Protein 8QTJ (pdb70)

Foldseek 3Di:
DFAFCAPVLLVLLLVLLVLLLVLVVPVLLVDDPFPPDSNVLSVLLVVLSVQLCVVLPDPVSRNVQRPDVVNRLLSVLSNVLSVVSVVLCVVCPCVSSPCPHLSVLVVNLSSQLSLVSSVLSCQQQPSNRGCLLVRDQPDPVLVVLCCVQPNSAQKAFLLSVVVSVCVQPNQPALLSSLLVCLQQVSNPSRMGGSVSSSLLCQAQDDPNCRSVSCCDVALPFLQEDEQDGPVVQQVLCLVVLVPFQEKHKYAHSVDRSWIKIWTHHPNSDIDIDIDDSDHPLVVQVVCCVVSHHQHRSNHNDGDDSCVVVVDQDSVSSVVSSPSGQCPQAFSHNRNHGWFKAFPPVGDTGHPVVVVVCVVVVNQDDPPPSPHRPDMDTDGDGSSD

Solvent-accessible surface area: 18528 Å² total; per-residue (Å²): 151,46,81,38,3,64,93,182,30,0,72,119,0,41,53,28,5,58,105,0,23,154,61,2,107,48,117,132,1,160,52,63,121,43,65,22,40,3,36,79,15,2,57,63,3,72,114,14,1,100,59,0,12,61,77,10,101,53,128,134,78,51,58,130,3,14,107,26,77,3,1,42,4,2,2,36,5,1,28,124,28,0,112,23,0,45,87,6,19,136,75,0,126,117,115,1,74,101,93,178,17,97,13,20,104,7,4,72,24,1,9,37,5,1,14,5,3,19,32,3,0,94,32,0,0,55,109,0,82,45,61,4,88,91,44,201,22,64,49,83,75,0,13,50,9,6,153,159,56,13,40,115,92,12,1,7,55,4,83,60,0,34,84,22,1,75,130,70,25,141,11,104,31,16,17,9,0,5,0,0,5,24,19,0,2,22,1,28,22,56,43,0,0,5,14,1,0,3,2,4,1,65,10,2,8,52,21,64,16,0,10,109,0,0,13,76,0,4,18,43,9,25,0,33,25,10,39,47,28,81,106,89,4,84,61,90,0,90,140,59,29,134,72,61,1,0,2,0,0,28,15,11,18,109,124,22,9,61,11,1,0,3,33,2,23,71,115,26,78,16,90,78,53,48,20,167,91,53,20,1,10,77,12,4,23,45,5,38,176,114,38,99,18,54,62,0,11,8,141,95,161,40,32,110,14,73,48,16,90,120,141,25,71,92,123,62,9,75,124,40,10,84,105,18,7,9,90,17,5,0,67,75,22,0,48,35,64,20,62,10,67,0,67,92,44,32,68,35,0,2,69,73,19,9,55,62,53,95,144,78,110,20,111,18,0,26,83,53,141,69,120,41,147,23,65,67,117,32,178,17,30,35,31,117

Nearest PDB structures (foldseek):
  8qth-assembly1_A  TM=1.001E+00  e=1.777E-59  Homo sapiens
  9fqh-assembly1_A  TM=9.965E-01  e=7.342E-59  Homo sapiens
  8qni-assembly1_A  TM=9.879E-01  e=9.276E-56  Homo sapiens
  2y1n-assembly2_A  TM=8.549E-01  e=3.010E-49  Homo sapiens
  8vw5-assembly2_B  TM=9.930E-01  e=4.370E-43  Homo sapiens

Secondary structure (DSSP, 8-state):
-PPP--HHHHHHHHHHHHHHHHHHT-GGG---S-SS-HHHHHHHHHHHHHHHHHHS-SHHHHHHHHT-HHHHHHHHHHHHHHHHHHHHHHHHGGGGGSTTSHHHHHHHHHHHHHHHHHHHHHHHSGGGS--STT---SSHHHHHH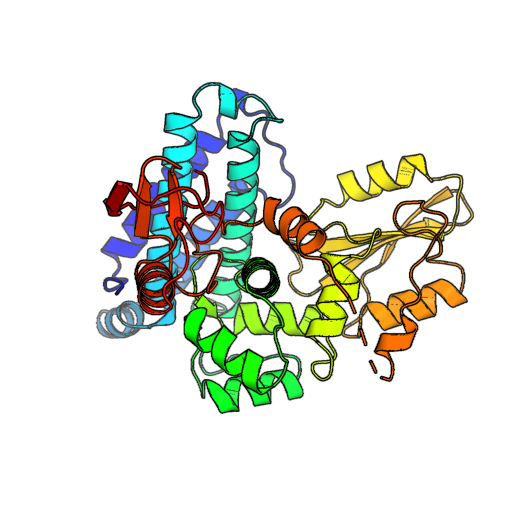HHHHHTT-SEEEHHHHHHHHHHHS----HHHHHHHHHHH-TT-SSEEEHHHHHHHHHHT--GGGHHHHHIIIIIS-TTB-TT--HHHHHHHHHTTTTSTTEEEEEE-SSSTT-EEEEEE-TTS-EEEE---SS-HHHHHHHHHHTTSS-EETT-S-----GGGG----HHHHHHHHTTSS-TTB-TTTSSSB--EEEETT--EE-HHHHHHHHHTT--S-TTT-----EEEE----TT-

Radius of gyration: 22.03 Å; Cα contacts (8 Å, |Δi|>4): 578; chains: 1; bounding box: 52×61×53 Å

B-factor: mean 34.11, std 12.19, range [15.73, 75.47]

Organism: Homo sapiens (NCBI:txid9606)

GO terms:
  GO:0005515 protein binding (F, IPI)
  GO:0005886 plasma membrane (C, IDA)
  GO:0061630 ubiquitin protein ligase activity (F, IDA)
  GO:0050821 protein stabilization (P, IDA)
  GO:0050860 negative regulation of T cell receptor signaling pathway (P, IDA)
  GO:0050868 negative regulation of T cell activation (P, IDA)
  GO:0070534 protein K63-linked ubiquitination (P, IDA)
  GO:0061630 ubiquitin protein ligase activity (F, EXP)
  GO:0008270 zinc ion binding (F, TAS)
  GO:0006607 NLS-bearing protein import into nucleus (P, TAS)
  GO:0007165 signal transduction (P, TAS)
  GO:0005829 cytosol (C, IDA)

Sequence (384 aa):
KQAAADRRTVEKTWKLMDKVVRLCQNPKLQLKNSPPYILDILPDTYQHLRLILSKYDDNQKLAQLSENEYFKIYIDSLMKKSKRAIRLFKEGKERMYEEQSQDRRNLTKLSLIFSHMLAEIKAIFPNGQFQGDNFRITKADAAEFWRKFFGDKTIVPWKVFRQCLHEVHQISSGLEAMALKSTIDLTCNDYISVFEFDIFTRLFQPWGSILRNWNFLAVTHPGYMAFLTYDEVKARLQKYSTKPGSYIFRLSCTRLGQWAIGYVTGDGNILQTIPHNKPLFQALIDGSREGFYLYPDGRSYNPDLTGLCEKVTQEQYELYCEMGSTFQLCKICAENDKDVKIEPCGHLMCTSCLTAWQESDGQGCPFCRCEIKGTEPIIVDPFD

InterPro domains:
  IPR001841 Zinc finger, RING-type [PS50089] (373-412)
  IPR001841 Zinc finger, RING-type [SM00184] (373-411)
  IPR003153 Adaptor protein Cbl, N-terminal helical [PF02262] (42-167)
  IPR011992 EF-hand domain pair [SSF47473] (171-255)
  IPR013083 Zinc finger, RING/FYVE/PHD-type [G3DSA:3.30.40.10] (343-427)
  IPR014741 Adaptor protein Cbl, EF hand-like [PF02761] (171-254)
  IPR014742 Adaptor protein Cbl, SH2-like domain [PF02762] (256-341)
  IPR014742 Adaptor protein Cbl, SH2-like domain [cd09920] (248-344)
  IPR015940 Ubiquitin-associated domain [PS50030] (931-970)
  IPR015940 Ubiquitin-associated domain [SM00165] (932-969)
  IPR017907 Zinc finger, RING-type, conserved site [PS00518] (388-397)
  IPR018957 Zinc finger, C3HC4 RING-type [PF00097] (373-411)
  IPR024159 Adaptor protein Cbl, PTB domain [PS51506] (35-343)
  IPR024162 Adaptor protein Cbl [PTHR23007] (20-565)
  IPR036537 Adaptor protein Cbl, N-terminal domain superfamily [G3DSA:1.20.930.20] (34-167)
  IPR036537 Adaptor protein Cbl, N-terminal domain superfamily [SSF47668] (41-169)
  IPR036860 SH2 domain superfamily [G3DSA:3.30.505.10] (257-342)
  IPR036860 SH2 domain superfamily [SSF55550] (256-342)
  IPR039520 E3 ubiquitin-protein ligase CBL-B, RING finger, HC subclass [cd16709] (351-426)

Structure (mmCIF, N/CA/C/O backbone):
data_8QTJ
#
_entry.id   8QTJ
#
_cell.length_a   57.127
_cell.length_b   75.159
_cell.length_c   98.033
_cell.angle_alpha   90.00
_cell.angle_beta   90.00
_cell.angle_gamma   90.00
#
_symmetry.space_group_name_H-M   'P 21 21 21'
#
loop_
_entity.id
_entity.type
_entity.pdbx_description
1 polymer 'E3 ubiquitin-protein ligase CBL-B'
2 non-polymer 'ZINC ION'
3 non-polymer 'SODIUM ION'
4 non-polymer 3-[3-[3-methyl-1-(4-methyl-1,2,4-triazol-3-yl)cyclobutyl]phenyl]-1-[(1~{R})-1-(1-methylpyrazol-4-yl)ethyl]-5-(trifluoromethyl)pyridin-2-one
5 water water
#
loop_
_atom_site.group_PDB
_atom_site.id
_atom_site.type_symbol
_atom_site.label_atom_id
_atom_site.label_alt_id
_atom_site.label_comp_id
_atom_site.label_asym_id
_atom_site.label_entity_id
_atom_site.label_seq_id
_atom_site.pdbx_PDB_ins_code
_atom_site.Cartn_x
_atom_site.Cartn_y
_atom_site.Cartn_z
_atom_site.occupancy
_atom_site.B_iso_or_equiv
_atom_site.auth_seq_id
_atom_site.auth_comp_id
_atom_site.auth_asym_id
_atom_site.auth_atom_id
_atom_site.pdbx_PDB_model_num
ATOM 1 N N . LYS A 1 4 ? 7.415 3.199 17.215 1.00 56.43 37 LYS A N 1
ATOM 2 C CA . LYS A 1 4 ? 6.816 3.549 15.922 1.00 56.68 37 LYS A CA 1
ATOM 3 C C . LYS A 1 4 ? 6.006 4.831 16.016 1.00 56.12 37 LYS A C 1
ATOM 4 O O . LYS A 1 4 ? 4.956 4.848 16.656 1.00 56.56 37 LYS A O 1
ATOM 6 N N . GLN A 1 5 ? 6.481 5.903 15.376 1.00 54.86 38 GLN A N 1
ATOM 7 C CA . GLN A 1 5 ? 5.766 7.173 15.395 1.00 53.78 38 GLN A CA 1
ATOM 8 C C . GLN A 1 5 ? 4.879 7.319 14.167 1.00 52.44 38 GLN A C 1
ATOM 9 O O . GLN A 1 5 ? 5.160 6.729 13.121 1.00 53.02 38 GLN A O 1
ATOM 15 N N . ALA A 1 6 ? 3.818 8.122 14.291 1.00 50.47 39 ALA A N 1
ATOM 16 C CA . ALA A 1 6 ? 2.919 8.427 13.176 1.00 49.21 39 ALA A CA 1
ATOM 17 C C . ALA A 1 6 ? 3.560 9.518 12.262 1.00 46.88 39 ALA A C 1
ATOM 18 O O . ALA A 1 6 ? 4.521 10.176 12.664 1.00 46.20 39 ALA A O 1
ATOM 20 N N . ALA A 1 7 ? 3.034 9.697 11.042 1.00 45.41 40 ALA A N 1
ATOM 21 C CA . ALA A 1 7 ? 3.553 10.674 10.096 1.00 44.47 40 ALA A CA 1
ATOM 22 C C . ALA A 1 7 ? 3.313 12.100 10.599 1.00 43.36 40 ALA A C 1
ATOM 23 O O . ALA A 1 7 ? 2.188 12.458 10.971 1.00 44.16 40 ALA A O 1
ATOM 25 N N . ALA A 1 8 ? 4.361 12.914 10.590 1.00 41.60 41 ALA A N 1
ATOM 26 C CA . ALA A 1 8 ? 4.263 14.293 11.055 1.00 40.05 41 ALA A CA 1
ATOM 27 C C . ALA A 1 8 ? 3.668 15.178 9.976 1.00 38.68 41 ALA A C 1
ATOM 28 O O . ALA A 1 8 ? 4.374 15.958 9.337 1.00 38.85 41 ALA A O 1
ATOM 30 N N . ASP A 1 9 ? 2.364 15.028 9.737 1.00 37.41 42 ASP A N 1
ATOM 31 C CA . ASP A 1 9 ? 1.680 15.826 8.755 1.00 37.34 42 ASP A CA 1
ATOM 32 C C . ASP A 1 9 ? 1.295 17.182 9.403 1.00 36.56 42 ASP A C 1
ATOM 33 O O . ASP A 1 9 ? 1.503 17.390 10.605 1.00 35.71 42 ASP A O 1
ATOM 38 N N . ARG A 1 10 ? 0.735 18.090 8.618 1.00 36.03 43 ARG A N 1
ATOM 39 C CA . ARG A 1 10 ? 0.324 19.401 9.111 1.00 36.98 43 ARG A CA 1
ATOM 40 C C . ARG A 1 10 ? -0.619 19.292 10.325 1.00 37.13 43 ARG A C 1
ATOM 41 O O . ARG A 1 10 ? -0.350 19.878 11.376 1.00 36.45 43 ARG A O 1
ATOM 49 N N . ARG A 1 11 ? -1.634 18.422 10.222 1.00 37.36 44 ARG A N 1
ATOM 50 C CA . ARG A 1 11 ? -2.585 18.173 11.299 1.00 38.65 44 ARG A CA 1
ATOM 51 C C . ARG A 1 11 ? -1.908 17.848 12.625 1.00 37.10 44 ARG A C 1
ATOM 52 O O . ARG A 1 11 ? -2.285 18.420 13.648 1.00 36.98 44 ARG A O 1
ATOM 60 N N . THR A 1 12 ? -0.877 16.978 12.596 1.00 35.66 45 THR A N 1
ATOM 61 C CA . THR A 1 12 ? -0.131 16.575 13.783 1.00 34.99 45 THR A CA 1
ATOM 62 C C . THR A 1 12 ? 0.729 17.734 14.302 1.00 34.02 45 THR A C 1
ATOM 63 O O . THR A 1 12 ? 0.707 18.012 15.504 1.00 33.60 45 THR A O 1
ATOM 67 N N . VAL A 1 13 ? 1.415 18.474 13.408 1.00 33.47 46 VAL A N 1
ATOM 68 C CA . VAL A 1 13 ? 2.191 19.652 13.853 1.00 33.29 46 VAL A CA 1
ATOM 69 C C . VAL A 1 13 ? 1.272 20.672 14.591 1.00 32.39 46 VAL A C 1
ATOM 70 O O . VAL A 1 13 ? 1.620 21.123 15.678 1.00 31.53 46 VAL A O 1
ATOM 74 N N . GLU A 1 14 ? 0.060 20.920 14.051 1.00 32.45 47 GLU A N 1
ATOM 75 C CA . GLU A 1 14 ? -0.934 21.826 14.632 1.00 33.25 47 GLU A CA 1
ATOM 76 C C . GLU A 1 14 ? -1.451 21.370 15.972 1.00 34.52 47 GLU A C 1
ATOM 77 O O . GLU A 1 14 ? -1.688 22.204 16.844 1.00 34.53 47 GLU A O 1
ATOM 83 N N . LYS A 1 15 ? -1.559 20.045 16.184 1.00 34.50 48 LYS A N 1
ATOM 84 C CA . LYS A 1 15 ? -1.922 19.514 17.507 1.00 36.08 48 LYS A CA 1
ATOM 85 C C . LYS A 1 15 ? -0.877 19.923 18.551 1.00 35.18 48 LYS A C 1
ATOM 86 O O . LYS A 1 15 ? -1.262 20.366 19.628 1.00 36.36 48 LYS A O 1
ATOM 92 N N . THR A 1 16 ? 0.428 19.879 18.203 1.00 33.62 49 THR A N 1
ATOM 93 C CA . THR A 1 16 ? 1.496 20.273 19.123 1.00 34.19 49 THR A CA 1
ATOM 94 C C . THR A 1 16 ? 1.443 21.740 19.472 1.00 34.46 49 THR A C 1
ATOM 95 O O . THR A 1 16 ? 1.734 22.093 20.610 1.00 34.54 49 THR A O 1
ATOM 99 N N . TRP A 1 17 ? 1.015 22.606 18.509 1.00 34.18 50 TRP A N 1
ATOM 100 C CA . TRP A 1 17 ? 0.851 24.031 18.784 1.00 33.67 50 TRP A CA 1
ATOM 101 C C . TRP A 1 17 ? -0.214 24.251 19.844 1.00 33.48 50 TRP A C 1
ATOM 102 O O . TRP A 1 17 ? -0.039 25.087 20.728 1.00 34.28 50 TRP A O 1
ATOM 113 N N . LYS A 1 18 ? -1.345 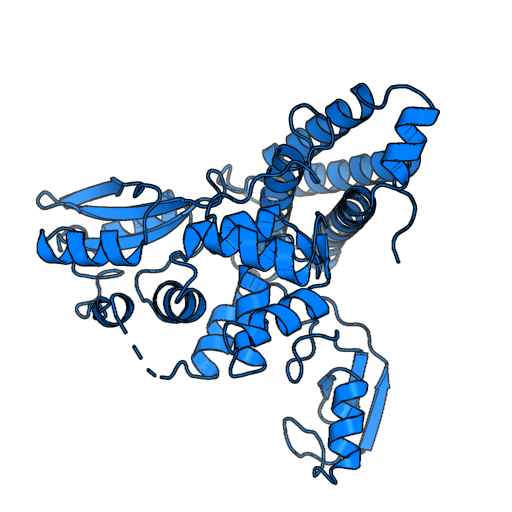23.555 19.728 1.00 33.03 51 LYS A N 1
ATOM 114 C CA . LYS A 1 18 ? -2.447 23.720 20.674 1.00 33.50 51 LYS A CA 1
ATOM 115 C C . LYS A 1 18 ? -2.019 23.245 22.055 1.00 33.04 51 LYS A C 1
ATOM 116 O O . LYS A 1 18 ? -2.292 23.925 23.041 1.00 32.58 51 LYS A O 1
ATOM 118 N N . LEU A 1 19 ? -1.276 22.119 22.121 1.00 32.99 52 LEU A N 1
ATOM 119 C CA . LEU A 1 19 ? -0.783 21.614 23.400 1.00 33.39 52 LEU A CA 1
ATOM 120 C C . LEU A 1 19 ? 0.218 22.595 24.028 1.00 33.94 52 LEU A C 1
ATOM 121 O O . LEU A 1 19 ? 0.092 22.904 25.213 1.00 33.99 52 LEU A O 1
ATOM 126 N N . MET A 1 20 ? 1.153 23.159 23.222 1.00 33.98 53 MET A N 1
ATOM 127 C CA . MET A 1 20 ? 2.130 24.151 23.698 1.00 34.02 53 MET A CA 1
ATOM 128 C C . MET A 1 20 ? 1.411 25.399 24.214 1.00 35.14 53 MET A C 1
ATOM 129 O O . MET A 1 20 ? 1.837 25.982 25.207 1.00 35.08 53 MET A O 1
ATOM 134 N N . ASP A 1 21 ? 0.304 25.795 23.548 1.00 35.87 54 ASP A N 1
ATOM 135 C CA . ASP A 1 21 ? -0.508 26.933 23.938 1.00 36.90 54 ASP A CA 1
ATOM 136 C C . ASP A 1 21 ? -1.140 26.700 25.338 1.00 36.01 54 ASP A C 1
ATOM 137 O O . ASP A 1 21 ? -1.149 27.613 26.162 1.00 36.10 54 ASP A O 1
ATOM 142 N N . LYS A 1 22 ? -1.624 25.479 25.613 1.00 35.10 55 LYS A N 1
ATOM 143 C CA . LYS A 1 22 ? -2.150 25.157 26.940 1.00 34.56 55 LYS A CA 1
ATOM 144 C C . LYS A 1 22 ? -1.020 25.223 27.991 1.00 33.48 55 LYS A C 1
ATOM 145 O O . LYS A 1 22 ? -1.270 25.643 29.112 1.00 33.49 55 LYS A O 1
ATOM 151 N N . VAL A 1 23 ? 0.205 24.755 27.648 1.00 32.17 56 VAL A N 1
ATOM 152 C CA . VAL A 1 23 ? 1.340 24.784 28.579 1.00 31.55 56 VAL A CA 1
ATOM 153 C C . VAL A 1 23 ? 1.719 26.233 28.895 1.00 32.12 56 VAL A C 1
ATOM 154 O O . VAL A 1 23 ? 1.924 26.597 30.062 1.00 32.65 56 VAL A O 1
ATOM 158 N N . VAL A 1 24 ? 1.804 27.076 27.852 1.00 31.10 57 VAL A N 1
ATOM 159 C CA . VAL A 1 24 ? 2.069 28.506 28.059 1.00 32.11 57 VAL A CA 1
ATOM 160 C C . VAL A 1 24 ? 1.033 29.155 29.017 1.00 33.60 57 VAL A C 1
ATOM 161 O O . VAL A 1 24 ? 1.435 29.803 29.975 1.00 33.77 57 VAL A O 1
ATOM 165 N N . ARG A 1 25 ? -0.263 28.927 28.798 1.00 35.20 58 ARG A N 1
ATOM 166 C CA . ARG A 1 25 ? -1.299 29.514 29.665 1.00 38.01 58 ARG A CA 1
ATOM 167 C C . ARG A 1 25 ? -1.150 29.042 31.112 1.00 38.33 58 ARG A C 1
ATOM 168 O O . ARG A 1 25 ? -1.162 29.880 32.025 1.00 38.40 58 ARG A O 1
ATOM 176 N N . LEU A 1 26 ? -0.918 27.718 31.326 1.00 37.72 59 LEU A N 1
ATOM 177 C CA . LEU A 1 26 ? -0.700 27.168 32.663 1.00 37.20 59 LEU A CA 1
ATOM 178 C C . LEU A 1 26 ? 0.490 27.855 33.340 1.00 36.16 59 LEU A C 1
ATOM 179 O O . LEU A 1 26 ? 0.411 28.229 34.511 1.00 36.20 59 LEU A O 1
ATOM 184 N N . CYS A 1 27 ? 1.562 28.095 32.569 1.00 34.53 60 CYS A N 1
ATOM 185 C CA . CYS A 1 27 ? 2.777 28.726 33.053 1.00 33.05 60 CYS A CA 1
ATOM 186 C C . CYS A 1 27 ? 2.672 30.236 33.234 1.00 33.49 60 CYS A C 1
ATOM 187 O O . CYS A 1 27 ? 3.582 30.813 33.818 1.00 32.35 60 CYS A O 1
ATOM 190 N N . GLN A 1 28 ? 1.629 30.874 32.670 1.00 34.76 61 GLN A N 1
ATOM 191 C CA . GLN A 1 28 ? 1.366 32.324 32.806 1.00 37.43 61 GLN A CA 1
ATOM 192 C C . GLN A 1 28 ? 0.687 32.662 34.140 1.00 40.16 61 GLN A C 1
ATOM 193 O O . GLN A 1 28 ? 0.595 33.844 34.482 1.00 40.40 61 GLN A O 1
ATOM 199 N N . ASN A 1 29 ? 0.195 31.635 34.882 1.00 41.28 62 ASN A N 1
ATOM 200 C CA . ASN A 1 29 ? -0.442 31.769 36.201 1.00 42.98 62 ASN A CA 1
ATOM 201 C C . ASN A 1 29 ? 0.514 32.530 37.141 1.00 44.76 62 ASN A C 1
ATOM 202 O O . ASN A 1 29 ? 1.656 32.100 37.356 1.00 44.45 62 ASN A O 1
ATOM 207 N N . PRO A 1 30 ? 0.079 33.683 37.682 1.00 45.99 63 PRO A N 1
ATOM 208 C CA . PRO A 1 30 ? 0.964 34.433 38.587 1.00 46.64 63 PRO A CA 1
ATOM 209 C C . PRO A 1 30 ? 1.237 33.713 39.911 1.00 47.68 63 PRO A C 1
ATOM 210 O O . PRO A 1 30 ? 2.292 33.946 40.507 1.00 47.76 63 PRO A O 1
ATOM 214 N N . LYS A 1 31 ? 0.338 32.792 40.334 1.00 48.31 64 LYS A N 1
ATOM 215 C CA . LYS A 1 31 ? 0.548 31.995 41.560 1.00 50.21 64 LYS A CA 1
ATOM 216 C C . LYS A 1 31 ? 1.831 31.167 41.507 1.00 50.83 64 LYS A C 1
ATOM 217 O O . LYS A 1 31 ? 2.333 30.767 42.556 1.00 50.91 64 LYS A O 1
ATOM 223 N N . LEU A 1 32 ? 2.341 30.880 40.293 1.00 50.93 65 LEU A N 1
ATOM 224 C CA . LEU A 1 32 ? 3.574 30.138 40.098 1.00 51.65 65 LEU A CA 1
ATOM 225 C C . LEU A 1 32 ? 4.797 30.935 40.514 1.00 53.06 65 LEU A C 1
ATOM 226 O O . LEU A 1 32 ? 5.826 30.333 40.810 1.00 53.55 65 LEU A O 1
ATOM 231 N N . GLN A 1 33 ? 4.741 32.289 40.454 1.00 53.72 66 GLN A N 1
ATOM 232 C CA . GLN A 1 33 ? 5.890 33.169 40.741 1.00 54.60 66 GLN A CA 1
ATOM 233 C C . GLN A 1 33 ? 7.099 32.764 39.891 1.00 54.25 66 GLN A C 1
ATOM 234 O O . GLN A 1 33 ? 8.230 32.721 40.373 1.00 54.53 66 GLN A O 1
ATOM 240 N N . LEU A 1 34 ? 6.829 32.424 38.626 1.00 53.74 67 LEU A N 1
ATOM 241 C CA . LEU A 1 34 ? 7.818 31.948 37.669 1.00 53.59 67 LEU A CA 1
ATOM 242 C C . LEU A 1 34 ? 8.845 32.994 37.292 1.00 53.54 67 LEU A C 1
ATOM 243 O O . LEU A 1 34 ? 8.496 34.048 36.774 1.00 54.25 67 LEU A O 1
ATOM 248 N N . LYS A 1 35 ? 10.111 32.685 37.523 1.00 53.27 68 LYS A N 1
ATOM 249 C CA . LYS A 1 35 ? 11.222 33.551 37.178 1.00 53.85 68 LYS A CA 1
ATOM 250 C C . LYS A 1 35 ? 11.456 33.592 35.656 1.00 53.52 68 LYS A C 1
ATOM 251 O O . LYS A 1 35 ? 11.306 32.588 34.964 1.00 52.70 68 LYS A O 1
ATOM 253 N N . ASN A 1 36 ? 11.808 34.772 35.149 1.00 53.69 69 ASN A N 1
ATOM 254 C CA . ASN A 1 36 ? 12.132 35.024 33.751 1.00 53.92 69 ASN A CA 1
ATOM 255 C C . ASN A 1 36 ? 13.632 34.756 33.730 1.00 52.77 69 ASN A C 1
ATOM 256 O O . ASN A 1 36 ? 14.423 35.705 33.776 1.00 54.14 69 ASN A O 1
ATOM 261 N N . SER A 1 37 ? 14.014 33.458 33.812 1.00 49.39 70 SER A N 1
ATOM 262 C CA . SER A 1 37 ? 15.395 32.974 33.902 1.00 47.28 70 SER A CA 1
ATOM 263 C C . SER A 1 37 ? 15.529 31.633 33.151 1.00 42.66 70 SER A C 1
ATOM 264 O O . SER A 1 37 ? 14.623 30.801 33.198 1.00 42.23 70 SER A O 1
ATOM 267 N N . PRO A 1 38 ? 16.653 31.428 32.464 1.00 39.32 71 PRO A N 1
ATOM 268 C CA . PRO A 1 38 ? 16.769 30.262 31.607 1.00 36.15 71 PRO A CA 1
ATOM 269 C C . PRO A 1 38 ? 16.790 28.926 32.298 1.00 31.29 71 PRO A C 1
ATOM 270 O O . PRO A 1 38 ? 17.423 28.772 33.329 1.00 29.78 71 PRO A O 1
ATOM 274 N N . PRO A 1 39 ? 16.178 27.913 31.679 1.00 29.59 72 PRO A N 1
ATOM 275 C CA . PRO A 1 39 ? 15.340 27.983 30.469 1.00 28.50 72 PRO A CA 1
ATOM 276 C C . PRO A 1 39 ? 13.949 28.565 30.799 1.00 27.72 72 PRO A C 1
ATOM 277 O O . PRO A 1 39 ? 13.277 28.099 31.731 1.00 27.05 72 PRO A O 1
ATOM 281 N N . TYR A 1 40 ? 13.564 29.647 30.108 1.00 28.04 73 TYR A N 1
ATOM 282 C CA . TYR A 1 40 ? 12.260 30.288 30.342 1.00 29.29 73 TYR A CA 1
ATOM 283 C C . TYR A 1 40 ? 11.244 29.731 29.353 1.00 27.48 73 TYR A C 1
ATOM 284 O O . TYR A 1 40 ? 11.238 30.113 28.182 1.00 27.20 73 TYR A O 1
ATOM 293 N N . ILE A 1 41 ? 10.364 28.877 29.829 1.00 27.25 74 ILE A N 1
ATOM 294 C CA . ILE A 1 41 ? 9.373 28.180 29.017 1.00 26.72 74 ILE A CA 1
ATOM 295 C C . ILE A 1 41 ? 8.436 29.153 28.265 1.00 26.83 74 ILE A C 1
ATOM 296 O O . ILE A 1 41 ? 8.017 28.862 27.148 1.00 26.69 74 ILE A O 1
ATOM 301 N N . LEU A 1 42 ? 8.179 30.346 28.828 1.00 26.37 75 LEU A N 1
ATOM 302 C CA . LEU A 1 42 ? 7.328 31.338 28.183 1.00 26.18 75 LEU A CA 1
ATOM 303 C C . LEU A 1 42 ? 7.982 31.981 26.936 1.00 26.64 75 LEU A C 1
ATOM 304 O O . LEU A 1 42 ? 7.277 32.538 26.110 1.00 27.46 75 LEU A O 1
ATOM 309 N N . ASP A 1 43 ? 9.312 31.890 26.793 1.00 25.35 76 ASP A N 1
ATOM 310 C CA . ASP A 1 43 ? 9.984 32.340 25.591 1.00 25.31 76 ASP A CA 1
ATOM 311 C C . ASP A 1 43 ? 10.189 31.102 24.678 1.00 23.61 76 ASP A C 1
ATOM 312 O O . ASP A 1 43 ? 10.031 31.197 23.464 1.00 23.22 76 ASP A O 1
ATOM 317 N N . ILE A 1 44 ? 10.592 29.949 25.267 1.00 22.85 77 ILE A N 1
ATOM 318 C CA . ILE A 1 44 ? 10.901 28.765 24.465 1.00 22.74 77 ILE A CA 1
ATOM 319 C C . ILE A 1 44 ? 9.738 28.269 23.631 1.00 23.41 77 ILE A C 1
ATOM 320 O O . ILE A 1 44 ? 9.938 28.010 22.435 1.00 23.73 77 ILE A O 1
ATOM 325 N N . LEU A 1 45 ? 8.534 28.152 24.222 1.00 22.84 78 LEU A N 1
ATOM 326 C CA . LEU A 1 45 ? 7.406 27.574 23.472 1.00 24.21 78 LEU A CA 1
ATOM 327 C C . LEU A 1 45 ? 6.964 28.456 22.322 1.00 24.29 78 LEU A C 1
ATOM 328 O O . LEU A 1 45 ? 6.903 27.928 21.225 1.00 24.28 78 LEU A O 1
ATOM 333 N N . PRO A 1 46 ? 6.768 29.783 22.471 1.00 25.14 79 PRO A N 1
ATOM 334 C CA . PRO A 1 46 ? 6.485 30.616 21.288 1.00 25.16 79 PRO A CA 1
ATOM 335 C C . PRO A 1 46 ? 7.586 30.522 20.218 1.00 25.06 79 PRO A C 1
ATOM 336 O O . PRO A 1 46 ? 7.262 30.451 19.024 1.00 26.25 79 PRO A O 1
ATOM 340 N N . ASP A 1 47 ? 8.878 30.512 20.619 1.00 23.85 80 ASP A N 1
ATOM 341 C CA . ASP A 1 47 ? 10.006 30.340 19.675 1.00 24.64 80 ASP A CA 1
ATOM 342 C C . ASP A 1 47 ? 9.959 28.975 18.943 1.00 24.02 80 ASP A C 1
ATOM 343 O O . ASP A 1 47 ? 10.296 28.892 17.752 1.00 24.70 80 ASP A O 1
ATOM 348 N N . THR A 1 48 ? 9.470 27.934 19.627 1.00 22.30 81 THR A N 1
ATOM 349 C CA . THR A 1 48 ? 9.317 26.596 19.036 1.00 23.02 81 THR A CA 1
ATOM 350 C C . THR A 1 48 ? 8.206 26.655 18.004 1.00 24.14 81 THR A C 1
ATOM 351 O O . THR A 1 48 ? 8.373 26.148 16.882 1.00 24.03 81 THR A O 1
ATOM 355 N N . TYR A 1 49 ? 7.078 27.322 18.344 1.00 24.08 82 TYR A N 1
ATOM 356 C CA . TYR A 1 49 ? 6.008 27.506 17.369 1.00 25.64 82 TYR A CA 1
ATOM 357 C C . TYR A 1 49 ? 6.543 28.281 16.144 1.00 25.45 82 TYR A C 1
ATOM 358 O O . TYR A 1 49 ? 6.277 27.862 15.022 1.00 26.74 82 TYR A O 1
ATOM 367 N N . GLN A 1 50 ? 7.316 29.357 16.354 1.00 25.24 83 GLN A N 1
ATOM 368 C CA . GLN A 1 50 ? 7.807 30.171 15.211 1.00 25.39 83 GLN A CA 1
ATOM 369 C C . GLN A 1 50 ? 8.748 29.337 14.297 1.00 25.55 83 GLN A C 1
ATOM 370 O O . GLN A 1 50 ? 8.607 29.399 13.072 1.00 25.89 83 GLN A O 1
ATOM 376 N N . HIS A 1 51 ? 9.607 28.482 14.889 1.00 25.46 84 HIS A N 1
ATOM 377 C CA . HIS A 1 51 ? 10.461 27.614 14.093 1.00 25.14 84 HIS A CA 1
ATOM 378 C C . HIS A 1 51 ? 9.648 26.616 13.310 1.00 25.56 84 HIS A C 1
ATOM 379 O O . HIS A 1 51 ? 9.952 26.364 12.139 1.00 25.88 84 HIS A O 1
ATOM 386 N N . LEU A 1 52 ? 8.612 26.040 13.927 1.00 25.89 85 LEU A N 1
ATOM 387 C CA . LEU A 1 52 ? 7.742 25.093 13.222 1.00 27.24 85 LEU A CA 1
ATOM 388 C C . LEU A 1 52 ? 7.028 25.771 12.053 1.00 28.38 85 LEU A C 1
ATOM 389 O O . LEU A 1 52 ? 6.910 25.178 10.972 1.00 27.83 85 LEU A O 1
ATOM 394 N N . ARG A 1 53 ? 6.618 27.043 12.236 1.00 29.48 86 ARG A N 1
ATOM 395 C CA . ARG A 1 53 ? 6.027 27.800 11.141 1.00 30.93 86 ARG A CA 1
ATOM 396 C C . ARG A 1 53 ? 7.016 28.019 10.027 1.00 31.62 86 ARG A C 1
ATOM 397 O O . ARG A 1 53 ? 6.643 27.911 8.856 1.00 32.96 86 ARG A O 1
ATOM 405 N N . LEU A 1 54 ? 8.265 28.324 10.372 1.00 31.28 87 LEU A N 1
ATOM 406 C CA . LEU A 1 54 ? 9.324 28.549 9.397 1.00 32.63 87 LEU A CA 1
ATOM 407 C C . LEU A 1 54 ? 9.596 27.292 8.594 1.00 32.48 87 LEU A C 1
ATOM 408 O O . LEU A 1 54 ? 9.742 27.360 7.358 1.00 32.82 87 LEU A O 1
ATOM 413 N N . ILE A 1 55 ? 9.566 26.113 9.262 1.00 31.27 88 ILE A N 1
ATOM 414 C CA . ILE A 1 55 ? 9.710 24.834 8.544 1.00 31.05 88 ILE A CA 1
ATOM 415 C C . ILE A 1 55 ? 8.543 24.671 7.570 1.00 33.39 88 ILE A C 1
ATOM 416 O O . ILE A 1 55 ? 8.786 24.467 6.375 1.00 33.94 88 ILE A O 1
ATOM 421 N N . LEU A 1 56 ? 7.281 24.827 8.044 1.00 34.29 89 LEU A N 1
ATOM 422 C CA . LEU A 1 56 ? 6.135 24.684 7.136 1.00 37.08 89 LEU A CA 1
ATOM 423 C C . LEU A 1 56 ? 6.176 25.670 5.968 1.00 38.91 89 LEU A C 1
ATOM 424 O O . LEU A 1 56 ? 5.725 25.310 4.882 1.00 40.72 89 LEU A O 1
ATOM 429 N N . SER A 1 57 ? 6.785 26.861 6.147 1.00 38.42 90 SER A N 1
ATOM 430 C CA . SER A 1 57 ? 6.912 27.809 5.038 1.00 39.54 90 SER A CA 1
ATOM 431 C C . SER A 1 57 ? 7.902 27.312 3.950 1.00 40.53 90 SER A C 1
ATOM 432 O O . SER A 1 57 ? 7.753 27.681 2.794 1.00 39.68 90 SER A O 1
ATOM 435 N N . LYS A 1 58 ? 8.883 26.460 4.315 1.00 41.79 91 LYS A N 1
ATOM 436 C CA . LYS A 1 58 ? 9.823 25.917 3.324 1.00 43.24 91 LYS A CA 1
ATOM 437 C C . LYS A 1 58 ? 9.296 24.674 2.617 1.00 44.62 91 LYS A C 1
ATOM 438 O O . LYS A 1 58 ? 9.665 24.420 1.471 1.00 46.99 91 LYS A O 1
ATOM 444 N N . TYR A 1 59 ? 8.411 23.915 3.257 1.00 43.25 92 TYR A N 1
ATOM 445 C CA . TYR A 1 59 ? 7.812 22.730 2.642 1.00 43.05 92 TYR A CA 1
ATOM 446 C C . TYR A 1 59 ? 6.415 23.143 2.250 1.00 45.03 92 TYR A C 1
ATOM 447 O O . TYR A 1 59 ? 5.434 22.658 2.808 1.00 44.99 92 TYR A O 1
ATOM 456 N N . ASP A 1 60 ? 6.356 24.054 1.273 1.00 46.50 93 ASP A N 1
ATOM 457 C CA . ASP A 1 60 ? 5.206 24.834 0.824 1.00 48.72 93 ASP A CA 1
ATOM 458 C C . ASP A 1 60 ? 4.258 24.190 -0.191 1.00 50.97 93 ASP A C 1
ATOM 459 O O . ASP A 1 60 ? 3.359 24.882 -0.680 1.00 51.56 93 ASP A O 1
ATOM 464 N N . ASP A 1 61 ? 4.430 22.907 -0.517 1.00 51.93 94 ASP A N 1
ATOM 465 C CA . ASP A 1 61 ? 3.489 22.233 -1.413 1.00 53.64 94 ASP A CA 1
ATOM 466 C C . ASP A 1 61 ? 3.257 20.782 -0.961 1.00 54.14 94 ASP A C 1
ATOM 467 O O . ASP A 1 61 ? 3.958 20.302 -0.070 1.00 53.90 94 ASP A O 1
ATOM 472 N N . ASN A 1 62 ? 2.243 20.106 -1.521 1.00 54.25 95 ASN A N 1
ATOM 473 C CA . ASN A 1 62 ? 1.918 18.742 -1.099 1.00 55.33 95 ASN A CA 1
ATOM 474 C C . ASN A 1 62 ? 3.095 17.746 -1.182 1.00 55.55 95 ASN A C 1
ATOM 475 O O . ASN A 1 62 ? 3.218 16.894 -0.301 1.00 55.52 95 ASN A O 1
ATOM 480 N N . GLN A 1 63 ? 3.963 17.859 -2.208 1.00 55.33 96 GLN A N 1
ATOM 481 C CA . GLN A 1 63 ? 5.085 16.922 -2.365 1.00 55.50 96 GLN A CA 1
ATOM 482 C C . GLN A 1 63 ? 6.213 17.223 -1.377 1.00 53.70 96 GLN A C 1
ATOM 483 O O . GLN A 1 63 ? 6.836 16.298 -0.866 1.00 53.75 96 GLN A O 1
ATOM 489 N N . LYS A 1 64 ? 6.438 18.501 -1.058 1.00 51.61 97 LYS A N 1
ATOM 490 C CA . LYS A 1 64 ? 7.421 18.875 -0.053 1.00 50.15 97 LYS A CA 1
ATOM 491 C C . LYS A 1 64 ? 6.885 18.427 1.322 1.00 49.29 97 LYS A C 1
ATOM 492 O O . LYS A 1 64 ? 7.624 17.849 2.105 1.00 49.50 97 LYS A O 1
ATOM 498 N N . LEU A 1 65 ? 5.582 18.623 1.584 1.00 48.30 98 LEU A N 1
ATOM 499 C CA . LEU A 1 65 ? 4.940 18.223 2.842 1.00 47.56 98 LEU A CA 1
ATOM 500 C C . LEU A 1 65 ? 4.998 16.723 3.077 1.00 47.29 98 LEU A C 1
ATOM 501 O O . LEU A 1 65 ? 5.108 16.279 4.227 1.00 46.90 98 LEU A O 1
ATOM 506 N N . ALA A 1 66 ? 4.899 15.943 1.996 1.00 46.97 99 ALA A N 1
ATOM 507 C CA . ALA A 1 66 ? 4.960 14.484 2.085 1.00 47.58 99 ALA A CA 1
ATOM 508 C C . ALA A 1 66 ? 6.362 14.054 2.499 1.00 47.21 99 ALA A C 1
ATOM 509 O O . ALA A 1 66 ? 6.495 13.230 3.414 1.00 47.76 99 ALA A O 1
ATOM 511 N N . GLN A 1 67 ? 7.409 14.653 1.870 1.00 46.37 100 GLN A N 1
ATOM 512 C CA . GLN A 1 67 ? 8.818 14.414 2.206 1.00 46.19 100 GLN A CA 1
ATOM 513 C C . GLN A 1 67 ? 9.044 14.762 3.698 1.00 43.88 100 GLN A C 1
ATOM 514 O O . GLN A 1 67 ? 9.625 13.974 4.436 1.00 43.69 100 GLN A O 1
ATOM 520 N N . LEU A 1 68 ? 8.507 15.909 4.154 1.00 41.46 101 LEU A N 1
ATOM 521 C CA . LEU A 1 68 ? 8.620 16.326 5.549 1.00 40.00 101 LEU A CA 1
ATOM 522 C C . LEU A 1 68 ? 7.930 15.364 6.541 1.00 39.34 101 LEU A C 1
ATOM 523 O O . LEU A 1 68 ? 8.491 15.061 7.600 1.00 38.13 101 LEU A O 1
ATOM 528 N N . SER A 1 69 ? 6.710 14.905 6.209 1.00 39.80 102 SER A N 1
ATOM 529 C CA . SER A 1 69 ? 5.927 14.024 7.077 1.00 40.59 102 SER A CA 1
ATOM 530 C C . SER A 1 69 ? 6.615 12.682 7.346 1.00 40.52 102 SER A C 1
ATOM 531 O O . SER A 1 69 ? 6.448 12.138 8.436 1.00 40.41 102 SER A O 1
ATOM 534 N N . GLU A 1 70 ? 7.378 12.162 6.377 1.00 40.00 103 GLU A N 1
ATOM 535 C CA . GLU A 1 70 ? 8.058 10.880 6.588 1.00 40.20 103 GLU A CA 1
ATOM 536 C C . GLU A 1 70 ? 9.543 11.021 6.925 1.00 38.86 103 GLU A C 1
ATOM 537 O O . GLU A 1 70 ? 10.235 10.017 6.981 1.00 39.97 103 GLU A O 1
ATOM 543 N N . ASN A 1 71 ? 10.037 12.234 7.205 1.00 37.00 104 ASN A N 1
ATOM 544 C CA . ASN A 1 71 ? 11.434 12.429 7.615 1.00 35.48 104 ASN A CA 1
ATOM 545 C C . ASN A 1 71 ? 11.572 11.786 9.005 1.00 33.85 104 ASN A C 1
ATOM 546 O O . ASN A 1 71 ? 10.775 12.089 9.898 1.00 34.52 104 ASN A O 1
ATOM 551 N N . GLU A 1 72 ? 12.494 10.815 9.150 1.00 31.72 105 GLU A N 1
ATOM 552 C CA . GLU A 1 72 ? 12.640 10.060 10.390 1.00 29.52 105 GLU A CA 1
ATOM 553 C C . GLU A 1 72 ? 12.829 10.950 11.620 1.00 28.17 105 GLU A C 1
ATOM 554 O O . GLU A 1 72 ? 12.149 10.757 12.634 1.00 28.26 105 GLU A O 1
ATOM 560 N N . TYR A 1 73 ? 13.758 11.894 11.546 1.00 27.22 106 TYR A N 1
ATOM 561 C CA . TYR A 1 73 ? 14.018 12.797 12.665 1.00 26.89 106 TYR A CA 1
ATOM 562 C C . TYR A 1 73 ? 12.753 13.642 12.991 1.00 26.88 106 TYR A C 1
ATOM 563 O O . TYR A 1 73 ? 12.415 13.820 14.167 1.00 27.13 106 TYR A O 1
ATOM 572 N N . PHE A 1 74 ? 12.090 14.186 11.954 1.00 26.51 107 PHE A N 1
ATOM 573 C CA . PHE A 1 74 ? 10.921 15.042 12.181 1.00 26.36 107 PHE A CA 1
ATOM 574 C C . PHE A 1 74 ? 9.762 14.317 12.865 1.00 27.08 107 PHE A C 1
ATOM 575 O O . PHE A 1 74 ? 9.159 14.859 13.795 1.00 27.11 107 PHE A O 1
ATOM 583 N N . LYS A 1 75 ? 9.523 13.056 12.493 1.00 27.46 108 LYS A N 1
ATOM 584 C CA . LYS A 1 75 ? 8.497 12.220 13.131 1.00 27.36 108 LYS A CA 1
ATOM 585 C C . LYS A 1 75 ? 8.815 12.057 14.617 1.00 26.73 108 LYS A C 1
ATOM 586 O O . LYS A 1 75 ? 7.925 12.203 15.461 1.00 28.05 108 LYS A O 1
ATOM 592 N N . ILE A 1 76 ? 10.093 11.776 14.941 1.00 25.27 109 ILE A N 1
ATOM 593 C CA . ILE A 1 76 ? 10.488 11.600 16.336 1.00 24.53 109 ILE A CA 1
ATOM 594 C C . ILE A 1 76 ? 10.357 12.918 17.078 1.00 24.49 109 ILE A C 1
ATOM 595 O O . ILE A 1 76 ? 9.873 12.962 18.199 1.00 25.13 109 ILE A O 1
ATOM 600 N N . TYR A 1 77 ? 10.783 14.005 16.448 1.00 25.04 110 TYR A N 1
ATOM 601 C CA . TYR A 1 77 ? 10.700 15.334 17.036 1.00 25.06 110 TYR A CA 1
ATOM 602 C C . TYR A 1 77 ? 9.235 15.711 17.381 1.00 25.02 110 TYR A C 1
ATOM 603 O O . TYR A 1 77 ? 8.962 16.090 18.512 1.00 24.84 110 TYR A O 1
ATOM 612 N N . ILE A 1 78 ? 8.303 15.601 16.413 1.00 25.49 111 ILE A N 1
ATOM 613 C CA . ILE A 1 78 ? 6.893 15.949 16.616 1.00 26.71 111 ILE A CA 1
ATOM 614 C C . ILE A 1 78 ? 6.247 15.067 17.680 1.00 26.48 111 ILE A C 1
ATOM 615 O O . ILE A 1 78 ? 5.612 15.586 18.615 1.00 26.44 111 ILE A O 1
ATOM 620 N N . ASP A 1 79 ? 6.504 13.749 17.614 1.00 26.09 112 ASP A N 1
ATOM 621 C CA . ASP A 1 79 ? 6.004 12.825 18.625 1.00 26.27 112 ASP A CA 1
ATOM 622 C C . ASP A 1 79 ? 6.543 13.202 20.033 1.00 25.83 112 ASP A C 1
ATOM 623 O O . ASP A 1 79 ? 5.779 13.228 20.995 1.00 25.98 112 ASP A O 1
ATOM 628 N N . SER A 1 80 ? 7.832 13.535 20.137 1.00 25.46 113 SER A N 1
ATOM 629 C CA . SER A 1 80 ? 8.459 13.929 21.412 1.00 26.03 113 SER A CA 1
ATOM 630 C C . SER A 1 80 ? 7.896 15.269 21.923 1.00 25.99 113 SER A C 1
ATOM 631 O O . SER A 1 80 ? 7.616 15.422 23.109 1.00 26.77 113 SER A O 1
ATOM 634 N N . LEU A 1 81 ? 7.729 16.246 21.029 1.00 25.25 114 LEU A N 1
ATOM 635 C CA . LEU A 1 81 ? 7.140 17.538 21.404 1.00 25.02 114 LEU A CA 1
ATOM 636 C C . LEU A 1 81 ? 5.734 17.369 21.935 1.00 26.40 114 LEU A C 1
ATOM 637 O O . LEU A 1 81 ? 5.389 17.941 22.973 1.00 25.79 114 LEU A O 1
ATOM 642 N N . MET A 1 82 ? 4.937 16.513 21.256 1.00 27.63 115 MET A N 1
ATOM 643 C CA . MET A 1 82 ? 3.576 16.197 21.686 1.00 28.65 115 MET A CA 1
ATOM 644 C C . MET A 1 82 ? 3.575 15.552 23.074 1.00 28.17 115 MET A C 1
ATOM 645 O O . MET A 1 82 ? 2.828 15.983 23.945 1.00 29.37 115 MET A O 1
ATOM 650 N N . LYS A 1 83 ? 4.407 14.542 23.285 1.00 27.02 116 LYS A N 1
ATOM 651 C CA . LYS A 1 83 ? 4.466 13.842 24.581 1.00 27.02 116 LYS A CA 1
ATOM 652 C C . LYS A 1 83 ? 4.901 14.738 25.717 1.00 25.58 116 LYS A C 1
ATOM 653 O O . LYS A 1 83 ? 4.337 14.654 26.798 1.00 25.82 116 LYS A O 1
ATOM 659 N N . LYS A 1 84 ? 5.909 15.570 25.487 1.00 24.33 117 LYS A N 1
ATOM 660 C CA . LYS A 1 84 ? 6.403 16.475 26.528 1.00 23.18 117 LYS A CA 1
ATOM 661 C C . LYS A 1 84 ? 5.379 17.547 26.857 1.00 24.18 117 LYS A C 1
ATOM 662 O O . LYS A 1 84 ? 5.231 17.896 28.030 1.00 24.02 117 LYS A O 1
ATOM 668 N N . SER A 1 85 ? 4.662 18.067 25.839 1.00 24.01 118 SER A N 1
ATOM 669 C CA . SER A 1 85 ? 3.622 19.075 26.083 1.00 25.81 118 SER A CA 1
ATOM 670 C C . SER A 1 85 ? 2.485 18.453 26.891 1.00 27.67 118 SER A C 1
ATOM 671 O O . SER A 1 85 ? 2.045 19.044 27.881 1.00 27.74 118 SER A O 1
ATOM 674 N N . LYS A 1 86 ? 2.082 17.226 26.524 1.00 29.27 119 LYS A N 1
ATOM 675 C CA . LYS A 1 86 ? 1.042 16.481 27.254 1.00 30.40 119 LYS A CA 1
ATOM 676 C C . LYS A 1 86 ? 1.510 16.199 28.680 1.00 30.30 119 LYS A C 1
ATOM 677 O O . LYS A 1 86 ? 0.724 16.337 29.608 1.00 31.21 119 LYS A O 1
ATOM 683 N N . ARG A 1 87 ? 2.808 15.900 28.862 1.00 29.82 120 ARG A N 1
ATOM 684 C CA . ARG A 1 87 ? 3.367 15.655 30.186 1.00 29.55 120 ARG A CA 1
ATOM 685 C C . ARG A 1 87 ? 3.308 16.892 31.061 1.00 28.90 120 ARG A C 1
ATOM 686 O O . ARG A 1 87 ? 2.989 16.784 32.248 1.00 29.18 120 ARG A O 1
ATOM 694 N N . ALA A 1 88 ? 3.594 18.069 30.483 1.00 27.51 121 ALA A N 1
ATOM 695 C CA . ALA A 1 88 ? 3.538 19.318 31.239 1.00 28.73 121 ALA A CA 1
ATOM 696 C C . ALA A 1 88 ? 2.109 19.631 31.678 1.00 30.64 121 ALA A C 1
ATOM 697 O O . ALA A 1 88 ? 1.887 20.110 32.798 1.00 30.82 121 ALA A O 1
ATOM 699 N N . ILE A 1 89 ? 1.123 19.364 30.801 1.00 31.82 122 ILE A N 1
ATOM 700 C CA . ILE A 1 89 ? -0.297 19.569 31.136 1.00 32.02 122 ILE A CA 1
ATOM 701 C C . ILE A 1 89 ? -0.708 18.638 32.319 1.00 33.57 122 ILE A C 1
ATOM 702 O O . ILE A 1 89 ? -1.366 19.091 33.268 1.00 33.94 122 ILE A O 1
ATOM 707 N N . ARG A 1 90 ? -0.289 17.370 32.257 1.00 34.68 123 ARG A N 1
ATOM 708 C CA . ARG A 1 90 ? -0.532 16.361 33.280 1.00 35.66 123 ARG A CA 1
ATOM 709 C C . ARG A 1 90 ? 0.109 16.741 34.614 1.00 36.27 123 ARG A C 1
ATOM 710 O O . ARG A 1 90 ? -0.501 16.581 35.677 1.00 36.04 123 ARG A O 1
ATOM 718 N N . LEU A 1 91 ? 1.313 17.308 34.550 1.00 36.18 124 LEU A N 1
ATOM 719 C CA . LEU A 1 91 ? 2.031 17.771 35.725 1.00 37.12 124 LEU A CA 1
ATOM 720 C C . LEU A 1 91 ? 1.227 18.839 36.479 1.00 37.93 124 LEU A C 1
ATOM 721 O O . LEU A 1 91 ? 1.155 18.788 37.710 1.00 37.55 124 LEU A O 1
ATOM 726 N N . PHE A 1 92 ? 0.626 19.807 35.756 1.00 38.82 125 PHE A N 1
ATOM 727 C CA . PHE A 1 92 ? -0.167 20.843 36.416 1.00 39.88 125 PHE A CA 1
ATOM 728 C C . PHE A 1 92 ? -1.437 20.234 36.996 1.00 42.38 125 PHE A C 1
ATOM 729 O O . PHE A 1 92 ? -1.808 20.572 38.113 1.00 43.98 125 PHE A O 1
ATOM 737 N N . LYS A 1 93 ? -2.084 19.337 36.249 1.00 43.42 126 LYS A N 1
ATOM 738 C CA . LYS A 1 93 ? -3.326 18.657 36.622 1.00 44.97 126 LYS A CA 1
ATOM 739 C C . LYS A 1 93 ? -3.210 17.872 37.928 1.00 45.85 126 LYS A C 1
ATOM 740 O O . LYS A 1 93 ? -4.112 17.926 38.767 1.00 46.36 126 LYS A O 1
ATOM 746 N N . GLU A 1 94 ? -2.147 17.077 38.065 1.00 45.40 127 GLU A N 1
ATOM 747 C CA . GLU A 1 94 ? -1.938 16.269 39.265 1.00 44.96 127 GLU A CA 1
ATOM 748 C C . GLU A 1 94 ? -1.265 17.066 40.380 1.00 45.24 127 GLU A C 1
ATOM 749 O O . GLU A 1 94 ? -1.507 16.807 41.555 1.00 46.27 127 GLU A O 1
ATOM 755 N N . GLY A 1 95 ? -0.404 17.995 40.004 1.00 44.23 128 GLY A N 1
ATOM 756 C CA . GLY A 1 95 ? 0.365 18.796 40.933 1.00 44.45 128 GLY A CA 1
ATOM 757 C C . GLY A 1 95 ? -0.491 19.681 41.785 1.00 45.15 128 GLY A C 1
ATOM 758 O O . GLY A 1 95 ? -0.157 19.915 42.942 1.00 45.04 128 GLY A O 1
ATOM 759 N N . LYS A 1 96 ? -1.595 20.203 41.204 1.00 45.54 129 LYS A N 1
ATOM 760 C CA . LYS A 1 96 ? -2.563 21.069 41.888 1.00 46.17 129 LYS A CA 1
ATOM 761 C C . LYS A 1 96 ? -1.845 22.225 42.609 1.00 46.10 129 LYS A C 1
ATOM 762 O O . LYS A 1 96 ? -1.093 22.915 41.945 1.00 46.40 129 LYS A O 1
ATOM 768 N N . GLU A 1 97 ? -1.960 22.371 43.939 1.00 45.92 130 GLU A N 1
ATOM 769 C CA . GLU A 1 97 ? -1.312 23.457 44.675 1.00 46.25 130 GLU A CA 1
ATOM 770 C C . GLU A 1 97 ? 0.190 23.282 44.832 1.00 45.07 130 GLU A C 1
ATOM 771 O O . GLU A 1 97 ? 0.873 24.257 45.119 1.00 44.62 130 GLU A O 1
ATOM 777 N N . ARG A 1 98 ? 0.718 22.059 44.649 1.00 45.01 131 ARG A N 1
ATOM 778 C CA . ARG A 1 98 ? 2.166 21.824 44.741 1.00 45.40 131 ARG A CA 1
ATOM 779 C C . ARG A 1 98 ? 2.942 22.566 43.623 1.00 45.09 131 ARG A C 1
ATOM 780 O O . ARG A 1 98 ? 4.104 22.938 43.816 1.00 44.46 131 ARG A O 1
ATOM 788 N N . MET A 1 99 ? 2.271 22.864 42.496 1.00 44.91 132 MET A N 1
ATOM 789 C CA . MET A 1 99 ? 2.892 23.666 41.437 1.00 45.44 132 MET A CA 1
ATOM 790 C C . MET A 1 99 ? 3.222 25.077 41.930 1.00 47.42 132 MET A C 1
ATOM 791 O O . MET A 1 99 ? 4.145 25.699 41.427 1.00 47.59 132 MET A O 1
ATOM 796 N N . TYR A 1 100 ? 2.483 25.578 42.926 1.00 48.57 133 TYR A N 1
ATOM 797 C CA . TYR A 1 100 ? 2.709 26.920 43.457 1.00 50.01 133 TYR A CA 1
ATOM 798 C C . TYR A 1 100 ? 3.830 26.960 44.518 1.00 49.65 133 TYR A C 1
ATOM 799 O O . TYR A 1 100 ? 4.247 28.052 44.909 1.00 50.48 133 TYR A O 1
ATOM 808 N N . GLU A 1 101 ? 4.338 25.786 44.967 1.00 47.85 134 GLU A N 1
ATOM 809 C CA . GLU A 1 101 ? 5.427 25.717 45.937 1.00 47.12 134 GLU A CA 1
ATOM 810 C C . GLU A 1 101 ? 6.713 25.492 45.159 1.00 46.74 134 GLU A C 1
ATOM 811 O O . GLU A 1 101 ? 6.894 24.428 44.564 1.00 46.34 134 GLU A O 1
ATOM 817 N N . GLU A 1 102 ? 7.606 26.483 45.183 1.00 46.51 135 GLU A N 1
ATOM 818 C CA . GLU A 1 102 ? 8.882 26.497 44.481 1.00 46.45 135 GLU A CA 1
ATOM 819 C C . GLU A 1 102 ? 9.800 25.300 44.770 1.00 45.64 135 GLU A C 1
ATOM 820 O O . GLU A 1 102 ? 10.607 24.943 43.917 1.00 45.96 135 GLU A O 1
ATOM 823 N N . GLN A 1 103 ? 9.680 24.674 45.946 1.00 44.02 136 GLN A N 1
ATOM 824 C CA . GLN A 1 103 ? 10.558 23.567 46.317 1.00 43.20 136 GLN A CA 1
ATOM 825 C C . GLN A 1 103 ? 9.961 22.161 46.089 1.00 40.80 136 GLN A C 1
ATOM 826 O O . GLN A 1 103 ? 10.641 21.162 46.348 1.00 41.18 136 GLN A O 1
ATOM 832 N N . SER A 1 104 ? 8.709 22.073 45.634 1.00 37.66 137 SER A N 1
ATOM 833 C CA . SER A 1 104 ? 8.064 20.792 45.401 1.00 35.57 137 SER A CA 1
ATOM 834 C C . SER A 1 104 ? 8.709 19.962 44.258 1.00 33.93 137 SER A C 1
ATOM 835 O O . SER A 1 104 ? 9.354 20.514 43.351 1.00 32.89 137 SER A O 1
ATOM 838 N N . GLN A 1 105 ? 8.472 18.640 44.277 1.00 32.38 138 GLN A N 1
ATOM 839 C CA . GLN A 1 105 ? 8.976 17.771 43.217 1.00 31.60 138 GLN A CA 1
ATOM 840 C C . GLN A 1 105 ? 8.292 18.101 41.863 1.00 30.88 138 GLN A C 1
ATOM 841 O O . GLN A 1 105 ? 8.910 17.990 40.806 1.00 30.69 138 GLN A O 1
ATOM 847 N N . ASP A 1 106 ? 7.035 18.525 41.918 1.00 30.47 139 ASP A N 1
ATOM 848 C CA . ASP A 1 106 ? 6.214 18.936 40.790 1.00 31.32 139 ASP A CA 1
ATOM 849 C C . ASP A 1 106 ? 6.886 20.117 40.069 1.00 30.09 139 ASP A C 1
ATOM 850 O O . ASP A 1 106 ? 7.024 20.090 38.851 1.00 30.75 139 ASP A O 1
ATOM 855 N N . ARG A 1 107 ? 7.323 21.127 40.819 1.00 28.61 140 ARG A N 1
ATOM 856 C CA . ARG A 1 107 ? 8.006 22.277 40.241 1.00 28.36 140 ARG A CA 1
ATOM 857 C C . ARG A 1 107 ? 9.387 21.888 39.714 1.00 27.03 140 ARG A C 1
ATOM 858 O O . ARG A 1 107 ? 9.823 22.434 38.704 1.00 26.63 140 ARG A O 1
ATOM 866 N N . ARG A 1 108 ? 10.049 20.921 40.373 1.00 25.76 141 ARG A N 1
ATOM 867 C CA . ARG A 1 108 ? 11.334 20.421 39.926 1.00 25.45 141 ARG A CA 1
ATOM 868 C C . ARG A 1 108 ? 11.177 19.745 38.554 1.00 23.90 141 ARG A C 1
ATOM 869 O O . ARG A 1 108 ? 11.978 19.987 37.644 1.00 22.90 141 ARG A O 1
ATOM 877 N N . ASN A 1 109 ? 10.084 18.988 38.382 1.00 24.53 142 ASN A N 1
ATOM 878 C CA . ASN A 1 109 ? 9.712 18.293 37.155 1.00 24.79 142 ASN A CA 1
ATOM 879 C C . ASN A 1 109 ? 9.406 19.329 36.066 1.00 24.59 142 ASN A C 1
ATOM 880 O O . ASN A 1 109 ? 9.789 19.117 34.925 1.00 25.47 142 ASN A O 1
ATOM 885 N N . LEU A 1 110 ? 8.794 20.477 36.415 1.00 23.62 143 LEU A N 1
ATOM 886 C CA . LEU A 1 110 ? 8.558 21.567 35.437 1.00 24.01 143 LEU A CA 1
ATOM 887 C C . LEU A 1 110 ? 9.898 22.114 34.940 1.00 23.53 143 LEU A C 1
ATOM 888 O O . LEU A 1 110 ? 10.063 22.380 33.740 1.00 24.25 143 LEU A O 1
ATOM 893 N N . THR A 1 111 ? 10.879 22.247 35.842 1.00 22.66 144 THR A N 1
ATOM 894 C CA . THR A 1 111 ? 12.234 22.648 35.441 1.00 22.35 144 THR A CA 1
ATOM 895 C C . THR A 1 111 ? 12.859 21.608 34.512 1.00 20.54 144 THR A C 1
ATOM 896 O O . THR A 1 111 ? 13.478 21.984 33.491 1.00 20.43 144 THR A O 1
ATOM 900 N N . LYS A 1 112 ? 12.672 20.306 34.812 1.00 19.08 145 LYS A N 1
ATOM 901 C CA . LYS A 1 112 ? 13.181 19.265 33.912 1.00 18.65 145 LYS A CA 1
ATOM 902 C C . LYS A 1 112 ? 12.563 19.409 32.502 1.00 19.34 145 LYS A C 1
ATOM 903 O O . LYS A 1 112 ? 13.288 19.370 31.508 1.00 20.17 145 LYS A O 1
ATOM 909 N N . LEU A 1 113 ? 11.241 19.662 32.432 1.00 19.14 146 LEU A N 1
ATOM 910 C CA . LEU A 1 113 ? 10.568 19.843 31.144 1.00 20.63 146 LEU A CA 1
ATOM 911 C C . LEU A 1 113 ? 11.001 21.098 30.432 1.00 20.83 146 LEU A C 1
ATOM 912 O O . LEU A 1 113 ? 11.131 21.095 29.214 1.00 21.14 146 LEU A O 1
ATOM 917 N N . SER A 1 114 ? 11.275 22.163 31.184 1.00 20.69 147 SER A N 1
ATOM 918 C CA . SER A 1 114 ? 11.687 23.440 30.604 1.00 20.23 147 SER A CA 1
ATOM 919 C C . SER A 1 114 ? 13.078 23.252 29.953 1.00 19.70 147 SER A C 1
ATOM 920 O O . SER A 1 114 ? 13.313 23.759 28.843 1.00 20.02 147 SER A O 1
ATOM 923 N N . LEU A 1 115 ? 13.987 22.497 30.641 1.00 19.47 148 LEU A N 1
ATOM 924 C CA . LEU A 1 115 ? 15.296 22.169 30.069 1.00 19.71 148 LEU A CA 1
ATOM 925 C C . LEU A 1 115 ? 15.102 21.369 28.756 1.00 19.30 148 LEU A C 1
ATOM 926 O O . LEU A 1 115 ? 15.679 21.734 27.736 1.00 19.36 148 LEU A O 1
ATOM 931 N N . ILE A 1 116 ? 14.245 20.345 28.772 1.00 18.54 149 ILE A N 1
ATOM 932 C CA . ILE A 1 116 ? 13.952 19.523 27.588 1.00 18.22 149 ILE A CA 1
ATOM 933 C C . ILE A 1 116 ? 13.458 20.389 26.415 1.00 17.74 149 ILE A C 1
ATOM 934 O O . ILE A 1 116 ? 13.975 20.281 25.318 1.00 17.10 149 ILE A O 1
ATOM 939 N N . PHE A 1 117 ? 12.471 21.254 26.650 1.00 18.51 150 PHE A N 1
ATOM 940 C CA . PHE A 1 117 ? 11.939 22.123 25.606 1.00 19.54 150 PHE A CA 1
ATOM 941 C C . PHE A 1 117 ? 13.034 23.036 25.044 1.00 19.74 150 PHE A C 1
ATOM 942 O O . PHE A 1 117 ? 13.145 23.196 23.814 1.00 20.73 150 PHE A O 1
ATOM 950 N N . SER A 1 118 ? 13.902 23.542 25.924 1.00 17.91 151 SER A N 1
ATOM 951 C CA . SER A 1 118 ? 15.022 24.398 25.488 1.00 18.95 151 SER A CA 1
ATOM 952 C C . SER A 1 118 ? 15.965 23.618 24.590 1.00 19.23 151 SER A C 1
ATOM 953 O O . SER A 1 118 ? 16.291 24.078 23.493 1.00 19.65 151 SER A O 1
ATOM 956 N N . HIS A 1 119 ? 16.339 22.376 25.007 1.00 19.33 152 HIS A N 1
ATOM 957 C CA . HIS A 1 119 ? 17.251 21.560 24.212 1.00 19.34 152 HIS A CA 1
ATOM 958 C C . HIS A 1 119 ? 16.615 21.178 22.876 1.00 19.71 152 HIS A C 1
ATOM 959 O O . HIS A 1 119 ? 17.317 21.190 21.851 1.00 19.70 152 HIS A O 1
ATOM 966 N N . MET A 1 120 ? 15.277 20.908 22.883 1.00 17.79 153 MET A N 1
ATOM 967 C CA . MET A 1 120 ? 14.545 20.593 21.655 1.00 19.29 153 MET A CA 1
ATOM 968 C C . MET A 1 120 ? 14.532 21.727 20.678 1.00 19.53 153 MET A C 1
ATOM 969 O O . MET A 1 120 ? 14.626 21.498 19.469 1.00 19.46 153 MET A O 1
ATOM 974 N N . LEU A 1 121 ? 14.416 22.975 21.194 1.00 19.11 154 LEU A N 1
ATOM 975 C CA . LEU A 1 121 ? 14.414 24.132 20.341 1.00 19.79 154 LEU A CA 1
ATOM 976 C C . LEU A 1 121 ? 15.783 24.299 19.695 1.00 20.47 154 LEU A C 1
ATOM 977 O O . LEU A 1 121 ? 15.873 24.544 18.491 1.00 21.33 154 LEU A O 1
ATOM 982 N N . ALA A 1 122 ? 16.850 24.162 20.480 1.00 20.25 155 ALA A N 1
ATOM 983 C CA . ALA A 1 122 ? 18.217 24.280 19.937 1.00 21.56 155 ALA A CA 1
ATOM 984 C C . ALA A 1 122 ? 18.460 23.180 18.916 1.00 21.56 155 ALA A C 1
ATOM 985 O O . ALA A 1 122 ? 19.088 23.439 17.905 1.00 22.90 155 ALA A O 1
ATOM 987 N N . GLU A 1 123 ? 17.922 21.964 19.155 1.00 20.42 156 GLU A N 1
ATOM 988 C CA . GLU A 1 123 ? 18.121 20.842 18.253 1.00 19.61 156 GLU A CA 1
ATOM 989 C C . GLU A 1 123 ? 17.431 21.121 16.908 1.00 21.52 156 GLU A C 1
ATOM 990 O O . GLU A 1 123 ? 18.044 20.908 15.860 1.00 21.87 156 GLU A O 1
ATOM 996 N N . ILE A 1 124 ? 16.156 21.535 16.934 1.00 22.15 157 ILE A N 1
ATOM 997 C CA . ILE A 1 124 ? 15.401 21.723 15.689 1.00 23.99 157 ILE A CA 1
ATOM 998 C C . ILE A 1 124 ? 16.000 22.864 14.866 1.00 24.96 157 ILE A C 1
ATOM 999 O O . ILE A 1 124 ? 15.964 22.797 13.649 1.00 25.19 157 ILE A O 1
ATOM 1004 N N . LYS A 1 125 ? 16.585 23.879 15.521 1.00 25.46 158 LYS A N 1
ATOM 1005 C CA . LYS A 1 125 ? 17.221 25.005 14.822 1.00 25.72 158 LYS A CA 1
ATOM 1006 C C . LYS A 1 125 ? 18.526 24.568 14.170 1.00 27.56 158 LYS A C 1
ATOM 1007 O O . LYS A 1 125 ? 18.861 25.055 13.103 1.00 28.90 158 LYS A O 1
ATOM 1013 N N . ALA A 1 126 ? 19.233 23.611 14.774 1.00 27.42 159 ALA A N 1
ATOM 1014 C CA . ALA A 1 126 ? 20.449 23.072 14.194 1.00 27.51 159 ALA A CA 1
ATOM 1015 C C . ALA A 1 126 ? 20.139 22.099 13.060 1.00 28.27 159 ALA A C 1
ATOM 1016 O O . ALA A 1 126 ? 20.909 22.030 12.088 1.00 30.26 159 ALA A O 1
ATOM 1018 N N . ILE A 1 127 ? 19.086 21.267 13.203 1.00 27.05 160 ILE A N 1
ATOM 1019 C CA . ILE A 1 127 ? 18.755 20.261 12.183 1.00 27.15 160 ILE A CA 1
ATOM 1020 C C . ILE A 1 127 ? 17.951 20.817 11.024 1.00 28.30 160 ILE A C 1
ATOM 1021 O O . ILE A 1 127 ? 18.029 20.295 9.902 1.00 29.01 160 ILE A O 1
ATOM 1026 N N . PHE A 1 128 ? 17.144 21.828 11.294 1.00 28.45 161 PHE A N 1
ATOM 1027 C CA . PHE A 1 128 ? 16.360 22.516 10.264 1.00 29.42 161 PHE A CA 1
ATOM 1028 C C . PHE A 1 128 ? 16.756 24.000 10.268 1.00 30.30 161 PHE A C 1
ATOM 1029 O O . PHE A 1 128 ? 15.915 24.850 10.580 1.00 29.83 161 PHE A O 1
ATOM 1037 N N . PRO A 1 129 ? 18.042 24.359 10.009 1.00 31.75 162 PRO A N 1
ATOM 1038 C CA . PRO A 1 129 ? 18.403 25.790 10.023 1.00 32.71 162 PRO A CA 1
ATOM 1039 C C . PRO A 1 129 ? 17.648 26.523 8.933 1.00 34.17 162 PRO A C 1
ATOM 1040 O O . PRO A 1 129 ? 17.471 25.965 7.844 1.00 34.44 162 PRO A O 1
ATOM 1044 N N . ASN A 1 130 ? 17.056 27.656 9.303 1.00 35.74 163 ASN A N 1
ATOM 1045 C CA . ASN A 1 130 ? 16.223 28.466 8.418 1.00 36.80 163 ASN A CA 1
ATOM 1046 C C . ASN A 1 130 ? 15.045 27.638 7.840 1.00 35.75 163 ASN A C 1
ATOM 1047 O O . ASN A 1 130 ? 14.642 27.861 6.700 1.00 35.55 163 ASN A O 1
ATOM 1052 N N . GLY A 1 131 ? 14.532 26.681 8.635 1.00 33.86 164 GLY A N 1
ATOM 1053 C CA . GLY A 1 131 ? 13.419 25.817 8.259 1.00 33.65 164 GLY A CA 1
ATOM 1054 C C . GLY A 1 131 ? 13.705 24.698 7.277 1.00 34.61 164 GLY A C 1
ATOM 1055 O O . GLY A 1 131 ? 12.778 23.999 6.860 1.00 34.79 164 GLY A O 1
ATOM 1056 N N . GLN A 1 132 ? 14.975 24.500 6.883 1.00 35.23 165 GLN A N 1
ATOM 1057 C CA . GLN A 1 132 ? 15.311 23.476 5.875 1.00 35.99 165 GLN A CA 1
ATOM 1058 C C . GLN A 1 132 ? 16.108 22.302 6.444 1.00 35.48 165 GLN A C 1
ATOM 1059 O O . GLN A 1 132 ? 17.096 22.524 7.134 1.00 34.32 165 GLN A O 1
ATOM 1065 N N . PHE A 1 133 ? 15.699 21.058 6.134 1.00 35.80 166 PHE A N 1
ATOM 1066 C CA . PHE A 1 133 ? 16.380 19.885 6.680 1.00 37.39 166 PHE A CA 1
ATOM 1067 C C . PHE A 1 133 ? 17.805 19.780 6.211 1.00 39.54 166 PHE A C 1
ATOM 1068 O O . PHE A 1 133 ? 18.044 19.686 5.001 1.00 40.13 166 PHE A O 1
ATOM 1076 N N . GLN A 1 134 ? 18.746 19.807 7.174 1.00 39.88 167 GLN A N 1
ATOM 1077 C CA . GLN A 1 134 ? 20.174 19.648 6.925 1.00 42.07 167 GLN A CA 1
ATOM 1078 C C . GLN A 1 134 ? 20.795 18.559 7.820 1.00 44.46 167 GLN A C 1
ATOM 1079 O O . GLN A 1 134 ? 21.983 18.626 8.111 1.00 45.28 167 GLN A O 1
ATOM 1085 N N . GLY A 1 135 ? 20.002 17.591 8.261 1.00 45.50 168 GLY A N 1
ATOM 1086 C CA . GLY A 1 135 ? 20.481 16.531 9.140 1.00 47.45 168 GLY A CA 1
ATOM 1087 C C . GLY A 1 135 ? 21.531 15.664 8.477 1.00 49.34 168 GLY A C 1
ATOM 1088 O O . GLY A 1 135 ? 22.502 15.268 9.125 1.00 50.00 168 GLY A O 1
ATOM 1089 N N . ASP A 1 136 ? 21.360 15.372 7.182 1.00 50.02 169 ASP A N 1
ATOM 1090 C CA . ASP A 1 136 ? 22.352 14.557 6.461 1.00 51.46 169 ASP A CA 1
ATOM 1091 C C . ASP A 1 136 ? 23.642 15.356 6.168 1.00 51.63 169 ASP A C 1
ATOM 1092 O O . ASP A 1 136 ? 24.715 14.767 6.072 1.00 52.97 169 ASP A O 1
ATOM 1097 N N . ASN A 1 137 ? 23.553 16.679 6.084 1.00 50.00 170 ASN A N 1
ATOM 1098 C CA . ASN A 1 137 ? 24.726 17.529 5.904 1.00 49.13 170 ASN A CA 1
ATOM 1099 C C . ASN A 1 137 ? 25.205 18.134 7.242 1.00 46.98 170 ASN A C 1
ATOM 1100 O O . ASN A 1 137 ? 25.894 19.154 7.233 1.00 47.57 170 ASN A O 1
ATOM 1105 N N . PHE A 1 138 ? 24.795 17.559 8.391 1.00 44.47 171 PHE A N 1
ATOM 1106 C CA . PHE A 1 138 ? 25.158 18.127 9.693 1.00 41.92 171 PHE A CA 1
ATOM 1107 C C . PHE A 1 138 ? 26.611 17.800 9.973 1.00 40.08 171 PHE A C 1
ATOM 1108 O O . PHE A 1 138 ? 26.995 16.627 9.911 1.00 40.91 171 PHE A O 1
ATOM 1116 N N . ARG A 1 139 ? 27.391 18.805 10.339 1.00 38.64 172 ARG A N 1
ATOM 1117 C CA . ARG A 1 139 ? 28.807 18.596 10.601 1.00 38.48 172 ARG A CA 1
ATOM 1118 C C . ARG A 1 139 ? 29.052 18.468 12.077 1.00 35.03 172 ARG A C 1
ATOM 1119 O O . ARG A 1 139 ? 28.832 19.424 12.798 1.00 34.39 172 ARG A O 1
ATOM 1127 N N . ILE A 1 140 ? 29.481 17.286 12.543 1.00 31.70 173 ILE A N 1
ATOM 1128 C CA . ILE A 1 140 ? 29.843 17.105 13.952 1.00 28.87 173 ILE A CA 1
ATOM 1129 C C . ILE A 1 140 ? 31.158 17.840 14.138 1.00 29.22 173 ILE A C 1
ATOM 1130 O O . ILE A 1 140 ? 32.043 17.711 13.294 1.00 29.39 173 ILE A O 1
ATOM 1135 N N . THR A 1 141 ? 31.272 18.668 15.177 1.00 29.28 174 THR A N 1
ATOM 1136 C CA . THR A 1 141 ? 32.430 19.535 15.360 1.00 29.79 174 THR A CA 1
ATOM 1137 C C . THR A 1 141 ? 33.756 18.778 15.484 1.00 29.50 174 THR A C 1
ATOM 1138 O O . THR A 1 141 ? 34.710 19.153 14.807 1.00 30.33 174 THR A O 1
ATOM 1142 N N . LYS A 1 142 ? 33.857 17.795 16.394 1.00 26.11 175 LYS A N 1
ATOM 1143 C CA . LYS A 1 142 ? 35.127 17.087 16.569 1.00 25.32 175 LYS A CA 1
ATOM 1144 C C . LYS A 1 142 ? 35.208 15.946 15.533 1.00 25.14 175 LYS A C 1
ATOM 1145 O O . LYS A 1 142 ? 34.292 15.141 15.477 1.00 24.52 175 LYS A O 1
ATOM 1151 N N . ALA A 1 143 ? 36.269 15.931 14.691 1.00 24.68 176 ALA A N 1
ATOM 1152 C CA . ALA A 1 143 ? 36.474 14.956 13.610 1.00 25.21 176 ALA A CA 1
ATOM 1153 C C . ALA A 1 143 ? 36.581 13.546 14.102 1.00 25.18 176 ALA A C 1
ATOM 1154 O O . ALA A 1 143 ? 36.072 12.645 13.435 1.00 26.30 176 ALA A O 1
ATOM 1156 N N . ASP A 1 144 ? 37.238 13.326 15.239 1.00 24.83 177 ASP A N 1
ATOM 1157 C CA . ASP A 1 144 ? 37.385 11.967 15.728 1.00 25.77 177 ASP A CA 1
ATOM 1158 C C . ASP A 1 144 ? 36.023 11.413 16.182 1.00 26.35 177 ASP A C 1
ATOM 1159 O O . ASP A 1 144 ? 35.705 10.230 15.908 1.00 28.12 177 ASP A O 1
ATOM 1164 N N . ALA A 1 145 ? 35.210 12.265 16.821 1.00 24.47 178 ALA A N 1
ATOM 1165 C CA . ALA A 1 145 ? 33.857 11.891 17.232 1.00 23.22 178 ALA A CA 1
ATOM 1166 C C . ALA A 1 145 ? 32.997 11.659 15.975 1.00 22.17 178 ALA A C 1
ATOM 1167 O O . ALA A 1 145 ? 32.235 10.684 15.919 1.00 22.61 178 ALA A O 1
ATOM 1169 N N . ALA A 1 146 ? 33.141 12.502 14.963 1.00 20.75 179 ALA A N 1
ATOM 1170 C CA . ALA A 1 146 ? 32.377 12.381 13.728 1.00 21.68 179 ALA A CA 1
ATOM 1171 C C . ALA A 1 146 ? 32.632 11.041 13.037 1.00 23.06 179 ALA A C 1
ATOM 1172 O O . ALA A 1 146 ? 31.720 10.485 12.405 1.00 24.54 179 ALA A O 1
ATOM 1174 N N . GLU A 1 147 ? 33.879 10.567 13.095 1.00 21.88 180 GLU A N 1
ATOM 1175 C CA . GLU A 1 147 ? 34.266 9.288 12.469 1.00 23.05 180 GLU A CA 1
ATOM 1176 C C . GLU A 1 147 ? 33.524 8.146 13.150 1.00 23.18 180 GLU A C 1
ATOM 1177 O O . GLU A 1 147 ? 33.115 7.205 12.470 1.00 24.10 180 GLU A O 1
ATOM 1179 N N . PHE A 1 148 ? 33.365 8.208 14.495 1.00 22.33 181 PHE A N 1
ATOM 1180 C CA . PHE A 1 148 ? 32.636 7.183 15.254 1.00 22.41 181 PHE A CA 1
ATOM 1181 C C . PHE A 1 148 ? 31.186 7.162 14.802 1.00 21.83 181 PHE A C 1
ATOM 1182 O O . PHE A 1 148 ? 30.639 6.075 14.513 1.00 21.39 181 PHE A O 1
ATOM 1190 N N . TRP A 1 149 ? 30.562 8.370 14.686 1.00 20.42 182 TRP A N 1
ATOM 1191 C CA . TRP A 1 149 ? 29.150 8.451 14.301 1.00 19.70 182 TRP A CA 1
ATOM 1192 C C . TRP A 1 149 ? 28.974 7.845 12.904 1.00 21.23 182 TRP A C 1
ATOM 1193 O O . TRP A 1 149 ? 28.104 7.014 12.706 1.00 21.82 182 TRP A O 1
ATOM 1204 N N . ARG A 1 150 ? 29.838 8.213 11.974 1.00 22.08 183 ARG A N 1
ATOM 1205 C CA . ARG A 1 150 ? 29.763 7.685 10.603 1.00 23.91 183 ARG A CA 1
ATOM 1206 C C . ARG A 1 150 ? 30.027 6.182 10.556 1.00 24.35 183 ARG A C 1
ATOM 1207 O O . ARG A 1 150 ? 29.344 5.466 9.831 1.00 26.18 183 ARG A O 1
ATOM 1215 N N . LYS A 1 151 ? 30.981 5.694 11.330 1.00 23.58 184 LYS A N 1
ATOM 1216 C CA . LYS A 1 151 ? 31.318 4.277 11.347 1.00 24.87 184 LYS A CA 1
ATOM 1217 C C . LYS A 1 151 ? 30.117 3.414 11.741 1.00 25.21 184 LYS A C 1
ATOM 1218 O O . LYS A 1 151 ? 29.834 2.412 11.077 1.00 26.18 184 LYS A O 1
ATOM 1224 N N . PHE A 1 152 ? 29.428 3.799 12.837 1.00 22.96 185 PHE A N 1
ATOM 1225 C CA . PHE A 1 152 ? 28.362 2.975 13.403 1.00 22.87 185 PHE A CA 1
ATOM 1226 C C . PHE A 1 152 ? 26.968 3.321 12.919 1.00 23.75 185 PHE A C 1
ATOM 1227 O O . PHE A 1 152 ? 26.084 2.452 12.902 1.00 24.59 185 PHE A O 1
ATOM 1235 N N . PHE A 1 153 ? 26.771 4.580 12.499 1.00 23.00 186 PHE A N 1
ATOM 1236 C CA . PHE A 1 153 ? 25.449 5.056 12.150 1.00 22.54 186 PHE A CA 1
ATOM 1237 C C . PHE A 1 153 ? 25.347 5.682 10.734 1.00 23.94 186 PHE A C 1
ATOM 1238 O O . PHE A 1 153 ? 24.278 6.144 10.370 1.00 23.74 186 PHE A O 1
ATOM 1246 N N . GLY A 1 154 ? 26.430 5.677 9.957 1.00 25.10 187 GLY A N 1
ATOM 1247 C CA . GLY A 1 154 ? 26.416 6.219 8.595 1.00 26.27 187 GLY A CA 1
ATOM 1248 C C . GLY A 1 154 ? 25.948 7.666 8.525 1.00 27.87 187 GLY A C 1
ATOM 1249 O O . GLY A 1 154 ? 26.479 8.530 9.230 1.00 28.05 187 GLY A O 1
ATOM 1250 N N . ASP A 1 155 ? 24.915 7.933 7.714 1.00 28.94 188 ASP A N 1
ATOM 1251 C CA . ASP A 1 155 ? 24.363 9.292 7.608 1.00 30.20 188 ASP A CA 1
ATOM 1252 C C . ASP A 1 155 ? 23.102 9.492 8.446 1.00 29.51 188 ASP A C 1
ATOM 1253 O O . ASP A 1 155 ? 22.384 10.464 8.238 1.00 30.66 188 ASP A O 1
ATOM 1258 N N . LYS A 1 156 ? 22.824 8.605 9.425 1.00 27.82 189 LYS A N 1
ATOM 1259 C CA . LYS A 1 156 ? 21.660 8.789 10.297 1.00 26.22 189 LYS A CA 1
ATOM 1260 C C . LYS A 1 156 ? 21.732 10.133 11.010 1.00 26.56 189 LYS A C 1
ATOM 1261 O O . LYS A 1 156 ? 22.807 10.557 11.487 1.00 26.72 189 LYS A O 1
ATOM 1267 N N . THR A 1 157 ? 20.584 10.803 11.082 1.00 25.54 190 THR A N 1
ATOM 1268 C CA . THR A 1 157 ? 20.475 12.031 11.854 1.00 25.21 190 THR A CA 1
ATOM 1269 C C . THR A 1 157 ? 20.131 11.673 13.339 1.00 24.46 190 THR A C 1
ATOM 1270 O O . THR A 1 157 ? 20.311 12.493 14.227 1.00 24.84 190 THR A O 1
ATOM 1274 N N . ILE A 1 158 ? 19.543 10.499 13.583 1.00 23.17 191 ILE A N 1
ATOM 1275 C CA . ILE A 1 158 ? 19.083 10.118 14.909 1.00 21.54 191 ILE A CA 1
ATOM 1276 C C . ILE A 1 158 ? 19.074 8.612 14.993 1.00 19.83 191 ILE A C 1
ATOM 1277 O O . ILE A 1 158 ? 18.694 7.947 14.026 1.00 19.96 191 ILE A O 1
ATOM 1282 N N . VAL A 1 159 ? 19.474 8.071 16.153 1.00 17.70 192 VAL A N 1
ATOM 1283 C CA . VAL A 1 159 ? 19.462 6.622 16.369 1.00 19.29 192 VAL A CA 1
ATOM 1284 C C . VAL A 1 159 ? 18.899 6.316 17.745 1.00 19.85 192 VAL A C 1
ATOM 1285 O O . VAL A 1 159 ? 19.046 7.138 18.648 1.00 19.81 192 VAL A O 1
ATOM 1289 N N . PRO A 1 160 ? 18.268 5.150 17.968 1.00 20.19 193 PRO A N 1
ATOM 1290 C CA . PRO A 1 160 ? 17.785 4.844 19.336 1.00 19.89 193 PRO A CA 1
ATOM 1291 C C . PRO A 1 160 ? 18.942 4.831 20.357 1.00 19.45 193 PRO A C 1
ATOM 1292 O O . PRO A 1 160 ? 20.076 4.461 20.018 1.00 19.01 193 PRO A O 1
ATOM 1296 N N . TRP A 1 161 ? 18.661 5.179 21.624 1.00 18.74 194 TRP A N 1
ATOM 1297 C CA . TRP A 1 161 ? 19.654 5.071 22.702 1.00 18.30 194 TRP A CA 1
ATOM 1298 C C . TRP A 1 161 ? 20.231 3.656 22.812 1.00 19.20 194 TRP A C 1
ATOM 1299 O O . TRP A 1 161 ? 21.418 3.506 23.045 1.00 19.61 194 TRP A O 1
ATOM 1310 N N . LYS A 1 162 ? 19.374 2.640 22.743 1.00 19.15 195 LYS A N 1
ATOM 1311 C CA . LYS A 1 162 ? 19.782 1.223 22.860 1.00 19.52 195 LYS A CA 1
ATOM 1312 C C . LYS A 1 162 ? 20.978 0.915 21.903 1.00 21.56 195 LYS A C 1
ATOM 1313 O O . LYS A 1 162 ? 22.002 0.372 22.347 1.00 22.86 195 LYS A O 1
ATOM 1319 N N . VAL A 1 163 ? 20.851 1.311 20.621 1.00 20.66 196 VAL A N 1
ATOM 1320 C CA . VAL A 1 163 ? 21.840 1.097 19.561 1.00 21.24 196 VAL A CA 1
ATOM 1321 C C . VAL A 1 163 ? 23.059 1.971 19.811 1.00 19.44 196 VAL A C 1
ATOM 1322 O O . VAL A 1 163 ? 24.188 1.518 19.736 1.00 19.63 196 VAL A O 1
ATOM 1326 N N . PHE A 1 164 ? 22.839 3.259 20.141 1.00 18.45 197 PHE A N 1
ATOM 1327 C CA . PHE A 1 164 ? 23.925 4.174 20.431 1.00 17.39 197 PHE A CA 1
ATOM 1328 C C . PHE A 1 164 ? 24.822 3.625 21.556 1.00 17.06 197 PHE A C 1
ATOM 1329 O O . PHE A 1 164 ? 26.041 3.550 21.393 1.00 17.82 197 PHE A O 1
ATOM 1337 N N . ARG A 1 165 ? 24.218 3.268 22.681 1.00 16.07 198 ARG A N 1
ATOM 1338 C CA . ARG A 1 165 ? 24.965 2.822 23.859 1.00 17.46 198 ARG A CA 1
ATOM 1339 C C . ARG A 1 165 ? 25.738 1.550 23.547 1.00 17.53 198 ARG A C 1
ATOM 1340 O O . ARG A 1 165 ? 26.917 1.464 23.911 1.00 17.38 198 ARG A O 1
ATOM 1348 N N . GLN A 1 166 ? 25.119 0.599 22.837 1.00 17.52 199 GLN A N 1
ATOM 1349 C CA . GLN A 1 166 ? 25.835 -0.646 22.489 1.00 18.64 199 GLN A CA 1
ATOM 1350 C C . GLN A 1 166 ? 27.064 -0.334 21.584 1.00 19.42 199 GLN A C 1
ATOM 1351 O O . GLN A 1 166 ? 28.155 -0.887 21.792 1.00 19.60 199 GLN A O 1
ATOM 1357 N N . CYS A 1 167 ? 26.894 0.592 20.636 1.00 18.35 200 CYS A N 1
ATOM 1358 C CA . CYS A 1 167 ? 27.987 0.938 19.725 1.00 18.73 200 CYS A CA 1
ATOM 1359 C C . CYS A 1 167 ? 29.068 1.754 20.430 1.00 20.12 200 CYS A C 1
ATOM 1360 O O . CYS A 1 167 ? 30.266 1.517 20.211 1.00 21.98 200 CYS A O 1
ATOM 1363 N N . LEU A 1 168 ? 28.676 2.635 21.372 1.00 19.65 201 LEU A N 1
ATOM 1364 C CA . LEU A 1 168 ? 29.655 3.406 22.137 1.00 19.50 201 LEU A CA 1
ATOM 1365 C C . LEU A 1 168 ? 30.532 2.472 22.946 1.00 21.05 201 LEU A C 1
ATOM 1366 O O . LEU A 1 168 ? 31.741 2.662 23.022 1.00 20.41 201 LEU A O 1
ATOM 1371 N N . HIS A 1 169 ? 29.889 1.457 23.584 1.00 21.18 202 HIS A N 1
ATOM 1372 C CA . HIS A 1 169 ? 30.583 0.466 24.413 1.00 22.24 202 HIS A CA 1
ATOM 1373 C C . HIS A 1 169 ? 31.651 -0.286 23.602 1.00 23.82 202 HIS A C 1
ATOM 1374 O O . HIS A 1 169 ? 32.611 -0.758 24.188 1.00 25.89 202 HIS A O 1
ATOM 1381 N N . GLU A 1 170 ? 31.519 -0.363 22.280 1.00 23.15 203 GLU A N 1
ATOM 1382 C CA . GLU A 1 170 ? 32.535 -0.996 21.436 1.00 24.88 203 GLU A CA 1
ATOM 1383 C C . GLU A 1 170 ? 33.840 -0.235 21.469 1.00 26.38 203 GLU A C 1
ATOM 1384 O O . GLU A 1 170 ? 34.902 -0.839 21.307 1.00 27.38 203 GLU A O 1
ATOM 1390 N N . VAL A 1 171 ? 33.781 1.106 21.640 1.00 25.45 204 VAL A N 1
ATOM 1391 C CA . VAL A 1 171 ? 34.953 1.971 21.654 1.00 25.83 204 VAL A CA 1
ATOM 1392 C C . VAL A 1 171 ? 35.341 2.402 23.082 1.00 25.53 204 VAL A C 1
ATOM 1393 O O . VAL A 1 171 ? 36.503 2.354 23.446 1.00 26.68 204 VAL A O 1
ATOM 1397 N N . HIS A 1 172 ? 34.372 2.842 23.882 1.00 24.00 205 HIS A N 1
ATOM 1398 C CA . HIS A 1 172 ? 34.615 3.282 25.250 1.00 22.94 205 HIS A CA 1
ATOM 1399 C C . HIS A 1 172 ? 33.730 2.440 26.177 1.00 22.95 205 HIS A C 1
ATOM 1400 O O . HIS A 1 172 ? 32.503 2.606 26.193 1.00 20.90 205 HIS A O 1
ATOM 1407 N N . GLN A 1 173 ? 34.342 1.529 26.931 1.00 23.85 206 GLN A N 1
ATOM 1408 C CA . GLN A 1 173 ? 33.587 0.659 27.811 1.00 25.55 206 GLN A CA 1
ATOM 1409 C C . GLN A 1 173 ? 32.819 1.379 28.917 1.00 25.33 206 GLN A C 1
ATOM 1410 O O . GL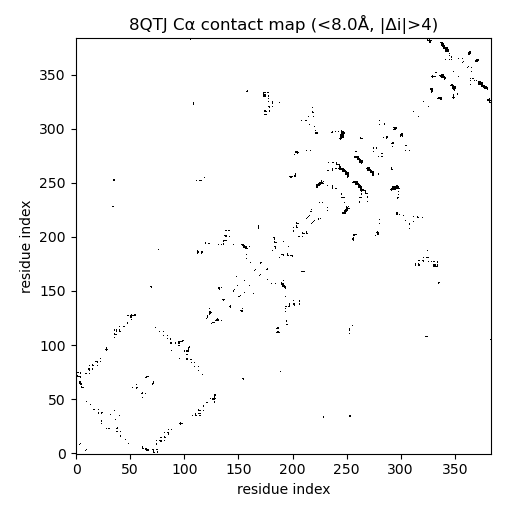N A 1 173 ? 33.301 2.336 29.558 1.00 26.26 206 GLN A O 1
ATOM 1416 N N . ILE A 1 174 ? 31.568 0.989 29.042 1.00 24.73 207 ILE A N 1
ATOM 1417 C CA . ILE A 1 174 ? 30.684 1.485 30.085 1.00 25.31 207 ILE A CA 1
ATOM 1418 C C . ILE A 1 174 ? 30.667 0.346 31.078 1.00 28.20 207 ILE A C 1
ATOM 1419 O O . ILE A 1 174 ? 30.309 -0.780 30.708 1.00 28.69 207 ILE A O 1
ATOM 1424 N N . SER A 1 175 ? 31.118 0.597 32.292 1.00 29.42 208 SER A N 1
ATOM 1425 C CA . SER A 1 175 ? 31.269 -0.505 33.244 1.00 31.66 208 SER A CA 1
ATOM 1426 C C . SER A 1 175 ? 29.988 -0.980 33.967 1.00 30.75 208 SER A C 1
ATOM 1427 O O . SER A 1 175 ? 30.019 -2.090 34.510 1.00 30.71 208 SER A O 1
ATOM 1430 N N . SER A 1 176 ? 28.875 -0.203 33.970 1.00 28.77 209 SER A N 1
ATOM 1431 C CA . SER A 1 176 ? 27.699 -0.634 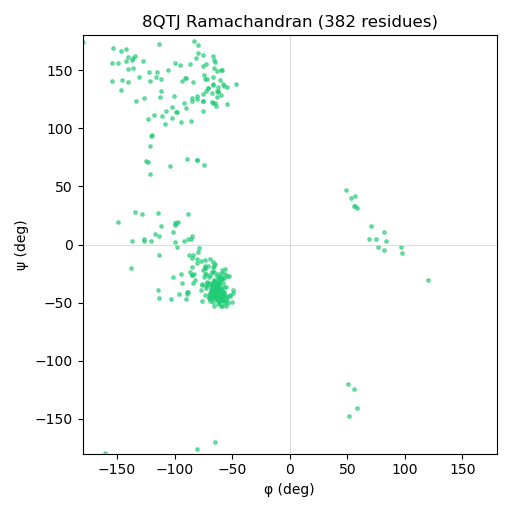34.749 1.00 29.61 209 SER A CA 1
ATOM 1432 C C . SER A 1 176 ? 26.370 -0.091 34.206 1.00 29.51 209 SER A C 1
ATOM 1433 O O . SER A 1 176 ? 26.365 0.761 33.320 1.00 27.04 209 SER A O 1
ATOM 1436 N N . GLY A 1 177 ? 25.270 -0.629 34.738 1.00 29.57 210 GLY A N 1
ATOM 1437 C CA . GLY A 1 177 ? 23.922 -0.232 34.383 1.00 29.57 210 GLY A CA 1
ATOM 1438 C C . GLY A 1 177 ? 23.696 1.164 34.902 1.00 29.29 210 GLY A C 1
ATOM 1439 O O . GLY A 1 177 ? 23.200 2.018 34.146 1.00 29.33 210 GLY A O 1
ATOM 1440 N N . LEU A 1 178 ? 24.158 1.450 36.162 1.00 27.13 211 LEU A N 1
ATOM 1441 C CA . LEU A 1 178 ? 24.007 2.822 36.659 1.00 25.51 211 LEU A CA 1
ATOM 1442 C C . LEU A 1 178 ? 24.882 3.774 35.871 1.00 23.12 211 LEU A C 1
ATOM 1443 O O . LEU A 1 178 ? 24.437 4.897 35.620 1.00 23.11 211 LEU A O 1
ATOM 1448 N N . GLU A 1 179 ? 26.106 3.361 35.451 1.00 21.17 212 GLU A N 1
ATOM 1449 C CA . GLU A 1 179 ? 26.913 4.288 34.603 1.00 20.38 212 GLU A CA 1
ATOM 1450 C C . GLU A 1 179 ? 26.189 4.588 33.289 1.00 19.62 212 GLU A C 1
ATOM 1451 O O . GLU A 1 179 ? 26.146 5.752 32.882 1.00 20.04 212 GLU A O 1
ATOM 1457 N N . ALA A 1 180 ? 25.601 3.566 32.633 1.00 18.41 213 ALA A N 1
ATOM 1458 C CA . ALA A 1 180 ? 24.850 3.776 31.369 1.00 17.51 213 ALA A CA 1
ATOM 1459 C C . ALA A 1 180 ? 23.621 4.658 31.589 1.00 17.68 213 ALA A C 1
ATOM 1460 O O . ALA A 1 180 ? 23.261 5.445 30.713 1.00 16.61 213 ALA A O 1
ATOM 1462 N N . MET A 1 181 ? 22.956 4.507 32.729 1.00 18.37 214 MET A N 1
ATOM 1463 C CA . MET A 1 181 ? 21.782 5.348 33.024 1.00 18.54 214 MET A CA 1
ATOM 1464 C C . MET A 1 181 ? 22.235 6.818 33.186 1.00 18.56 214 MET A C 1
ATOM 1465 O O . MET A 1 181 ? 21.586 7.714 32.655 1.00 18.89 214 MET A O 1
ATOM 1470 N N . ALA A 1 182 ? 23.330 7.054 33.933 1.00 17.85 215 ALA A N 1
ATOM 1471 C CA . ALA A 1 182 ? 23.900 8.394 34.106 1.00 17.92 215 ALA A CA 1
ATOM 1472 C C . ALA A 1 182 ? 24.319 8.960 32.747 1.00 16.93 215 ALA A C 1
ATOM 1473 O O . ALA A 1 182 ? 24.020 10.120 32.456 1.00 17.01 215 ALA A O 1
ATOM 1475 N N . LEU A 1 183 ? 24.932 8.136 31.914 1.00 16.68 216 LEU A N 1
ATOM 1476 C CA . LEU A 1 183 ? 25.373 8.591 30.579 1.00 17.43 216 LEU A CA 1
ATOM 1477 C C . LEU A 1 183 ? 24.162 8.930 29.697 1.00 18.80 216 LEU A C 1
ATOM 1478 O O . LEU A 1 183 ? 24.172 9.958 29.014 1.00 18.92 216 LEU A O 1
ATOM 1483 N N . LYS A 1 184 ? 23.074 8.138 29.770 1.00 18.52 217 LYS A N 1
ATOM 1484 C CA . LYS A 1 184 ? 21.859 8.441 28.992 1.00 19.01 217 LYS A CA 1
ATOM 1485 C C . LYS A 1 184 ? 21.309 9.805 29.350 1.00 19.28 217 LYS A C 1
ATOM 1486 O O . LYS A 1 184 ? 21.032 10.600 28.450 1.00 18.62 217 LYS A O 1
ATOM 1492 N N . SER A 1 185 ? 21.210 10.107 30.661 1.00 19.59 218 SER A N 1
ATOM 1493 C CA . SER A 1 185 ? 20.713 11.414 31.059 1.00 19.98 218 SER A CA 1
ATOM 1494 C C . SER A 1 185 ? 21.634 12.585 30.625 1.00 20.02 218 SER A C 1
ATOM 1495 O O . SER A 1 185 ? 21.182 13.730 30.540 1.00 20.21 218 SER A O 1
ATOM 1498 N N . THR A 1 186 ? 22.885 12.286 30.269 1.00 18.69 219 THR A N 1
ATOM 1499 C CA . THR A 1 186 ? 23.826 13.302 29.864 1.00 18.83 219 THR A CA 1
ATOM 1500 C C . THR A 1 186 ? 23.747 13.535 28.363 1.00 19.09 219 THR A C 1
ATOM 1501 O O . THR A 1 186 ? 23.861 14.693 27.933 1.00 18.88 219 THR A O 1
ATOM 1505 N N . ILE A 1 187 ? 23.603 12.444 27.554 1.00 18.58 220 ILE A N 1
ATOM 1506 C CA . ILE A 1 187 ? 23.614 12.569 26.077 1.00 19.93 220 ILE A CA 1
ATOM 1507 C C . ILE A 1 187 ? 22.245 12.814 25.527 1.00 19.34 220 ILE A C 1
ATOM 1508 O O . ILE A 1 187 ? 22.091 13.661 24.659 1.00 19.68 220 ILE A O 1
ATOM 1513 N N . ASP A 1 188 ? 21.238 12.101 26.052 1.00 18.65 221 ASP A N 1
ATOM 1514 C CA . ASP A 1 188 ? 19.822 12.231 25.653 1.00 17.56 221 ASP A CA 1
ATOM 1515 C C . ASP A 1 188 ? 19.235 13.449 26.377 1.00 17.47 221 ASP A C 1
ATOM 1516 O O . ASP A 1 188 ? 18.465 13.327 27.351 1.00 17.75 221 ASP A O 1
ATOM 1521 N N . LEU A 1 189 ? 19.639 14.640 25.918 1.00 16.23 222 LEU A N 1
ATOM 1522 C CA . LEU A 1 189 ? 19.181 15.899 26.525 1.00 17.27 222 LEU A CA 1
ATOM 1523 C C . LEU A 1 189 ? 17.679 16.136 26.292 1.00 16.88 222 LEU A C 1
ATOM 1524 O O . LEU A 1 189 ? 16.999 16.784 27.101 1.00 16.67 222 LEU A O 1
ATOM 1529 N N . THR A 1 190 ? 17.187 15.689 25.126 1.00 17.56 223 THR A N 1
ATOM 1530 C CA . THR A 1 190 ? 15.747 15.843 24.825 1.00 18.20 223 THR A CA 1
ATOM 1531 C C . THR A 1 190 ? 14.890 14.806 25.523 1.00 19.11 223 THR A C 1
ATOM 1532 O O . THR A 1 190 ? 13.673 14.876 25.379 1.00 19.38 223 THR A O 1
ATOM 1536 N N . CYS A 1 191 ? 15.497 13.844 26.277 1.00 18.93 224 CYS A N 1
ATOM 1537 C CA . CYS A 1 191 ? 14.773 12.788 27.007 1.00 19.88 224 CYS A CA 1
ATOM 1538 C C . CYS A 1 191 ? 13.745 12.074 26.145 1.00 20.55 224 CYS A C 1
ATOM 1539 O O . CYS A 1 191 ? 12.585 11.947 26.547 1.00 20.91 224 CYS A O 1
ATOM 1542 N N . ASN A 1 192 ? 14.146 11.681 24.919 1.00 19.25 225 ASN A N 1
ATOM 1543 C CA . ASN A 1 192 ? 13.223 10.979 24.043 1.00 19.70 225 ASN A CA 1
ATOM 1544 C C . ASN A 1 192 ? 13.680 9.556 23.721 1.00 19.79 225 ASN A C 1
ATOM 1545 O O . ASN A 1 192 ? 13.143 8.980 22.791 1.00 20.87 225 ASN A O 1
ATOM 1550 N N . ASP A 1 193 ? 14.728 9.039 24.387 1.00 19.09 226 ASP A N 1
ATOM 1551 C CA . ASP A 1 193 ? 15.245 7.666 24.159 1.00 19.93 226 ASP A CA 1
ATOM 1552 C C . ASP A 1 193 ? 15.960 7.526 22.788 1.00 20.26 226 ASP A C 1
ATOM 1553 O O . ASP A 1 193 ? 16.146 6.425 22.293 1.00 20.37 226 ASP A O 1
ATOM 1558 N N . TYR A 1 194 ? 16.312 8.652 22.156 1.00 20.65 227 TYR A N 1
ATOM 1559 C CA . TYR A 1 194 ? 17.066 8.658 20.937 1.00 19.83 227 TYR A CA 1
ATOM 1560 C C . TYR A 1 194 ? 18.261 9.559 21.136 1.00 19.50 227 TYR A C 1
ATOM 1561 O O . TYR A 1 194 ? 18.239 10.482 21.964 1.00 19.60 227 TYR A O 1
ATOM 1570 N N . ILE A 1 195 ? 19.292 9.356 20.321 1.00 17.66 228 ILE A N 1
ATOM 1571 C CA . ILE A 1 195 ? 20.425 10.238 20.303 1.00 17.81 228 ILE A CA 1
ATOM 1572 C C . ILE A 1 195 ? 20.502 10.856 18.923 1.00 18.74 228 ILE A C 1
ATOM 1573 O O . ILE A 1 195 ? 20.749 10.131 17.952 1.00 19.75 228 ILE A O 1
ATOM 1578 N N . SER A 1 196 ? 20.249 12.166 18.813 1.00 18.15 229 SER A N 1
ATOM 1579 C CA . SER A 1 196 ? 20.396 12.843 17.518 1.00 19.13 229 SER A CA 1
ATOM 1580 C C . SER A 1 196 ? 21.867 13.185 17.297 1.00 19.95 229 SER A C 1
ATOM 1581 O O . SER A 1 196 ? 22.671 13.294 18.244 1.00 19.14 229 SER A O 1
ATOM 1584 N N . VAL A 1 197 ? 22.235 13.421 16.025 1.00 21.14 230 VAL A N 1
ATOM 1585 C CA . VAL A 1 197 ? 23.583 13.842 15.692 1.00 21.62 230 VAL A CA 1
ATOM 1586 C C . VAL A 1 197 ? 23.930 15.178 16.409 1.00 22.67 230 VAL A C 1
ATOM 1587 O O . VAL A 1 197 ? 25.077 15.404 16.818 1.00 23.97 230 VAL A O 1
ATOM 1591 N N . PHE A 1 198 ? 22.905 16.019 16.672 1.00 20.88 231 PHE A N 1
ATOM 1592 C CA . PHE A 1 198 ? 23.078 17.269 17.417 1.00 20.82 231 PHE A CA 1
ATOM 1593 C C . PHE A 1 198 ? 23.407 16.978 18.897 1.00 20.05 231 PHE A C 1
ATOM 1594 O O . PHE A 1 198 ? 24.343 17.559 19.430 1.00 20.55 231 PHE A O 1
ATOM 1602 N N . GLU A 1 199 ? 22.640 16.090 19.567 1.00 18.95 232 GLU A N 1
ATOM 1603 C CA . GLU A 1 199 ? 22.962 15.728 20.960 1.00 19.09 232 GLU A CA 1
ATOM 1604 C C . GLU A 1 199 ? 24.380 15.113 21.045 1.00 19.58 232 GLU A C 1
ATOM 1605 O O . GLU A 1 199 ? 25.128 15.433 21.952 1.00 19.93 232 GLU A O 1
ATOM 1611 N N . PHE A 1 200 ? 24.751 14.282 20.061 1.00 19.17 233 PHE A N 1
ATOM 1612 C CA . PHE A 1 200 ? 26.092 13.669 20.017 1.00 19.27 233 PHE A CA 1
ATOM 1613 C C . PHE A 1 200 ? 27.151 14.781 19.883 1.00 18.84 233 PHE A C 1
ATOM 1614 O O . PHE A 1 200 ? 28.174 14.765 20.570 1.00 17.99 233 PHE A O 1
ATOM 1622 N N . ASP A 1 201 ? 26.877 15.778 19.021 1.00 18.61 234 ASP A N 1
ATOM 1623 C CA . ASP A 1 201 ? 27.810 16.900 18.841 1.00 19.01 234 ASP A CA 1
ATOM 1624 C C . ASP A 1 201 ? 27.966 17.675 20.164 1.00 18.70 234 ASP A C 1
ATOM 1625 O O . ASP A 1 201 ? 29.080 18.014 20.543 1.00 20.04 234 ASP A O 1
ATOM 1630 N N . ILE A 1 202 ? 26.868 17.939 20.864 1.00 17.88 235 ILE A N 1
ATOM 1631 C CA . ILE A 1 202 ? 26.940 18.674 22.148 1.00 18.85 235 ILE A CA 1
ATOM 1632 C C . ILE A 1 202 ? 27.761 17.913 23.169 1.00 18.71 235 ILE A C 1
ATOM 1633 O O . ILE A 1 202 ? 28.665 18.489 23.786 1.00 20.33 235 ILE A O 1
ATOM 1638 N N . PHE A 1 203 ? 27.462 16.598 23.356 1.00 16.52 236 PHE A N 1
ATOM 1639 C CA . PHE A 1 203 ? 28.191 15.806 24.327 1.00 16.61 236 PHE A CA 1
ATOM 1640 C C . PHE A 1 203 ? 29.705 15.757 23.991 1.00 17.12 236 PHE A C 1
ATOM 1641 O O . PHE A 1 203 ? 30.531 15.856 24.894 1.00 17.56 236 PHE A O 1
ATOM 1649 N N . THR A 1 204 ? 30.064 15.528 22.697 1.00 16.40 237 THR A N 1
ATOM 1650 C CA . THR A 1 204 ? 31.466 15.376 22.350 1.00 17.04 237 THR A CA 1
ATOM 1651 C C . THR A 1 204 ? 32.200 16.705 22.412 1.00 18.95 237 THR A C 1
ATOM 1652 O O . THR A 1 204 ? 33.413 16.691 22.617 1.00 19.87 237 THR A O 1
ATOM 1656 N N . ARG A 1 205 ? 31.510 17.822 22.241 1.00 19.09 238 ARG A N 1
ATOM 1657 C CA . ARG A 1 205 ? 32.146 19.136 22.424 1.00 20.93 238 ARG A CA 1
ATOM 1658 C C . ARG A 1 205 ? 32.447 19.349 23.906 1.00 21.37 238 ARG A C 1
ATOM 1659 O O . ARG A 1 205 ? 33.554 19.755 24.267 1.00 23.80 238 ARG A O 1
ATOM 1667 N N . LEU A 1 206 ? 31.495 19.048 24.756 1.00 19.33 239 LEU A N 1
ATOM 1668 C CA . LEU A 1 206 ? 31.646 19.290 26.196 1.00 19.79 239 LEU A CA 1
ATOM 1669 C C . LEU A 1 206 ? 32.719 18.466 26.850 1.00 21.28 239 LEU A C 1
ATOM 1670 O O . LEU A 1 206 ? 33.476 18.972 27.678 1.00 23.02 239 LEU A O 1
ATOM 1675 N N . PHE A 1 207 ? 32.816 17.179 26.455 1.00 19.60 240 PHE A N 1
ATOM 1676 C CA . PHE A 1 207 ? 33.718 16.261 27.126 1.00 19.49 240 PHE A CA 1
ATOM 1677 C C . PHE A 1 207 ? 34.865 15.771 26.255 1.00 21.23 240 PHE A C 1
ATOM 1678 O O . PHE A 1 207 ? 35.487 14.764 26.564 1.00 21.23 240 PHE A O 1
ATOM 1686 N N . GLN A 1 208 ? 35.255 16.581 25.277 1.00 21.97 241 GLN A N 1
ATOM 1687 C CA . GLN A 1 208 ? 36.407 16.297 24.439 1.00 22.77 241 GLN A CA 1
ATOM 1688 C C . GLN A 1 208 ? 37.681 16.316 25.308 1.00 24.66 241 GLN A C 1
ATOM 1689 O O . GLN A 1 208 ? 37.696 16.948 26.382 1.00 25.37 241 GLN A O 1
ATOM 1695 N N . PRO A 1 209 ? 38.764 15.652 24.873 1.00 25.18 242 PRO A N 1
ATOM 1696 C CA . PRO A 1 209 ? 38.910 14.867 23.627 1.00 25.12 242 PRO A CA 1
ATOM 1697 C C . PRO A 1 209 ? 38.208 13.502 23.631 1.00 23.96 242 PRO A C 1
ATOM 1698 O O . PRO A 1 209 ? 38.060 12.830 24.668 1.00 22.36 242 PRO A O 1
ATOM 1702 N N . TRP A 1 210 ? 37.715 13.134 22.445 1.00 23.29 243 TRP A N 1
ATOM 1703 C CA . TRP A 1 210 ? 37.029 11.875 22.197 1.00 23.81 243 TRP A CA 1
ATOM 1704 C C . TRP A 1 210 ? 37.765 10.624 22.714 1.00 25.40 243 TRP A C 1
ATOM 1705 O O . TRP A 1 210 ? 37.105 9.713 23.217 1.00 25.61 243 TRP A O 1
ATOM 1716 N N . GLY A 1 211 ? 39.090 10.589 22.574 1.00 25.65 244 GLY A N 1
ATOM 1717 C CA . GLY A 1 211 ? 39.940 9.481 22.978 1.00 25.96 244 GLY A CA 1
ATOM 1718 C C . GLY A 1 211 ? 39.748 9.045 24.414 1.00 26.27 244 GLY A C 1
ATOM 1719 O O . GLY A 1 211 ? 39.970 7.875 24.748 1.00 26.88 244 GLY A O 1
ATOM 1720 N N . SER A 1 212 ? 39.315 9.967 25.271 1.00 25.48 245 SER A N 1
ATOM 1721 C CA . SER A 1 212 ? 39.112 9.624 26.687 1.00 25.51 245 SER A CA 1
ATOM 1722 C C . SER A 1 212 ? 37.782 10.165 27.200 1.00 23.49 245 SER A C 1
ATOM 1723 O O . SER A 1 212 ? 37.633 10.372 28.400 1.00 23.39 245 SER A O 1
ATOM 1726 N N . ILE A 1 213 ? 36.790 10.321 26.314 1.00 22.13 246 ILE A N 1
ATOM 1727 C CA . ILE A 1 213 ? 35.556 11.002 26.625 1.00 20.58 246 ILE A CA 1
ATOM 1728 C C . ILE A 1 213 ? 34.830 10.524 27.888 1.00 20.47 246 ILE A C 1
ATOM 1729 O O . ILE A 1 213 ? 34.351 11.384 28.635 1.00 20.52 246 ILE A O 1
ATOM 1734 N N . LEU A 1 214 ? 34.716 9.194 28.135 1.00 19.64 247 LEU A N 1
ATOM 1735 C CA . LEU A 1 214 ? 33.981 8.750 29.301 1.00 19.74 247 LEU A CA 1
ATOM 1736 C C . LEU A 1 214 ? 34.729 9.029 30.573 1.00 21.19 247 LEU A C 1
ATOM 1737 O O . LEU A 1 214 ? 34.092 9.297 31.578 1.00 22.30 247 LEU A O 1
ATOM 1742 N N . ARG A 1 215 ? 36.066 8.969 30.542 1.00 21.58 248 ARG A N 1
ATOM 1743 C CA . ARG A 1 215 ? 36.906 9.321 31.688 1.00 23.06 248 ARG A CA 1
ATOM 1744 C C . ARG A 1 215 ? 36.746 10.829 31.944 1.00 22.61 248 ARG A C 1
ATOM 1745 O O . ARG A 1 215 ? 36.607 11.242 33.092 1.00 23.32 248 ARG A O 1
ATOM 1753 N N . ASN A 1 216 ? 36.750 11.652 30.882 1.00 21.73 249 ASN A N 1
ATOM 1754 C CA . ASN A 1 216 ? 36.530 13.098 31.031 1.00 21.87 249 ASN A CA 1
ATOM 1755 C C . ASN A 1 216 ? 35.162 13.395 31.690 1.00 21.11 249 ASN A C 1
ATOM 1756 O O . ASN A 1 216 ? 35.089 14.213 32.603 1.00 20.78 249 ASN A O 1
ATOM 1761 N N . TRP A 1 217 ? 34.091 12.745 31.203 1.00 20.52 250 TRP A N 1
ATOM 1762 C CA . TRP A 1 217 ? 32.749 12.918 31.728 1.00 20.08 250 TRP A CA 1
ATOM 1763 C C . TRP A 1 217 ? 32.677 12.452 33.194 1.00 20.82 250 TRP A C 1
ATOM 1764 O O . TRP A 1 217 ? 32.143 13.170 34.035 1.00 21.58 250 TRP A O 1
ATOM 1775 N N . ASN A 1 218 ? 33.212 11.253 33.499 1.00 20.84 251 ASN A N 1
ATOM 1776 C CA . ASN A 1 218 ? 33.172 10.741 34.867 1.00 22.02 251 ASN A CA 1
ATOM 1777 C C . ASN A 1 218 ? 33.867 11.684 35.868 1.00 24.69 251 ASN A C 1
ATOM 1778 O O . ASN A 1 218 ? 33.333 11.989 36.943 1.00 25.94 251 ASN A O 1
ATOM 1783 N N . PHE A 1 219 ? 35.023 12.190 35.479 1.00 24.90 252 PHE A N 1
ATOM 1784 C CA . PHE A 1 219 ? 35.827 13.041 36.351 1.00 27.32 252 PHE A CA 1
ATOM 1785 C C . PHE A 1 219 ? 35.444 14.522 36.338 1.00 25.79 252 PHE A C 1
ATOM 1786 O O . PHE A 1 219 ? 35.698 15.191 37.332 1.00 26.38 252 PHE A O 1
ATOM 1794 N N . LEU A 1 220 ? 34.849 15.032 35.253 1.00 23.61 253 LEU A N 1
ATOM 1795 C CA . LEU A 1 220 ? 34.480 16.462 35.200 1.00 24.11 253 LEU A CA 1
ATOM 1796 C C . LEU A 1 220 ? 33.048 16.695 35.656 1.00 24.08 253 LEU A C 1
ATOM 1797 O O . LEU A 1 220 ? 32.757 17.794 36.108 1.00 26.13 253 LEU A O 1
ATOM 1802 N N . ALA A 1 221 ? 32.149 15.754 35.402 1.00 21.51 254 ALA A N 1
ATOM 1803 C CA . ALA A 1 221 ? 30.742 15.962 35.716 1.00 21.85 254 ALA A CA 1
ATOM 1804 C C . ALA A 1 221 ? 30.181 15.062 36.818 1.00 22.19 254 ALA A C 1
ATOM 1805 O O . ALA A 1 221 ? 29.423 15.533 37.667 1.00 22.55 254 ALA A O 1
ATOM 1807 N N . VAL A 1 222 ? 30.466 13.760 36.759 1.00 21.55 255 VAL A N 1
ATOM 1808 C CA . VAL A 1 222 ? 29.855 12.853 37.742 1.00 21.48 255 VAL A CA 1
ATOM 1809 C C . VAL A 1 222 ? 30.377 13.067 39.152 1.00 22.36 255 VAL A C 1
ATOM 1810 O O . VAL A 1 222 ? 29.591 13.033 40.115 1.00 22.92 255 VAL A O 1
ATOM 1814 N N . THR A 1 223 ? 31.676 13.258 39.289 1.00 22.70 256 THR A N 1
ATOM 1815 C CA . THR A 1 223 ? 32.271 13.331 40.629 1.00 25.53 256 THR A CA 1
ATOM 1816 C C . THR A 1 223 ? 32.987 14.636 40.958 1.00 26.27 256 THR A C 1
ATOM 1817 O O . THR A 1 223 ? 33.554 14.710 42.047 1.00 27.31 256 THR A O 1
ATOM 1821 N N . HIS A 1 224 ? 32.984 15.659 40.064 1.00 25.51 257 HIS A N 1
ATOM 1822 C CA . HIS A 1 224 ? 33.733 16.892 40.352 1.00 25.60 257 HIS A CA 1
ATOM 1823 C C . HIS A 1 224 ? 32.930 17.862 41.207 1.00 26.34 257 HIS A C 1
ATOM 1824 O O . HIS A 1 224 ? 31.827 18.257 40.825 1.00 26.27 257 HIS A O 1
ATOM 1831 N N . PRO A 1 225 ? 33.496 18.314 42.344 1.00 26.48 258 PRO A N 1
ATOM 1832 C CA . PRO A 1 225 ? 32.740 19.214 43.219 1.00 26.88 258 PRO A CA 1
ATOM 1833 C C . PRO A 1 225 ? 32.444 20.589 42.622 1.00 26.93 258 PRO A C 1
ATOM 1834 O O . PRO A 1 225 ? 31.548 21.273 43.115 1.00 27.05 258 PRO A O 1
ATOM 1838 N N . GLY A 1 226 ? 33.191 20.983 41.593 1.00 25.74 259 GLY A N 1
ATOM 1839 C CA . GLY A 1 226 ? 32.967 22.275 40.968 1.00 25.32 259 GLY A CA 1
ATOM 1840 C C . GLY A 1 226 ? 31.875 22.247 39.919 1.00 23.72 259 GLY A C 1
ATOM 1841 O O . GLY A 1 226 ? 31.434 23.309 39.456 1.00 23.12 259 GLY A O 1
ATOM 1842 N N . TYR A 1 227 ? 31.428 21.043 39.521 1.00 22.56 260 TYR A N 1
ATOM 1843 C CA . TYR A 1 227 ? 30.416 20.914 38.476 1.00 21.45 260 TYR A CA 1
ATOM 1844 C C . TYR A 1 227 ? 28.998 21.260 38.966 1.00 22.17 260 TYR A C 1
ATOM 1845 O O . TYR A 1 227 ? 28.470 20.603 39.853 1.00 23.15 260 TYR A O 1
ATOM 1854 N N . MET A 1 228 ? 28.347 22.220 38.299 1.00 21.62 261 MET A N 1
ATOM 1855 C CA . MET A 1 228 ? 27.005 22.691 38.654 1.00 21.35 261 MET A CA 1
ATOM 1856 C C . MET A 1 228 ? 25.893 22.397 37.639 1.00 20.25 261 MET A C 1
ATOM 1857 O O . MET A 1 228 ? 24.772 22.890 37.825 1.00 20.97 261 MET A O 1
ATOM 1862 N N . ALA A 1 229 ? 26.166 21.619 36.597 1.00 18.71 262 ALA A N 1
ATOM 1863 C CA . ALA A 1 229 ? 25.131 21.254 35.599 1.00 19.14 262 ALA A CA 1
ATOM 1864 C C . ALA A 1 229 ? 24.535 22.595 34.958 1.00 18.83 262 ALA A C 1
ATOM 1865 O O . ALA A 1 229 ? 25.315 23.518 34.774 1.00 18.54 262 ALA A O 1
ATOM 1867 N N . PHE A 1 230 ? 23.205 22.734 34.677 1.00 18.98 263 PHE A N 1
ATOM 1868 C CA . PHE A 1 230 ? 22.620 23.914 34.113 1.00 18.72 263 PHE A CA 1
ATOM 1869 C C . PHE A 1 230 ? 22.215 24.894 35.198 1.00 21.19 263 PHE A C 1
ATOM 1870 O O . PHE A 1 230 ? 21.359 25.715 34.959 1.00 21.60 263 PHE A O 1
ATOM 1878 N N . LEU A 1 231 ? 22.862 24.885 36.405 1.00 22.46 264 LEU A N 1
ATOM 1879 C CA . LEU A 1 231 ? 22.580 25.905 37.433 1.00 23.10 264 LEU A CA 1
ATOM 1880 C C . LEU A 1 231 ? 22.775 27.303 36.790 1.00 23.78 264 LEU A C 1
ATOM 1881 O O . LEU A 1 231 ? 23.669 27.457 35.946 1.00 22.95 264 LEU A O 1
ATOM 1886 N N . THR A 1 232 ? 21.849 28.217 37.039 1.00 24.71 265 THR A N 1
ATOM 1887 C CA . THR A 1 232 ? 21.891 29.523 36.358 1.00 25.49 265 THR A CA 1
ATOM 1888 C C . THR A 1 232 ? 23.106 30.382 36.777 1.00 24.86 265 THR A C 1
ATOM 1889 O O . THR A 1 232 ? 23.704 30.177 37.845 1.00 24.03 265 THR A O 1
ATOM 1893 N N . TYR A 1 233 ? 23.413 31.394 35.964 1.00 23.37 266 TYR A N 1
ATOM 1894 C CA . TYR A 1 233 ? 24.444 32.358 36.270 1.00 25.56 266 TYR A CA 1
ATOM 1895 C C . TYR A 1 233 ? 24.181 33.031 37.644 1.00 27.00 266 TYR A C 1
ATOM 1896 O O . TYR A 1 233 ? 25.111 33.121 38.442 1.00 27.40 266 TYR A O 1
ATOM 1905 N N . ASP A 1 234 ? 22.915 33.462 37.932 1.00 27.45 267 ASP A N 1
ATOM 1906 C CA . ASP A 1 234 ? 22.622 34.136 39.200 1.00 28.32 267 ASP A CA 1
ATOM 1907 C C . ASP A 1 234 ? 22.889 33.242 40.360 1.00 28.73 267 ASP A C 1
ATOM 1908 O O . ASP A 1 234 ? 23.426 33.699 41.364 1.00 29.70 267 ASP A O 1
ATOM 1913 N N . GLU A 1 235 ? 22.515 31.958 40.240 1.00 28.39 268 GLU A N 1
ATOM 1914 C CA . GLU A 1 235 ? 22.713 31.026 41.336 1.00 29.37 268 GLU A CA 1
ATOM 1915 C C . GLU A 1 235 ? 24.195 30.711 41.519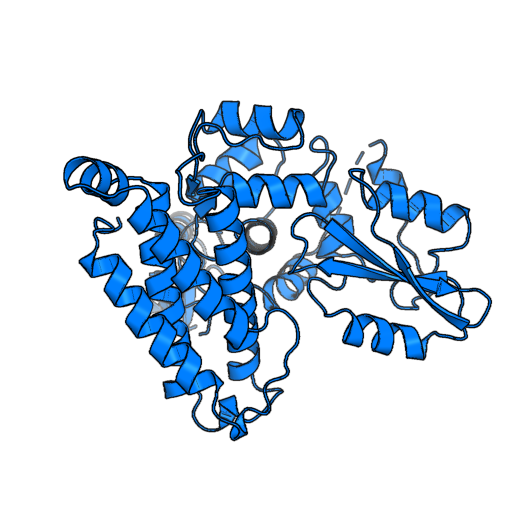 1.00 29.16 268 GLU A C 1
ATOM 1916 O O . GLU A 1 235 ? 24.622 30.494 42.648 1.00 29.45 268 GLU A O 1
ATOM 1922 N N . VAL A 1 236 ? 24.974 30.661 40.411 1.00 28.28 269 VAL A N 1
ATOM 1923 C CA . VAL A 1 236 ? 26.413 30.399 40.484 1.00 28.23 269 VAL A CA 1
ATOM 1924 C C . VAL A 1 236 ? 27.101 31.591 41.164 1.00 26.95 269 VAL A C 1
ATOM 1925 O O . VAL A 1 236 ? 27.951 31.410 42.042 1.00 25.53 269 VAL A O 1
ATOM 1929 N N . LYS A 1 237 ? 26.708 32.813 40.790 1.00 27.13 270 LYS A N 1
ATOM 1930 C CA . LYS A 1 237 ? 27.281 34.009 41.415 1.00 27.86 270 LYS A CA 1
ATOM 1931 C C . LYS A 1 237 ? 26.947 34.029 42.902 1.00 29.80 270 LYS A C 1
ATOM 1932 O O . LYS A 1 237 ? 27.847 34.253 43.719 1.00 30.45 270 LYS A O 1
ATOM 1938 N N . ALA A 1 238 ? 25.662 33.764 43.254 1.00 30.96 271 ALA A N 1
ATOM 1939 C CA . ALA A 1 238 ? 25.213 33.738 44.656 1.00 32.18 271 ALA A CA 1
ATOM 1940 C C . ALA A 1 238 ? 25.993 32.675 45.419 1.00 32.31 271 ALA A C 1
ATOM 1941 O O . ALA A 1 238 ? 26.426 32.948 46.523 1.00 33.55 271 ALA A O 1
ATOM 1943 N N . ARG A 1 239 ? 26.247 31.506 44.794 1.00 31.20 272 ARG A N 1
ATOM 1944 C CA . ARG A 1 239 ? 26.993 30.410 45.404 1.00 31.83 272 ARG A CA 1
ATOM 1945 C C . ARG A 1 239 ? 28.441 30.786 45.664 1.00 31.92 272 ARG A C 1
ATOM 1946 O O . ARG A 1 239 ? 28.965 30.483 46.731 1.00 32.92 272 ARG A O 1
ATOM 1954 N N . LEU A 1 240 ? 29.087 31.478 44.716 1.00 31.20 273 LEU A N 1
ATOM 1955 C CA . LEU A 1 240 ? 30.464 31.925 44.901 1.00 31.80 273 LEU A CA 1
ATOM 1956 C C . LEU A 1 240 ? 30.549 33.136 45.860 1.00 34.01 273 LEU A C 1
ATOM 1957 O O . LEU A 1 240 ? 31.616 33.394 46.410 1.00 33.84 273 LEU A O 1
ATOM 1962 N N . GLN A 1 241 ? 29.449 33.898 46.034 1.00 35.82 274 GLN A N 1
ATOM 1963 C CA . GLN A 1 241 ? 29.415 35.084 46.920 1.00 38.93 274 GLN A CA 1
ATOM 1964 C C . GLN A 1 241 ? 29.808 34.683 48.346 1.00 39.94 274 GLN A C 1
ATOM 1965 O O . GLN A 1 241 ? 30.550 35.420 49.001 1.00 39.84 274 GLN A O 1
ATOM 1971 N N . LYS A 1 242 ? 29.400 33.465 48.790 1.00 40.74 275 LYS A N 1
ATOM 1972 C CA . LYS A 1 242 ? 29.772 32.987 50.131 1.00 42.52 275 LYS A CA 1
ATOM 1973 C C . LYS A 1 242 ? 31.288 32.725 50.277 1.00 42.88 275 LYS A C 1
ATOM 1974 O O . LYS A 1 242 ? 31.767 32.616 51.401 1.00 43.40 275 LYS A O 1
ATOM 1980 N N . TYR A 1 243 ? 32.036 32.640 49.150 1.00 41.72 276 TYR A N 1
ATOM 1981 C CA . TYR A 1 243 ? 33.487 32.425 49.100 1.00 41.90 276 TYR A CA 1
ATOM 1982 C C . TYR A 1 243 ? 34.259 33.655 48.590 1.00 40.48 276 TYR A C 1
ATOM 1983 O O . TYR A 1 243 ? 35.423 33.529 48.212 1.00 40.21 276 TYR A O 1
ATOM 1992 N N . SER A 1 244 ? 33.636 34.836 48.564 1.00 39.55 277 SER A N 1
ATOM 1993 C CA . SER A 1 244 ? 34.282 36.041 48.043 1.00 39.83 277 SER A CA 1
ATOM 1994 C C . SER A 1 244 ? 35.613 36.381 48.722 1.00 40.10 277 SER A C 1
ATOM 1995 O O . SER A 1 244 ? 36.468 37.017 48.104 1.00 40.10 277 SER A O 1
ATOM 1998 N N . THR A 1 245 ? 35.806 35.947 49.978 1.00 40.46 278 THR A N 1
ATOM 1999 C CA . THR A 1 245 ? 37.080 36.202 50.670 1.00 41.64 278 THR A CA 1
ATOM 2000 C C . THR A 1 245 ? 38.135 35.096 50.421 1.00 42.11 278 THR A C 1
ATOM 2001 O O . THR A 1 245 ? 39.235 35.160 50.972 1.00 43.55 278 THR A O 1
ATOM 2005 N N . LYS A 1 246 ? 37.828 34.128 49.565 1.00 40.52 279 LYS A N 1
ATOM 2006 C CA . LYS A 1 246 ? 38.740 33.060 49.205 1.00 39.42 279 LYS A CA 1
ATOM 2007 C C . LYS A 1 246 ? 38.951 33.112 47.686 1.00 37.52 279 LYS A C 1
ATOM 2008 O O . LYS A 1 246 ? 38.259 32.419 46.941 1.00 36.76 279 LYS A O 1
ATOM 2014 N N . PRO A 1 247 ? 39.896 33.954 47.228 1.00 36.71 280 PRO A N 1
ATOM 2015 C CA . PRO A 1 247 ? 40.169 34.056 45.780 1.00 36.01 280 PRO A CA 1
ATOM 2016 C C . PRO A 1 247 ? 40.615 32.719 45.242 1.00 35.17 280 PRO A C 1
ATOM 2017 O O . PRO A 1 247 ? 41.330 31.990 45.938 1.00 35.06 280 PRO A O 1
ATOM 2021 N N . GLY A 1 248 ? 40.164 32.393 44.034 1.00 33.38 281 GLY A N 1
ATOM 2022 C CA . GLY A 1 248 ? 40.466 31.088 43.469 1.00 31.75 281 GLY A CA 1
ATOM 2023 C C . GLY A 1 248 ? 39.339 30.086 43.654 1.00 30.68 281 GLY A C 1
ATOM 2024 O O . GLY A 1 248 ? 39.418 28.961 43.135 1.00 31.74 281 GLY A O 1
ATOM 2025 N N . SER A 1 249 ? 38.283 30.439 44.430 1.00 28.94 282 SER A N 1
ATOM 2026 C CA . SER A 1 249 ? 37.122 29.564 44.550 1.00 28.14 282 SER A CA 1
ATOM 2027 C C . SER A 1 249 ? 36.412 29.648 43.171 1.00 27.25 282 SER A C 1
ATOM 2028 O O . SER A 1 249 ? 36.328 30.744 42.592 1.00 25.84 282 SER A O 1
ATOM 2031 N N . 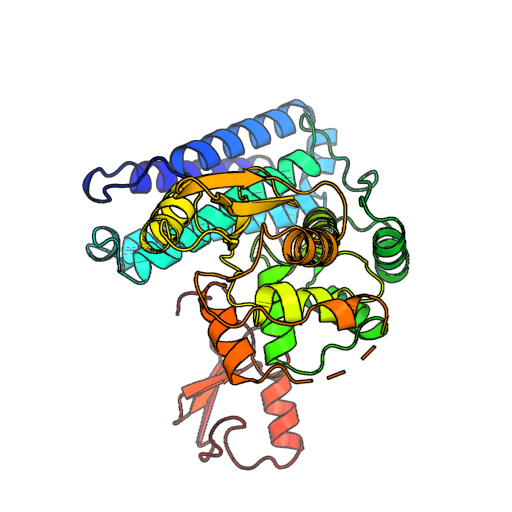TYR A 1 250 ? 36.000 28.499 42.621 1.00 27.26 283 TYR A N 1
ATOM 2032 C CA . TYR A 1 250 ? 35.432 28.493 41.286 1.00 26.70 283 TYR A CA 1
ATOM 2033 C C . TYR A 1 250 ? 34.418 27.409 41.128 1.00 26.68 283 TYR A C 1
ATOM 2034 O O . TYR A 1 250 ? 34.478 26.386 41.818 1.00 27.56 283 TYR A O 1
ATOM 2043 N N . ILE A 1 251 ? 33.503 27.588 40.182 1.00 24.93 284 ILE A N 1
ATOM 2044 C CA . ILE A 1 251 ? 32.536 26.554 39.830 1.00 24.79 284 ILE A CA 1
ATOM 2045 C C . ILE A 1 251 ? 32.349 26.613 38.313 1.00 23.07 284 ILE A C 1
ATOM 2046 O O . ILE A 1 251 ? 32.637 27.648 37.715 1.00 22.20 284 ILE A O 1
ATOM 2051 N N . PHE A 1 252 ? 31.891 25.532 37.686 1.00 22.56 285 PHE A N 1
ATOM 2052 C CA . PHE A 1 252 ? 31.657 25.560 36.217 1.00 21.70 285 PHE A CA 1
ATOM 2053 C C . PHE A 1 252 ? 30.292 25.015 35.934 1.00 20.77 285 PHE A C 1
ATOM 2054 O O . PHE A 1 252 ? 29.810 24.109 36.629 1.00 19.79 285 PHE A O 1
ATOM 2062 N N . ARG A 1 253 ? 29.640 25.602 34.933 1.00 19.92 286 ARG A N 1
ATOM 2063 C CA . ARG A 1 253 ? 28.285 25.236 34.596 1.00 18.69 286 ARG A CA 1
ATOM 2064 C C . ARG A 1 253 ? 28.124 25.111 33.086 1.00 18.06 286 ARG A C 1
ATOM 2065 O O . ARG A 1 253 ? 28.941 25.621 32.307 1.00 17.31 286 ARG A O 1
ATOM 2073 N N . LEU A 1 254 ? 27.074 24.396 32.687 1.00 16.77 287 LEU A N 1
ATOM 2074 C CA . LEU A 1 254 ? 26.646 24.282 31.300 1.00 17.44 287 LEU A CA 1
ATOM 2075 C C . LEU A 1 254 ? 25.654 25.429 31.077 1.00 20.01 287 LEU A C 1
ATOM 2076 O O . LEU A 1 254 ? 24.925 25.817 31.992 1.00 20.69 287 LEU A O 1
ATOM 2081 N N . SER A 1 255 ? 25.690 26.005 29.904 1.00 21.89 288 SER A N 1
ATOM 2082 C CA . SER A 1 255 ? 24.774 27.093 29.574 1.00 24.21 288 SER A CA 1
ATOM 2083 C C . SER A 1 255 ? 23.620 26.556 28.731 1.00 23.51 288 SER A C 1
ATOM 2084 O O . SER A 1 255 ? 23.876 25.786 27.804 1.00 26.11 288 SER A O 1
ATOM 2087 N N . CYS A 1 256 ? 22.377 26.827 29.125 1.00 22.68 289 CYS A N 1
ATOM 2088 C CA . CYS A 1 256 ? 21.240 26.350 28.348 1.00 25.04 289 CYS A CA 1
ATOM 2089 C C . CYS A 1 256 ? 21.090 27.175 27.084 1.00 25.42 289 CYS A C 1
ATOM 2090 O O . CYS A 1 256 ? 20.674 26.631 26.088 1.00 25.74 289 CYS A O 1
ATOM 2093 N N . THR A 1 257 ? 21.524 28.470 27.077 1.00 25.50 290 THR A N 1
ATOM 2094 C CA . THR A 1 257 ? 21.427 29.264 25.858 1.00 27.09 290 THR A CA 1
ATOM 2095 C C . THR A 1 257 ? 22.613 29.045 24.937 1.00 29.50 290 THR A C 1
ATOM 2096 O O . THR A 1 257 ? 22.527 29.452 23.796 1.00 33.14 290 THR A O 1
ATOM 2100 N N . ARG A 1 258 ? 23.752 28.526 25.421 1.00 28.95 291 ARG A N 1
ATOM 2101 C CA . ARG A 1 258 ? 24.941 28.265 24.598 1.00 28.76 291 ARG A CA 1
ATOM 2102 C C . ARG A 1 258 ? 25.306 26.760 24.741 1.00 26.29 291 ARG A C 1
ATOM 2103 O O . ARG A 1 258 ? 26.310 26.410 25.362 1.00 25.51 291 ARG A O 1
ATOM 2111 N N . LEU A 1 259 ? 24.495 25.895 24.163 1.00 26.08 292 LEU A N 1
ATOM 2112 C CA . LEU A 1 259 ? 24.737 24.426 24.301 1.00 25.31 292 LEU A CA 1
ATOM 2113 C C . LEU A 1 259 ? 26.050 24.028 23.705 1.00 25.40 292 LEU A C 1
ATOM 2114 O O . LEU A 1 259 ? 26.461 24.551 22.650 1.00 27.47 292 LEU A O 1
ATOM 2119 N N . GLY A 1 260 ? 26.780 23.207 24.431 1.00 23.22 293 GLY A N 1
ATOM 2120 C CA . GLY A 1 260 ? 28.089 22.763 24.014 1.00 22.97 293 GLY A CA 1
ATOM 2121 C C . GLY A 1 260 ? 29.241 23.547 24.592 1.00 24.40 293 GLY A C 1
ATOM 2122 O O . GLY A 1 260 ? 30.399 23.216 24.327 1.00 25.94 293 GLY A O 1
ATOM 2123 N N . GLN A 1 261 ? 28.940 24.590 25.389 1.00 24.37 294 GLN A N 1
ATOM 2124 C CA . GLN A 1 261 ? 29.949 25.441 26.002 1.00 24.03 294 GLN A CA 1
ATOM 2125 C C . GLN A 1 261 ? 29.811 25.435 27.509 1.00 22.15 294 GLN A C 1
ATOM 2126 O O . GLN A 1 261 ? 28.732 25.193 28.048 1.00 22.66 294 GLN A O 1
ATOM 2132 N N . TRP A 1 262 ? 30.934 25.577 28.169 1.00 20.94 295 TRP A N 1
ATOM 2133 C CA . TRP A 1 262 ? 31.054 25.689 29.600 1.00 20.02 295 TRP A CA 1
ATOM 2134 C C . TRP A 1 262 ? 31.215 27.175 29.980 1.00 21.21 295 TRP A C 1
ATOM 2135 O O . TRP A 1 262 ? 31.702 27.983 29.184 1.00 21.54 295 TRP A O 1
ATOM 2146 N N . ALA A 1 263 ? 30.852 27.513 31.232 1.00 20.66 296 ALA A N 1
ATOM 2147 C CA . ALA A 1 263 ? 31.086 28.864 31.727 1.00 20.95 296 ALA A CA 1
ATOM 2148 C C . ALA A 1 263 ? 31.712 28.660 33.120 1.00 22.65 296 ALA A C 1
ATOM 2149 O O . ALA A 1 263 ? 31.176 27.898 33.901 1.00 23.07 296 ALA A O 1
ATOM 2151 N N . ILE A 1 264 ? 32.900 29.214 33.374 1.00 22.89 297 ILE A N 1
ATOM 2152 C CA . ILE A 1 264 ? 33.584 28.987 34.642 1.00 23.90 297 ILE A CA 1
ATOM 2153 C C . ILE A 1 264 ? 33.485 30.284 35.436 1.00 23.24 297 ILE A C 1
ATOM 2154 O O . ILE A 1 264 ? 34.005 31.300 34.982 1.00 22.67 297 ILE A O 1
ATOM 2159 N N . GLY A 1 265 ? 32.770 30.253 36.561 1.00 22.41 298 GLY A N 1
ATOM 2160 C CA . GLY A 1 265 ? 32.673 31.416 37.452 1.00 22.51 298 GLY A CA 1
ATOM 2161 C C . GLY A 1 265 ? 33.790 31.295 38.477 1.00 24.13 298 GLY A C 1
ATOM 2162 O O . GLY A 1 265 ? 34.098 30.178 38.916 1.00 24.30 298 GLY A O 1
ATOM 2163 N N . TYR A 1 266 ? 34.406 32.405 38.883 1.00 25.55 299 TYR A N 1
ATOM 2164 C CA . TYR A 1 266 ? 35.499 32.359 39.851 1.00 27.76 299 TYR A CA 1
ATOM 2165 C C . TYR A 1 266 ? 35.651 33.647 40.643 1.00 28.41 299 TYR A C 1
ATOM 2166 O O . TYR A 1 266 ? 35.292 34.733 40.152 1.00 28.15 299 TYR A O 1
ATOM 2175 N N . VAL A 1 267 ? 36.262 33.532 41.845 1.00 27.98 300 VAL A N 1
ATOM 2176 C CA . VAL A 1 267 ? 36.510 34.664 42.725 1.00 28.44 300 VAL A CA 1
ATOM 2177 C C . VAL A 1 267 ? 37.904 35.245 42.431 1.00 30.05 300 VAL A C 1
ATOM 2178 O O . VAL A 1 267 ? 38.893 34.518 42.496 1.00 30.58 300 VAL A O 1
ATOM 2182 N N . THR A 1 268 ? 37.974 36.530 42.071 1.00 30.77 301 THR A N 1
ATOM 2183 C CA . THR A 1 268 ? 39.219 37.224 41.784 1.00 33.58 301 THR A CA 1
ATOM 2184 C C . THR A 1 268 ? 39.923 37.656 43.100 1.00 36.87 301 THR A C 1
ATOM 2185 O O . THR A 1 268 ? 39.346 37.536 44.181 1.00 38.14 301 THR A O 1
ATOM 2189 N N . GLY A 1 269 ? 41.154 38.145 42.989 1.00 37.96 302 GLY A N 1
ATOM 2190 C CA . GLY A 1 269 ? 41.933 38.620 44.118 1.00 40.14 302 GLY A CA 1
ATOM 2191 C C . GLY A 1 269 ? 41.286 39.771 44.854 1.00 42.16 302 GLY A C 1
ATOM 2192 O O . GLY A 1 269 ? 41.544 39.963 46.045 1.00 44.32 302 GLY A O 1
ATOM 2193 N N . ASP A 1 270 ? 40.470 40.574 44.155 1.00 41.83 303 ASP A N 1
ATOM 2194 C CA . ASP A 1 270 ? 39.820 41.717 44.799 1.00 42.63 303 ASP A CA 1
ATOM 2195 C C . ASP A 1 270 ? 38.384 41.416 45.255 1.00 42.96 303 ASP A C 1
ATOM 2196 O O . ASP A 1 270 ? 37.610 42.344 45.473 1.00 44.48 303 ASP A O 1
ATOM 2201 N N . GLY A 1 271 ? 38.051 40.148 45.393 1.00 41.81 304 GLY A N 1
ATOM 2202 C CA . GLY A 1 271 ? 36.754 39.709 45.878 1.00 40.91 304 GLY A CA 1
ATOM 2203 C C . GLY A 1 271 ? 35.626 39.661 44.874 1.00 38.84 304 GLY A C 1
ATOM 2204 O O . GLY A 1 271 ? 34.547 39.185 45.218 1.00 40.24 304 GLY A O 1
ATOM 2205 N N . ASN A 1 272 ? 35.853 40.118 43.626 1.00 35.62 305 ASN A N 1
ATOM 2206 C CA . ASN A 1 272 ? 34.816 40.047 42.602 1.00 33.13 305 ASN A CA 1
ATOM 2207 C C . ASN A 1 272 ? 34.541 38.629 42.050 1.00 31.22 305 ASN A C 1
ATOM 2208 O O . ASN A 1 272 ? 35.394 37.751 42.119 1.00 31.67 305 ASN A O 1
ATOM 2213 N N . ILE A 1 273 ? 33.334 38.392 41.519 1.00 29.69 306 ILE A N 1
ATOM 2214 C CA . ILE A 1 273 ? 32.984 37.113 40.904 1.00 29.36 306 ILE A CA 1
ATOM 2215 C C . ILE A 1 273 ? 32.835 37.351 39.418 1.00 28.92 306 ILE A C 1
ATOM 2216 O O . ILE A 1 273 ? 31.978 38.133 38.994 1.00 29.32 306 ILE A O 1
ATOM 2221 N N . LEU A 1 274 ? 33.770 36.808 38.649 1.00 27.77 307 LEU A N 1
ATOM 2222 C CA . LEU A 1 274 ? 33.772 36.951 37.201 1.00 26.72 307 LEU A CA 1
ATOM 2223 C C . LEU A 1 274 ? 33.522 35.592 36.562 1.00 25.65 307 LEU A C 1
ATOM 2224 O O . LEU A 1 274 ? 33.563 34.557 37.232 1.00 25.14 307 LEU A O 1
ATOM 2229 N N . GLN A 1 275 ? 33.337 35.588 35.250 1.00 25.61 308 GLN A N 1
ATOM 2230 C CA . GLN A 1 275 ? 33.199 34.336 34.531 1.00 26.79 308 GLN A CA 1
ATOM 2231 C C . GLN A 1 275 ? 33.990 34.356 33.231 1.00 27.74 308 GLN A C 1
ATOM 2232 O O . GLN A 1 275 ? 34.351 35.422 32.723 1.00 27.97 308 GLN A O 1
ATOM 2238 N N . THR A 1 276 ? 34.294 33.191 32.725 1.00 28.97 309 THR A N 1
ATOM 2239 C CA . THR A 1 276 ? 34.938 33.061 31.437 1.00 32.04 309 THR A CA 1
ATOM 2240 C C . THR A 1 276 ? 34.313 31.863 30.724 1.00 31.78 309 THR A C 1
ATOM 2241 O O . THR A 1 276 ? 33.853 30.918 31.360 1.00 30.14 309 THR A O 1
ATOM 2245 N N . ILE A 1 277 ? 34.293 31.915 29.418 1.00 33.84 310 ILE A N 1
ATOM 2246 C CA . ILE A 1 277 ? 33.836 30.815 28.575 1.00 36.79 310 ILE A CA 1
ATOM 2247 C C . ILE A 1 277 ? 35.078 30.234 27.906 1.00 39.60 310 ILE A C 1
ATOM 2248 O O . ILE A 1 277 ? 35.565 30.848 26.958 1.00 39.71 310 ILE A O 1
ATOM 2253 N N . PRO A 1 278 ? 35.613 29.082 28.336 1.00 41.94 311 PRO A N 1
ATOM 2254 C CA . PRO A 1 278 ? 36.792 28.522 27.643 1.00 44.96 311 PRO A CA 1
ATOM 2255 C C . PRO A 1 278 ? 36.529 28.248 26.153 1.00 49.46 311 PRO A C 1
ATOM 2256 O O . PRO A 1 278 ? 35.406 27.963 25.775 1.00 50.04 311 PRO A O 1
ATOM 2260 N N . HIS A 1 279 ? 37.560 28.336 25.304 1.00 52.74 312 HIS A N 1
ATOM 2261 C CA . HIS A 1 279 ? 37.454 28.078 23.856 1.00 55.60 312 HIS A CA 1
ATOM 2262 C C . HIS A 1 279 ? 37.085 26.607 23.527 1.00 56.96 312 HIS A C 1
ATOM 2263 O O . HIS A 1 279 ? 36.714 25.860 24.451 1.00 58.27 312 HIS A O 1
ATOM 2270 N N . ASN A 1 280 ? 37.156 26.193 22.228 1.00 56.66 313 ASN A N 1
ATOM 2271 C CA . ASN A 1 280 ? 36.881 24.824 21.746 1.00 57.16 313 ASN A CA 1
ATOM 2272 C C . ASN A 1 280 ? 38.056 23.909 22.135 1.00 57.59 313 ASN A C 1
ATOM 2273 O O . ASN A 1 280 ? 38.805 23.419 21.284 1.00 58.47 313 ASN A O 1
ATOM 2278 N N . LYS A 1 281 ? 38.197 23.671 23.430 1.00 56.35 314 LYS A N 1
ATOM 2279 C CA . LYS A 1 281 ? 39.301 22.913 23.980 1.00 54.94 314 LYS A CA 1
ATOM 2280 C C . LYS A 1 281 ? 38.827 22.113 25.208 1.00 52.57 314 LYS A C 1
ATOM 2281 O O . LYS A 1 281 ? 37.745 22.386 25.747 1.00 53.52 314 LYS A O 1
ATOM 2287 N N . PRO A 1 282 ? 39.627 21.141 25.677 1.00 49.29 315 PRO A N 1
ATOM 2288 C CA . PRO A 1 282 ? 39.202 20.360 26.839 1.00 46.50 315 PRO A CA 1
ATOM 2289 C C . PRO A 1 282 ? 39.042 21.218 28.093 1.00 42.59 315 PRO A C 1
ATOM 2290 O O . PRO A 1 282 ? 39.952 21.971 28.464 1.00 41.68 315 PRO A O 1
ATOM 2294 N N . LEU A 1 283 ? 37.899 21.065 28.782 1.00 39.60 316 LEU A N 1
ATOM 2295 C CA . LEU A 1 283 ? 37.593 21.786 30.012 1.00 38.31 316 LEU A CA 1
ATOM 2296 C C . LEU A 1 283 ? 38.654 21.479 31.062 1.00 39.26 316 LEU A C 1
ATOM 2297 O O . LEU A 1 283 ? 39.117 22.394 31.723 1.00 38.96 316 LEU A O 1
ATOM 2302 N N . PHE A 1 284 ? 39.118 20.212 31.146 1.00 40.31 317 PHE A N 1
ATOM 2303 C CA . PHE A 1 284 ? 40.164 19.864 32.107 1.00 41.78 317 PHE A CA 1
ATOM 2304 C C . PHE A 1 284 ? 41.457 20.640 31.836 1.00 42.64 317 PHE A C 1
ATOM 2305 O O . PHE A 1 284 ? 42.135 21.011 32.793 1.00 42.62 317 PHE A O 1
ATOM 2313 N N . GLN A 1 285 ? 41.739 20.984 30.548 1.00 42.42 318 GLN A N 1
ATOM 2314 C CA . GLN A 1 285 ? 42.912 21.765 30.181 1.00 43.51 318 GLN A CA 1
ATOM 2315 C C . GLN A 1 285 ? 42.745 23.167 30.783 1.00 43.29 318 GLN A C 1
ATOM 2316 O O . GLN A 1 285 ? 43.584 23.572 31.583 1.00 43.56 318 GLN A O 1
ATOM 2322 N N . ALA A 1 286 ? 41.602 23.839 30.527 1.00 42.41 319 ALA A N 1
ATOM 2323 C CA . ALA A 1 286 ? 41.334 25.170 31.114 1.00 42.05 319 ALA A CA 1
ATOM 2324 C C . ALA A 1 286 ? 41.380 25.122 32.641 1.00 41.23 319 ALA A C 1
ATOM 2325 O O . ALA A 1 286 ? 41.817 26.086 33.253 1.00 40.86 319 ALA A O 1
ATOM 2327 N N . LEU A 1 287 ? 40.971 24.000 33.257 1.00 40.32 320 LEU A N 1
ATOM 2328 C CA . LEU A 1 287 ? 41.009 23.876 34.715 1.00 40.48 320 LEU A CA 1
ATOM 2329 C C . LEU A 1 287 ? 42.433 23.702 35.273 1.00 42.98 320 LEU A C 1
ATOM 2330 O O . LEU A 1 287 ? 42.769 24.331 36.289 1.00 43.15 320 LEU A O 1
ATOM 2335 N N . ILE A 1 288 ? 43.275 22.849 34.619 1.00 44.17 321 ILE A N 1
ATOM 2336 C CA . ILE A 1 288 ? 44.676 22.611 35.018 1.00 44.96 321 ILE A CA 1
ATOM 2337 C C . ILE A 1 288 ? 45.496 23.880 34.818 1.00 45.76 321 ILE A C 1
ATOM 2338 O O . ILE A 1 288 ? 46.290 24.230 35.696 1.00 46.08 321 ILE A O 1
ATOM 2343 N N . ASP A 1 289 ? 45.310 24.564 33.672 1.00 45.85 322 ASP A N 1
ATOM 2344 C CA . ASP A 1 289 ? 46.019 25.805 33.366 1.00 47.23 322 ASP A CA 1
ATOM 2345 C C . ASP A 1 289 ? 45.647 26.868 34.408 1.00 48.69 322 ASP A C 1
ATOM 2346 O O . ASP A 1 289 ? 46.527 27.524 34.960 1.00 48.86 322 ASP A O 1
ATOM 2351 N N . GLY A 1 290 ? 44.348 26.989 34.691 1.00 49.20 323 GLY A N 1
ATOM 2352 C CA . GLY A 1 290 ? 43.844 27.957 35.655 1.00 50.00 323 GLY A CA 1
ATOM 2353 C C . GLY A 1 290 ? 44.297 27.654 37.065 1.00 50.37 323 GLY A C 1
ATOM 2354 O O . GLY A 1 290 ? 44.449 28.573 37.864 1.00 49.84 323 GLY A O 1
ATOM 2355 N N . SER A 1 291 ? 44.501 26.364 37.396 1.00 50.81 324 SER A N 1
ATOM 2356 C CA . SER A 1 291 ? 44.994 25.998 38.721 1.00 51.98 324 SER A CA 1
ATOM 2357 C C . SER A 1 291 ? 46.433 26.511 38.888 1.00 53.67 324 SER A C 1
ATOM 2358 O O . SER A 1 291 ? 46.772 27.114 39.908 1.00 54.16 324 SER A O 1
ATOM 2361 N N . ARG A 1 292 ? 47.257 26.326 37.853 1.00 54.38 325 ARG A N 1
ATOM 2362 C CA . ARG A 1 292 ? 48.643 26.750 37.872 1.00 55.41 325 ARG A CA 1
ATOM 2363 C C . ARG A 1 292 ? 48.788 28.257 37.914 1.00 54.90 325 ARG A C 1
ATOM 2364 O O . ARG A 1 292 ? 49.676 28.747 38.605 1.00 55.10 325 ARG A O 1
ATOM 2372 N N . GLU A 1 293 ? 47.884 28.998 37.252 1.00 54.14 326 GLU A N 1
ATOM 2373 C CA . GLU A 1 293 ? 47.951 30.466 37.291 1.00 53.92 326 GLU A CA 1
ATOM 2374 C C . GLU A 1 293 ? 47.233 31.102 38.497 1.00 52.55 326 GLU A C 1
ATOM 2375 O O . GLU A 1 293 ? 47.177 32.324 38.599 1.00 52.93 326 GLU A O 1
ATOM 2381 N N . GLY A 1 294 ? 46.723 30.284 39.410 1.00 51.01 327 GLY A N 1
ATOM 2382 C CA . GLY A 1 294 ? 46.101 30.766 40.634 1.00 49.59 327 GLY A CA 1
ATOM 2383 C C . GLY A 1 294 ? 44.670 31.222 40.520 1.00 47.48 327 GLY A C 1
ATOM 2384 O O . GLY A 1 294 ? 44.129 31.777 41.475 1.00 47.96 327 GLY A O 1
ATOM 2385 N N . PHE A 1 295 ? 44.026 30.953 39.387 1.00 45.24 328 PHE A N 1
ATOM 2386 C CA . PHE A 1 295 ? 42.653 31.370 39.171 1.00 43.29 328 PHE A CA 1
ATOM 2387 C C . PHE A 1 295 ? 41.629 30.363 39.667 1.00 40.81 328 PHE A C 1
ATOM 2388 O O . PHE A 1 295 ? 40.612 30.755 40.234 1.00 40.98 328 PHE A O 1
ATOM 2396 N N . TYR A 1 296 ? 41.874 29.057 39.450 1.00 38.31 329 TYR A N 1
ATOM 2397 C CA . TYR A 1 296 ? 40.923 28.030 39.831 1.00 35.96 329 TYR A CA 1
ATOM 2398 C C . TYR A 1 296 ? 41.557 27.069 40.819 1.00 35.94 329 TYR A C 1
ATOM 2399 O O . TYR A 1 296 ? 42.176 26.090 40.419 1.00 35.90 329 TYR A O 1
ATOM 2408 N N . LEU A 1 297 ? 41.384 27.323 42.099 1.00 35.65 330 LEU A N 1
ATOM 2409 C CA . LEU A 1 297 ? 41.998 26.526 43.146 1.00 36.54 330 LEU A CA 1
ATOM 2410 C C . LEU A 1 297 ? 41.013 25.764 44.008 1.00 36.69 330 LEU A C 1
ATOM 2411 O O . LEU A 1 297 ? 41.297 24.643 44.418 1.00 38.00 330 LEU A O 1
ATOM 2416 N N . TYR A 1 298 ? 39.875 26.364 44.334 1.00 35.56 331 TYR A N 1
ATOM 2417 C CA . TYR A 1 298 ? 38.942 25.784 45.280 1.00 34.98 331 TYR A CA 1
ATOM 2418 C C . TYR A 1 298 ? 37.606 25.522 44.663 1.00 33.80 331 TYR A C 1
ATOM 2419 O O . TYR A 1 298 ? 36.771 26.411 44.610 1.00 33.45 331 TYR A O 1
ATOM 2428 N N . PRO A 1 299 ? 37.381 24.291 44.162 1.00 32.39 332 PRO A N 1
ATOM 2429 C CA . PRO A 1 299 ? 36.100 24.003 43.491 1.00 31.76 332 PRO A CA 1
ATOM 2430 C C . PRO A 1 299 ? 34.943 24.095 44.470 1.00 31.89 332 PRO A C 1
ATOM 2431 O O . PRO A 1 299 ? 34.971 23.434 45.498 1.00 32.79 332 PRO A O 1
ATOM 2435 N N . ASP A 1 300 ? 33.974 24.970 44.198 1.00 31.18 333 ASP A N 1
ATOM 2436 C CA . ASP A 1 300 ? 32.853 25.258 45.093 1.00 33.55 333 ASP A CA 1
ATOM 2437 C C . ASP A 1 300 ? 33.341 25.692 46.482 1.00 36.34 333 ASP A C 1
ATOM 2438 O O . ASP A 1 300 ? 32.711 25.366 47.471 1.00 37.79 333 ASP A O 1
ATOM 2443 N N . GLY A 1 301 ? 34.473 26.383 46.544 1.00 37.30 334 GLY A N 1
ATOM 2444 C CA . GLY A 1 301 ? 35.039 26.845 47.801 1.00 39.68 334 GLY A CA 1
ATOM 2445 C C . GLY A 1 301 ? 35.732 25.765 48.619 1.00 42.35 334 GLY A C 1
ATOM 2446 O O . GLY A 1 301 ? 36.313 26.066 49.666 1.00 43.55 334 GLY A O 1
ATOM 2447 N N . ARG A 1 302 ? 35.722 24.517 48.142 1.00 43.31 335 ARG A N 1
ATOM 2448 C CA . ARG A 1 302 ? 36.348 23.410 48.855 1.00 44.32 335 ARG A CA 1
ATOM 2449 C C . ARG A 1 302 ? 37.850 23.481 48.772 1.00 45.06 335 ARG A C 1
ATOM 2450 O O . ARG A 1 302 ? 38.399 23.844 47.740 1.00 44.47 335 ARG A O 1
ATOM 2458 N N . SER A 1 303 ? 38.511 23.114 49.864 1.00 45.89 336 SER A N 1
ATOM 2459 C CA . SER A 1 303 ? 39.964 23.128 49.984 1.00 47.14 336 SER A CA 1
ATOM 2460 C C . SER A 1 303 ? 40.616 22.169 49.002 1.00 47.45 336 SER A C 1
ATOM 2461 O O . SER A 1 303 ? 41.688 22.459 48.488 1.00 47.00 336 SER A O 1
ATOM 2464 N N . TYR A 1 304 ? 39.972 21.020 48.737 1.00 48.42 337 TYR A N 1
ATOM 2465 C CA . TYR A 1 304 ? 40.532 20.024 47.841 1.00 49.44 337 TYR A CA 1
ATOM 2466 C C . TYR A 1 304 ? 40.122 20.225 46.388 1.00 48.45 337 TYR A C 1
ATOM 2467 O O . TYR A 1 304 ? 38.947 20.080 46.056 1.00 49.34 337 TYR A O 1
ATOM 2476 N N . ASN A 1 305 ? 41.094 20.480 45.513 1.00 46.70 338 ASN A N 1
ATOM 2477 C CA . ASN A 1 305 ? 40.834 20.597 44.086 1.00 46.00 338 ASN A CA 1
ATOM 2478 C C . ASN A 1 305 ? 41.278 19.280 43.445 1.00 46.49 338 ASN A C 1
ATOM 2479 O O . ASN A 1 305 ? 42.478 19.046 43.358 1.00 47.28 338 ASN A O 1
ATOM 2484 N N . PRO A 1 306 ? 40.361 18.422 42.974 1.00 45.91 339 PRO A N 1
ATOM 2485 C CA . PRO A 1 306 ? 40.789 17.158 42.343 1.00 46.36 339 PRO A CA 1
ATOM 2486 C C . PRO A 1 306 ? 41.918 17.285 41.306 1.00 46.88 339 PRO A C 1
ATOM 2487 O O . PRO A 1 306 ? 41.902 18.188 40.485 1.00 46.47 339 PRO A O 1
ATOM 2491 N N . ASP A 1 307 ? 42.884 16.365 41.334 1.00 47.49 340 ASP A N 1
ATOM 2492 C CA . ASP A 1 307 ? 43.984 16.363 40.370 1.00 48.58 340 ASP A CA 1
ATOM 2493 C C . ASP A 1 307 ? 43.455 15.835 39.035 1.00 48.60 340 ASP A C 1
ATOM 2494 O O . ASP A 1 307 ? 43.091 14.665 38.938 1.00 48.32 340 ASP A O 1
ATOM 2499 N N . LEU A 1 308 ? 43.441 16.687 38.009 1.00 48.93 341 LEU A N 1
ATOM 2500 C CA . LEU A 1 308 ? 42.932 16.318 36.686 1.00 49.74 341 LEU A CA 1
ATOM 2501 C C . LEU A 1 308 ? 44.012 15.959 35.657 1.00 50.28 341 LEU A C 1
ATOM 2502 O O . LEU A 1 308 ? 43.672 15.682 34.504 1.00 50.14 341 LEU A O 1
ATOM 2507 N N . THR A 1 309 ? 45.298 15.969 36.053 1.00 50.45 342 THR A N 1
ATOM 2508 C CA . THR A 1 309 ? 46.393 15.690 35.122 1.00 51.95 342 THR A CA 1
ATOM 2509 C C . THR A 1 309 ? 46.397 14.236 34.573 1.00 53.41 342 THR A C 1
ATOM 2510 O O . THR A 1 309 ? 46.997 13.982 33.526 1.00 54.07 342 THR A O 1
ATOM 2514 N N . GLY A 1 310 ? 45.697 13.322 35.243 1.00 53.73 343 GLY A N 1
ATOM 2515 C CA . GLY A 1 310 ? 45.576 11.939 34.787 1.00 54.68 343 GLY A CA 1
ATOM 2516 C C . GLY A 1 310 ? 44.920 11.831 33.422 1.00 55.40 343 GLY A C 1
ATOM 2517 O O . GLY A 1 310 ? 45.269 10.956 32.629 1.00 55.39 343 GLY A O 1
ATOM 2518 N N . LEU A 1 311 ? 44.001 12.766 33.122 1.00 55.90 344 LEU A N 1
ATOM 2519 C CA . LEU A 1 311 ? 43.286 12.868 31.849 1.00 57.05 344 LEU A CA 1
ATOM 2520 C C . LEU A 1 311 ? 44.187 13.288 30.668 1.00 59.12 344 LEU A C 1
ATOM 2521 O O . LEU A 1 311 ? 43.761 13.186 29.519 1.00 59.48 344 LEU A O 1
ATOM 2526 N N . CYS A 1 312 ? 45.419 13.755 30.934 1.00 60.29 345 CYS A N 1
ATOM 2527 C CA . CYS A 1 312 ? 46.341 14.134 29.864 1.00 62.16 345 CYS A CA 1
ATOM 2528 C C . CYS A 1 312 ? 46.959 12.893 29.183 1.00 63.48 345 CYS A C 1
ATOM 2529 O O . CYS A 1 312 ? 47.202 12.918 27.979 1.00 63.87 345 CYS A O 1
ATOM 2532 N N . GLU A 1 313 ? 47.197 11.810 29.940 1.00 64.00 346 GLU A N 1
ATOM 2533 C CA . GLU A 1 313 ? 47.787 10.591 29.377 1.00 64.86 346 GLU A CA 1
ATOM 2534 C C . GLU A 1 313 ? 47.309 9.332 30.104 1.00 65.37 346 GLU A C 1
ATOM 2535 O O . GLU A 1 313 ? 46.205 8.848 29.840 1.00 65.56 346 GLU A O 1
ATOM 2537 N N . LYS A 1 321 ? 36.224 3.010 39.554 1.00 42.92 354 LYS A N 1
ATOM 2538 C CA . LYS A 1 321 ? 36.523 4.017 40.582 1.00 41.89 354 LYS A CA 1
ATOM 2539 C C . LYS A 1 321 ? 35.306 4.908 40.944 1.00 39.36 354 LYS A C 1
ATOM 2540 O O . LYS A 1 321 ? 35.249 5.375 42.085 1.00 40.37 354 LYS A O 1
ATOM 2542 N N . VAL A 1 322 ? 34.366 5.181 40.002 1.00 35.69 355 VAL A N 1
ATOM 2543 C CA . VAL A 1 322 ? 33.157 5.957 40.355 1.00 32.61 355 VAL A CA 1
ATOM 2544 C C . VAL A 1 322 ? 32.198 4.954 41.019 1.00 31.07 355 VAL A C 1
ATOM 2545 O O . VAL A 1 322 ? 31.977 3.868 40.466 1.00 31.02 355 VAL A O 1
ATOM 2549 N N . THR A 1 323 ? 31.683 5.268 42.214 1.00 29.04 356 THR A N 1
ATOM 2550 C CA . THR A 1 323 ? 30.810 4.336 42.927 1.00 28.34 356 THR A CA 1
ATOM 2551 C C . THR A 1 323 ? 29.386 4.274 42.338 1.00 27.20 356 THR A C 1
ATOM 2552 O O . THR A 1 323 ? 28.966 5.199 41.646 1.00 26.11 356 THR A O 1
ATOM 2556 N N . GLN A 1 324 ? 28.620 3.226 42.679 1.00 26.18 357 GLN A N 1
ATOM 2557 C CA . GLN A 1 324 ? 27.224 3.116 42.271 1.00 25.49 357 GLN A CA 1
ATOM 2558 C C . GLN A 1 324 ? 26.405 4.249 42.928 1.00 26.20 357 GLN A C 1
ATOM 2559 O O . GLN A 1 324 ? 25.557 4.866 42.256 1.00 25.36 357 GLN A O 1
ATOM 2565 N N . GLU A 1 325 ? 26.743 4.606 44.197 1.00 25.63 358 GLU A N 1
ATOM 2566 C CA . GLU A 1 325 ? 26.088 5.683 44.926 1.00 26.70 358 GLU A CA 1
ATOM 2567 C C . GLU A 1 325 ? 26.315 7.030 44.191 1.00 26.51 358 GLU A C 1
ATOM 2568 O O . GLU A 1 325 ? 25.385 7.816 44.083 1.00 26.94 358 GLU A O 1
ATOM 2574 N N . GLN A 1 326 ? 27.530 7.286 43.687 1.00 25.64 359 GLN A N 1
ATOM 2575 C CA . GLN A 1 326 ? 27.800 8.520 42.927 1.00 25.07 359 GLN A CA 1
ATOM 2576 C C . GLN A 1 326 ? 26.950 8.571 41.632 1.00 24.25 359 GLN A C 1
ATOM 2577 O O . GLN A 1 326 ? 26.394 9.626 41.349 1.00 22.79 359 GLN A O 1
ATOM 2583 N N . TYR A 1 327 ? 26.789 7.448 40.909 1.00 23.13 360 TYR A N 1
ATOM 2584 C CA . TYR A 1 327 ? 25.939 7.417 39.706 1.00 23.34 360 TYR A CA 1
ATOM 2585 C C . TYR A 1 327 ? 24.469 7.651 40.067 1.00 24.20 360 TYR A C 1
ATOM 2586 O O . TYR A 1 327 ? 23.786 8.403 39.387 1.00 23.15 360 TYR A O 1
ATOM 2595 N N . GLU A 1 328 ? 24.002 7.023 41.183 1.00 23.81 361 GLU A N 1
ATOM 2596 C CA . GLU A 1 328 ? 22.645 7.191 41.662 1.00 25.12 361 GLU A CA 1
ATOM 2597 C C . GLU A 1 328 ? 22.323 8.648 41.981 1.00 25.67 361 GLU A C 1
ATOM 2598 O O . GLU A 1 328 ? 21.285 9.165 41.556 1.00 25.67 361 GLU A O 1
ATOM 2604 N N . LEU A 1 329 ? 23.207 9.341 42.727 1.00 25.76 362 LEU A N 1
ATOM 2605 C CA . LEU A 1 329 ? 22.964 10.746 43.050 1.00 25.60 362 LEU A CA 1
ATOM 2606 C C . LEU A 1 329 ? 22.946 11.633 41.736 1.00 23.91 362 LEU A C 1
ATOM 2607 O O . LEU A 1 329 ? 22.074 12.490 41.576 1.00 24.46 362 LEU A O 1
ATOM 2612 N N . TYR A 1 330 ? 23.871 11.372 40.791 1.00 21.56 363 TYR A N 1
ATOM 2613 C CA . TYR A 1 330 ? 23.947 12.122 39.520 1.00 19.90 363 TYR A CA 1
ATOM 2614 C C . TYR A 1 330 ? 22.616 11.951 38.743 1.00 20.31 363 TYR A C 1
ATOM 2615 O O . TYR A 1 330 ? 22.158 12.873 38.094 1.00 20.83 363 TYR A O 1
ATOM 2624 N N . CYS A 1 331 ? 22.018 10.749 38.784 1.00 20.15 364 CYS A N 1
ATOM 2625 C CA . CYS A 1 331 ? 20.776 10.472 38.034 1.00 20.24 364 CYS A CA 1
ATOM 2626 C C . CYS A 1 331 ? 19.549 11.256 38.523 1.00 21.33 364 CYS A C 1
ATOM 2627 O O . CYS A 1 331 ? 18.615 11.438 37.742 1.00 21.47 364 CYS A O 1
ATOM 2630 N N . GLU A 1 332 ? 19.533 11.742 39.793 1.00 20.96 365 GLU A N 1
ATOM 2631 C CA . GLU A 1 332 ? 18.375 12.453 40.335 1.00 21.77 365 GLU A CA 1
ATOM 2632 C C . GLU A 1 332 ? 17.845 13.560 39.442 1.00 22.33 365 GLU A C 1
ATOM 2633 O O . GLU A 1 332 ? 16.631 13.723 39.317 1.00 23.11 365 GLU A O 1
ATOM 2639 N N . MET A 1 333 ? 18.739 14.341 38.840 1.00 22.26 366 MET A N 1
ATOM 2640 C CA . MET A 1 333 ? 18.316 15.457 37.981 1.00 22.14 366 MET A CA 1
ATOM 2641 C C . MET A 1 333 ? 17.758 15.009 36.609 1.00 21.97 366 MET A C 1
ATOM 2642 O O . MET A 1 333 ? 17.047 15.779 35.959 1.00 22.14 366 MET A O 1
ATOM 2647 N N . GLY A 1 334 ? 18.088 13.792 36.179 1.00 21.62 367 GLY A N 1
ATOM 2648 C CA . GLY A 1 334 ? 17.612 13.294 34.906 1.00 21.90 367 GLY A CA 1
ATOM 2649 C C . GLY A 1 334 ? 16.186 12.767 34.968 1.00 22.52 367 GLY A C 1
ATOM 2650 O O . GLY A 1 334 ? 15.522 12.829 36.013 1.00 21.94 367 GLY A O 1
ATOM 2651 N N . SER A 1 335 ? 15.724 12.209 33.830 1.00 22.97 368 SER A N 1
ATOM 2652 C CA . SER A 1 335 ? 14.402 11.625 33.642 1.00 24.39 368 SER A CA 1
ATOM 2653 C C . SER A 1 335 ? 14.628 10.182 33.148 1.00 26.57 368 SER A C 1
ATOM 2654 O O . SER A 1 335 ? 14.437 9.881 31.963 1.00 27.98 368 SER A O 1
ATOM 2657 N N . THR A 1 336 ? 15.098 9.333 34.054 1.00 25.79 369 THR A N 1
ATOM 2658 C CA . THR A 1 336 ? 15.426 7.925 33.777 1.00 27.24 369 THR A CA 1
ATOM 2659 C C . THR A 1 336 ? 14.749 6.951 34.702 1.00 29.38 369 THR A C 1
ATOM 2660 O O . THR A 1 336 ? 15.074 5.760 34.618 1.00 29.14 369 THR A O 1
ATOM 2664 N N . PHE A 1 337 ? 13.857 7.402 35.604 1.00 30.47 370 PHE A N 1
ATOM 2665 C CA . PHE A 1 337 ? 13.161 6.484 36.530 1.00 32.26 370 PHE A CA 1
ATOM 2666 C C . PHE A 1 337 ? 12.397 5.383 35.762 1.00 31.95 370 PHE A C 1
ATOM 2667 O O . PHE A 1 337 ? 12.222 4.294 36.289 1.00 32.89 370 PHE A O 1
ATOM 2675 N N . GLN A 1 338 ? 11.946 5.656 34.540 1.00 29.73 371 GLN A N 1
ATOM 2676 C CA . GLN A 1 338 ? 11.193 4.674 33.746 1.00 29.28 371 GLN A CA 1
ATOM 2677 C C . GLN A 1 338 ? 12.066 3.605 33.035 1.00 28.69 371 GLN A C 1
ATOM 2678 O O . GLN A 1 338 ? 11.532 2.665 32.417 1.00 29.63 371 GLN A O 1
ATOM 2684 N N . LEU A 1 339 ? 13.384 3.753 33.100 1.00 26.15 372 LEU A N 1
ATOM 2685 C CA . LEU A 1 339 ? 14.295 2.863 32.402 1.00 25.19 372 LEU A CA 1
ATOM 2686 C C . LEU A 1 339 ? 14.715 1.763 33.330 1.00 23.01 372 LEU A C 1
ATOM 2687 O O . LEU A 1 339 ? 14.950 1.998 34.509 1.00 21.64 372 LEU A O 1
ATOM 2692 N N . CYS A 1 340 ? 14.824 0.513 32.804 1.00 21.90 373 CYS A N 1
ATOM 2693 C CA . CYS A 1 340 ? 15.258 -0.616 33.624 1.00 21.83 373 CYS A CA 1
ATOM 2694 C C . CYS A 1 340 ? 16.713 -0.337 34.099 1.00 21.78 373 CYS A C 1
ATOM 2695 O O . CYS A 1 340 ? 17.568 -0.079 33.273 1.00 20.62 373 CYS A O 1
ATOM 2698 N N . LYS A 1 341 ? 16.973 -0.410 35.401 1.00 23.05 374 LYS A N 1
ATOM 2699 C CA . LYS A 1 341 ? 18.313 -0.140 35.983 1.00 25.07 374 LYS A CA 1
ATOM 2700 C C . LYS A 1 341 ? 19.339 -1.240 35.726 1.00 25.53 374 LYS A C 1
ATOM 2701 O O . LYS A 1 341 ? 20.535 -1.031 35.939 1.00 25.98 374 LYS A O 1
ATOM 2707 N N . ILE A 1 342 ? 18.864 -2.461 35.402 1.00 24.38 375 ILE A N 1
ATOM 2708 C CA . ILE A 1 342 ? 19.784 -3.554 35.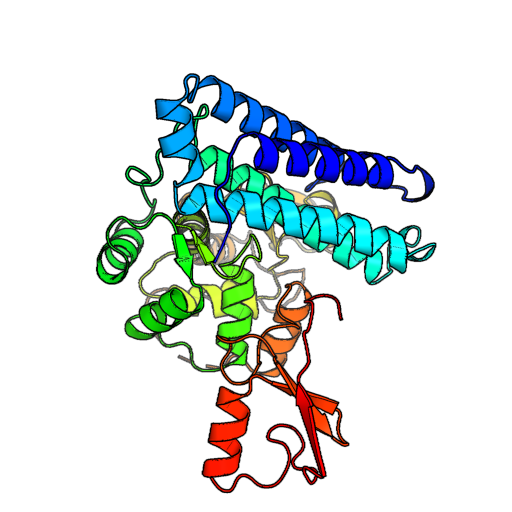170 1.00 25.43 375 ILE A CA 1
ATOM 2709 C C . ILE A 1 342 ? 20.435 -3.407 33.810 1.00 25.14 375 ILE A C 1
ATOM 2710 O O . ILE A 1 342 ? 21.651 -3.523 33.720 1.00 25.54 375 ILE A O 1
ATOM 2715 N N . CYS A 1 343 ? 19.641 -3.154 32.750 1.00 23.79 376 CYS A N 1
ATOM 2716 C CA . CYS A 1 343 ? 20.208 -3.096 31.407 1.00 23.75 376 CYS A CA 1
ATOM 2717 C C . CYS A 1 343 ? 20.419 -1.686 30.915 1.00 24.47 376 CYS A C 1
ATOM 2718 O O . CYS A 1 343 ? 21.233 -1.499 30.009 1.00 24.88 376 CYS A O 1
ATOM 2721 N N . ALA A 1 344 ? 19.612 -0.737 31.401 1.00 24.17 377 ALA A N 1
ATOM 2722 C CA . ALA A 1 344 ? 19.638 0.674 30.966 1.00 25.58 377 ALA A CA 1
ATOM 2723 C C . ALA A 1 344 ? 19.379 0.791 29.463 1.00 26.38 377 ALA A C 1
ATOM 2724 O O . ALA A 1 344 ? 19.904 1.706 28.815 1.00 27.67 377 ALA A O 1
ATOM 2726 N N . GLU A 1 345 ? 18.572 -0.138 28.893 1.00 25.61 378 GLU A N 1
ATOM 2727 C CA . GLU A 1 345 ? 18.254 -0.045 27.467 1.00 26.19 378 GLU A CA 1
ATOM 2728 C C . GLU A 1 345 ? 16.792 -0.344 27.156 1.00 26.81 378 GLU A C 1
ATOM 2729 O O . GLU A 1 345 ? 16.309 0.092 26.124 1.00 27.47 378 GLU A O 1
ATOM 2735 N N . ASN A 1 346 ? 16.072 -1.029 28.052 1.00 26.52 379 ASN A N 1
ATOM 2736 C CA . ASN A 1 346 ? 14.636 -1.253 27.891 1.00 26.11 379 ASN A CA 1
ATOM 2737 C C . ASN A 1 346 ? 13.921 -0.528 29.034 1.00 25.74 379 ASN A C 1
ATOM 2738 O O . ASN A 1 346 ? 14.461 -0.449 30.144 1.00 25.61 379 ASN A O 1
ATOM 2743 N N . ASP A 1 347 ? 12.700 -0.036 28.780 1.00 24.94 380 ASP A N 1
ATOM 2744 C CA . ASP A 1 347 ? 11.927 0.583 29.847 1.00 25.81 380 ASP A CA 1
ATOM 2745 C C . ASP A 1 347 ? 11.374 -0.496 30.758 1.00 24.85 380 ASP A C 1
ATOM 2746 O O . ASP A 1 347 ? 11.086 -1.637 30.331 1.00 24.85 380 ASP A O 1
ATOM 2751 N N . LYS A 1 348 ? 11.140 -0.104 32.026 1.00 24.35 381 LYS A N 1
ATOM 2752 C CA . LYS A 1 348 ? 10.514 -0.970 33.016 1.00 25.56 381 LYS A CA 1
ATOM 2753 C C . LYS A 1 348 ? 9.122 -1.349 32.498 1.00 27.46 381 LYS A C 1
ATOM 2754 O O . LYS A 1 348 ? 8.390 -0.483 31.996 1.00 28.24 381 LYS A O 1
ATOM 2760 N N . ASP A 1 349 ? 8.820 -2.647 32.483 1.00 26.65 382 ASP A N 1
ATOM 2761 C CA . ASP A 1 349 ? 7.531 -3.114 32.031 1.00 26.27 382 ASP A CA 1
ATOM 2762 C C . ASP A 1 349 ? 6.955 -4.214 32.943 1.00 25.91 382 ASP A C 1
ATOM 2763 O O . ASP A 1 349 ? 5.880 -4.740 32.645 1.00 26.26 382 ASP A O 1
ATOM 2768 N N . VAL A 1 350 ? 7.651 -4.559 34.046 1.00 24.92 383 VAL A N 1
ATOM 2769 C CA . VAL A 1 350 ? 7.145 -5.579 34.949 1.00 25.33 383 VAL A CA 1
ATOM 2770 C C . VAL A 1 350 ? 7.399 -5.202 36.410 1.00 25.89 383 VAL A C 1
ATOM 2771 O O . VAL A 1 350 ? 8.450 -4.648 36.751 1.00 25.61 383 VAL A O 1
ATOM 2775 N N . LYS A 1 351 ? 6.411 -5.474 37.264 1.00 26.73 384 LYS A N 1
ATOM 2776 C CA . LYS A 1 351 ? 6.472 -5.213 38.688 1.00 28.93 384 LYS A CA 1
ATOM 2777 C C . LYS A 1 351 ? 6.495 -6.513 39.443 1.00 31.21 384 LYS A C 1
ATOM 2778 O O . LYS A 1 351 ? 5.604 -7.336 39.252 1.00 32.19 384 LYS A O 1
ATOM 2784 N N . ILE A 1 352 ? 7.471 -6.701 40.316 1.00 31.72 385 ILE A N 1
ATOM 2785 C CA . ILE A 1 352 ? 7.553 -7.908 41.150 1.00 32.70 385 ILE A CA 1
ATOM 2786 C C . ILE A 1 352 ? 6.677 -7.753 42.382 1.00 34.33 385 ILE A C 1
ATOM 2787 O O . ILE A 1 352 ? 6.647 -6.687 42.961 1.00 34.66 385 ILE A O 1
ATOM 2792 N N . GLU A 1 353 ? 5.970 -8.805 42.789 1.00 35.43 386 GLU A N 1
ATOM 2793 C CA . GLU A 1 353 ? 5.163 -8.778 44.004 1.00 37.07 386 GLU A CA 1
ATOM 2794 C C . GLU A 1 353 ? 5.745 -9.810 44.980 1.00 37.16 386 GLU A C 1
ATOM 2795 O O . GLU A 1 353 ? 6.209 -10.877 44.559 1.00 36.12 386 GLU A O 1
ATOM 2801 N N . PRO A 1 354 ? 5.731 -9.532 46.301 1.00 37.53 387 PRO A N 1
ATOM 2802 C CA . PRO A 1 354 ? 5.184 -8.336 46.950 1.00 37.63 387 PRO A CA 1
ATOM 2803 C C . PRO A 1 354 ? 6.119 -7.132 47.082 1.00 38.23 387 PRO A C 1
ATOM 2804 O O . PRO A 1 354 ? 5.634 -6.073 47.456 1.00 39.48 387 PRO A O 1
ATOM 2808 N N . CYS A 1 355 ? 7.424 -7.261 46.776 1.00 37.51 388 CYS A N 1
ATOM 2809 C CA . CYS A 1 355 ? 8.362 -6.147 47.004 1.00 37.44 388 CYS A CA 1
ATOM 2810 C C . CYS A 1 355 ? 8.082 -4.880 46.209 1.00 36.56 388 CYS A C 1
ATOM 2811 O O . CYS A 1 355 ? 8.444 -3.781 46.653 1.00 36.83 388 CYS A O 1
ATOM 2814 N N . GLY A 1 356 ? 7.476 -5.003 45.031 1.00 34.61 389 GLY A N 1
ATOM 2815 C CA . GLY A 1 356 ? 7.178 -3.846 44.202 1.00 32.32 389 GLY A CA 1
ATOM 2816 C C . GLY A 1 356 ? 8.315 -3.350 43.325 1.00 30.83 389 GLY A C 1
ATOM 2817 O O . GLY A 1 356 ? 8.138 -2.342 42.648 1.00 30.78 389 GLY A O 1
ATOM 2818 N N . HIS A 1 357 ? 9.491 -4.021 43.306 1.00 30.01 390 HIS A N 1
ATOM 2819 C CA . HIS A 1 357 ? 10.587 -3.550 42.421 1.00 30.09 390 HIS A CA 1
ATOM 2820 C C . HIS A 1 357 ? 10.201 -3.695 40.931 1.00 28.67 390 HIS A C 1
ATOM 2821 O O . HIS A 1 357 ? 9.419 -4.591 40.581 1.00 28.91 390 HIS A O 1
ATOM 2828 N N . LEU A 1 358 ? 10.763 -2.830 40.073 1.00 26.95 391 LEU A N 1
ATOM 2829 C CA . LEU A 1 358 ? 10.424 -2.708 38.660 1.00 26.56 391 LEU A CA 1
ATOM 2830 C C . LEU A 1 358 ? 11.607 -2.938 37.778 1.00 26.22 391 LEU A C 1
ATOM 2831 O O . LEU A 1 358 ? 12.701 -2.498 38.097 1.00 26.79 391 LEU A O 1
ATOM 2836 N N . MET A 1 359 ? 11.407 -3.624 36.653 1.00 24.78 392 MET A N 1
ATOM 2837 C CA . MET A 1 359 ? 12.502 -3.846 35.689 1.00 23.84 392 MET A CA 1
ATOM 2838 C C . MET A 1 359 ? 11.855 -4.220 34.322 1.00 22.99 392 MET A C 1
ATOM 2839 O O . MET A 1 359 ? 10.603 -4.271 34.221 1.00 23.18 392 MET A O 1
ATOM 2844 N N . CYS A 1 360 ? 12.678 -4.477 33.286 1.00 21.32 393 CYS A N 1
ATOM 2845 C CA . CYS A 1 360 ? 12.099 -4.949 32.037 1.00 21.55 393 CYS A CA 1
ATOM 2846 C C . CYS A 1 360 ? 11.980 -6.480 32.151 1.00 22.22 393 CYS A C 1
ATOM 2847 O O . CYS A 1 360 ? 12.732 -7.132 32.874 1.00 21.68 393 CYS A O 1
ATOM 2850 N N . THR A 1 361 ? 11.065 -7.048 31.389 1.00 24.18 394 THR A N 1
ATOM 2851 C CA . THR A 1 361 ? 10.799 -8.485 31.345 1.00 25.89 394 THR A CA 1
ATOM 2852 C C . THR A 1 361 ? 11.999 -9.249 30.873 1.00 25.61 394 THR A C 1
ATOM 2853 O O . THR A 1 361 ? 12.275 -10.311 31.392 1.00 27.05 394 THR A O 1
ATOM 2857 N N . SER A 1 362 ? 12.745 -8.713 29.927 1.00 25.10 395 SER A N 1
ATOM 2858 C CA . SER A 1 362 ? 13.948 -9.375 29.409 1.00 26.24 395 SER A CA 1
ATOM 2859 C C . SER A 1 362 ? 14.978 -9.622 30.537 1.00 24.18 395 SER A C 1
ATOM 2860 O O . SER A 1 362 ? 15.560 -10.703 30.615 1.00 24.22 395 SER A O 1
ATOM 2863 N N . CYS A 1 363 ? 15.179 -8.628 31.428 1.00 22.96 396 CYS A N 1
ATOM 2864 C CA . CYS A 1 363 ? 16.109 -8.802 32.548 1.00 22.39 396 CYS A CA 1
ATOM 2865 C C . CYS A 1 363 ? 15.540 -9.722 33.588 1.00 22.17 396 CYS A C 1
ATOM 2866 O O . CYS A 1 363 ? 16.283 -10.533 34.136 1.00 22.73 396 CYS A O 1
ATOM 2869 N N . LEU A 1 364 ? 14.221 -9.656 33.851 1.00 21.73 397 LEU A N 1
ATOM 2870 C CA . LEU A 1 364 ? 13.613 -10.563 34.832 1.00 23.22 397 LEU A CA 1
ATOM 2871 C C . LEU A 1 364 ? 13.751 -12.016 34.336 1.00 24.77 397 LEU A C 1
ATOM 2872 O O . LEU A 1 364 ? 14.100 -12.892 35.115 1.00 26.42 397 LEU A O 1
ATOM 2877 N N . THR A 1 365 ? 13.537 -12.237 33.044 1.00 24.79 398 THR A N 1
ATOM 2878 C CA . THR A 1 365 ? 13.644 -13.588 32.462 1.00 26.46 398 THR A CA 1
ATOM 2879 C C . THR A 1 365 ? 15.047 -14.113 32.569 1.00 26.81 398 THR A C 1
ATOM 2880 O O . THR A 1 365 ? 15.216 -15.264 32.964 1.00 27.58 398 THR A O 1
ATOM 2884 N N . ALA A 1 366 ? 16.068 -13.264 32.286 1.00 25.60 399 ALA A N 1
ATOM 2885 C CA . ALA A 1 366 ? 17.463 -13.679 32.390 1.00 25.74 399 ALA A CA 1
ATOM 2886 C C . ALA A 1 366 ? 17.773 -14.055 33.835 1.00 26.15 399 ALA A C 1
ATOM 2887 O O . ALA A 1 366 ? 18.353 -15.102 34.078 1.00 25.30 399 ALA A O 1
ATOM 2889 N N . TRP A 1 367 ? 17.308 -13.226 34.797 1.00 26.00 400 TRP A N 1
ATOM 2890 C CA . TRP A 1 367 ? 17.509 -13.522 36.207 1.00 26.81 400 TRP A CA 1
ATOM 2891 C C . TRP A 1 367 ? 16.870 -14.869 36.634 1.00 26.20 400 TRP A C 1
ATOM 2892 O O . TRP A 1 367 ? 17.518 -15.703 37.265 1.00 25.63 400 TRP A O 1
ATOM 2903 N N . GLN A 1 368 ? 15.623 -15.111 36.236 1.00 26.20 401 GLN A N 1
ATOM 2904 C CA . GLN A 1 368 ? 14.903 -16.332 36.582 1.00 26.66 401 GLN A CA 1
ATOM 2905 C C . GLN A 1 368 ? 15.580 -17.549 35.977 1.00 26.61 401 GLN A C 1
ATOM 2906 O O . GLN A 1 368 ? 15.659 -18.600 36.599 1.00 27.96 401 GLN A O 1
ATOM 2912 N N . GLU A 1 369 ? 16.065 -17.407 34.740 1.00 26.32 402 GLU A N 1
ATOM 2913 C CA . GLU A 1 369 ? 16.763 -18.501 34.051 1.00 27.16 402 GLU A CA 1
ATOM 2914 C C . GLU A 1 369 ? 18.166 -18.764 34.580 1.00 27.45 402 GLU A C 1
ATOM 2915 O O . GLU A 1 36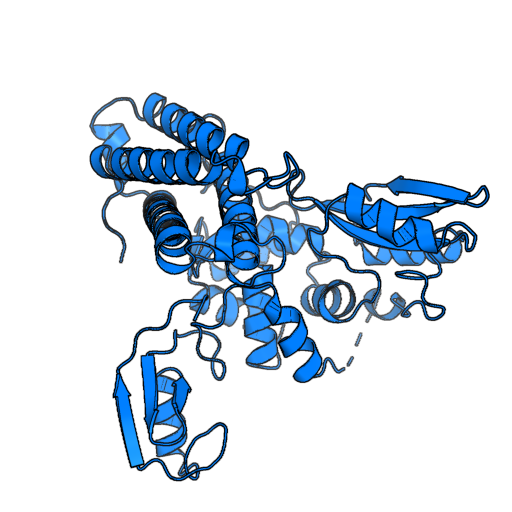9 ? 18.744 -19.779 34.220 1.00 28.90 402 GLU A O 1
ATOM 2921 N N . SER A 1 370 ? 18.725 -17.869 35.384 1.00 27.60 403 SER A N 1
ATOM 2922 C CA . SER A 1 370 ? 20.025 -18.008 36.033 1.00 30.91 403 SER A CA 1
ATOM 2923 C C . SER A 1 370 ? 19.894 -18.647 37.434 1.00 35.23 403 SER A C 1
ATOM 2924 O O . SER A 1 370 ? 20.901 -18.764 38.150 1.00 36.38 403 SER A O 1
ATOM 2927 N N . ASP A 1 371 ? 18.662 -19.036 37.826 1.00 36.38 404 ASP A N 1
ATOM 2928 C CA . ASP A 1 371 ? 18.317 -19.485 39.157 1.00 40.25 404 ASP A CA 1
ATOM 2929 C C . ASP A 1 371 ? 18.674 -18.410 40.194 1.00 41.36 404 ASP A C 1
ATOM 2930 O O . ASP A 1 371 ? 19.204 -18.703 41.260 1.00 42.23 404 ASP A O 1
ATOM 2935 N N . GLY A 1 372 ? 18.398 -17.160 39.855 1.00 41.34 405 GLY A N 1
ATOM 2936 C CA . GLY A 1 372 ? 18.624 -16.052 40.763 1.00 42.04 405 GLY A CA 1
ATOM 2937 C C . GLY A 1 372 ? 17.595 -16.155 41.864 1.00 42.86 405 GLY A C 1
ATOM 2938 O O . GLY A 1 372 ? 16.429 -16.494 41.588 1.00 42.59 405 GLY A O 1
ATOM 2939 N N . GLN A 1 373 ? 18.032 -15.981 43.120 1.00 43.32 406 GLN A N 1
ATOM 2940 C CA . GLN A 1 373 ? 17.097 -16.156 44.232 1.00 44.34 406 GLN A CA 1
ATOM 2941 C C . GLN A 1 373 ? 16.249 -14.921 44.404 1.00 44.70 406 GLN A C 1
ATOM 2942 O O . GLN A 1 373 ? 16.767 -13.800 44.419 1.00 46.15 406 GLN A O 1
ATOM 2948 N N . GLY A 1 374 ? 14.938 -15.118 44.375 1.00 43.31 407 GLY A N 1
ATOM 2949 C CA . GLY A 1 374 ? 13.979 -14.029 44.489 1.00 42.59 407 GLY A CA 1
ATOM 2950 C C . GLY A 1 374 ? 14.189 -12.861 43.553 1.00 41.70 407 GLY A C 1
ATOM 2951 O O . GLY A 1 374 ? 14.648 -13.025 42.419 1.00 42.88 407 GLY A O 1
ATOM 2952 N N . CYS A 1 375 ? 13.842 -11.662 44.028 1.00 39.45 408 CYS A N 1
ATOM 2953 C CA . CYS A 1 375 ? 13.952 -10.427 43.281 1.00 37.67 408 CYS A CA 1
ATOM 2954 C C . CYS A 1 375 ? 15.423 -10.078 43.015 1.00 36.79 408 CYS A C 1
ATOM 2955 O O . CYS A 1 375 ? 16.222 -10.155 43.936 1.00 36.02 408 CYS A O 1
ATOM 2958 N N . PRO A 1 376 ? 15.790 -9.626 41.800 1.00 36.72 409 PRO A N 1
ATOM 2959 C CA . PRO A 1 376 ? 17.209 -9.302 41.545 1.00 37.63 409 PRO A CA 1
ATOM 2960 C C . PRO A 1 376 ? 17.757 -8.187 42.427 1.00 39.84 409 PRO A C 1
ATOM 2961 O O . PRO A 1 376 ? 18.967 -8.128 42.650 1.00 41.30 409 PRO A O 1
ATOM 2965 N N . PHE A 1 377 ? 16.881 -7.307 42.921 1.00 39.63 410 PHE A N 1
ATOM 2966 C CA . PHE A 1 377 ? 17.317 -6.186 43.741 1.00 40.58 410 PHE A CA 1
ATOM 2967 C C . PHE A 1 377 ? 17.365 -6.488 45.223 1.00 42.59 410 PHE A C 1
ATOM 2968 O O . PHE A 1 377 ? 18.329 -6.103 45.867 1.00 44.01 410 PHE A O 1
ATOM 2976 N N . CYS A 1 378 ? 16.324 -7.097 45.786 1.00 42.90 411 CYS A N 1
ATOM 2977 C CA . CYS A 1 378 ? 16.230 -7.292 47.236 1.00 44.04 411 CYS A CA 1
ATOM 2978 C C . CYS A 1 378 ? 16.302 -8.738 47.705 1.00 46.30 411 CYS A C 1
ATOM 2979 O O . CYS A 1 378 ? 16.332 -8.976 48.920 1.00 46.26 411 CYS A O 1
ATOM 2982 N N . ARG A 1 379 ? 16.250 -9.698 46.759 1.00 47.32 412 ARG A N 1
ATOM 2983 C CA . ARG A 1 379 ? 16.292 -11.143 46.992 1.00 49.29 412 ARG A CA 1
ATOM 2984 C C . ARG A 1 379 ? 15.036 -11.705 47.690 1.00 49.78 412 ARG A C 1
ATOM 2985 O O . ARG A 1 379 ? 14.987 -12.906 47.932 1.00 50.23 412 ARG A O 1
ATOM 2993 N N . CYS A 1 380 ? 13.997 -10.875 47.932 1.00 49.54 413 CYS A N 1
ATOM 2994 C CA . CYS A 1 380 ? 12.729 -11.347 48.504 1.00 49.85 413 CYS A CA 1
ATOM 2995 C C . CYS A 1 380 ? 12.074 -12.334 47.534 1.00 47.40 413 CYS A C 1
ATOM 2996 O O . CYS A 1 380 ? 12.182 -12.153 46.323 1.00 46.61 413 CYS A O 1
ATOM 2999 N N . GLU A 1 381 ? 11.316 -13.310 48.047 1.00 46.02 414 GLU A N 1
ATOM 3000 C CA . GLU A 1 381 ? 10.638 -14.282 47.187 1.00 45.55 414 GLU A CA 1
ATOM 3001 C C . GLU A 1 381 ? 9.705 -13.611 46.172 1.00 44.04 414 GLU A C 1
ATOM 3002 O O . GLU A 1 381 ? 9.071 -12.608 46.501 1.00 44.31 414 GLU A O 1
ATOM 3008 N N . ILE A 1 382 ? 9.731 -14.071 44.914 1.00 42.36 415 ILE A N 1
ATOM 3009 C CA . ILE A 1 382 ? 8.844 -13.529 43.903 1.00 41.72 415 ILE A CA 1
ATOM 3010 C C . ILE A 1 382 ? 7.558 -14.293 44.021 1.00 41.91 415 ILE A C 1
ATOM 3011 O O . ILE A 1 382 ? 7.496 -15.463 43.648 1.00 42.01 415 ILE A O 1
ATOM 3016 N N . LYS A 1 383 ? 6.542 -13.661 44.568 1.00 42.20 416 LYS A N 1
ATOM 3017 C CA . LYS A 1 383 ? 5.230 -14.290 44.708 1.00 43.31 416 LYS A CA 1
ATOM 3018 C C . LYS A 1 383 ? 4.391 -14.171 43.410 1.00 42.73 416 LYS A C 1
ATOM 3019 O O . LYS A 1 383 ? 3.482 -14.966 43.176 1.00 42.97 416 LYS A O 1
ATOM 3025 N N . GLY A 1 384 ? 4.684 -13.160 42.608 1.00 41.18 417 GLY A N 1
ATOM 3026 C CA . GLY A 1 384 ? 3.994 -12.901 41.360 1.00 40.24 417 GLY A CA 1
ATOM 3027 C C . GLY A 1 384 ? 4.551 -11.680 40.645 1.00 38.56 417 GLY A C 1
ATOM 3028 O O . GLY A 1 384 ? 5.464 -11.005 41.137 1.00 37.42 417 GLY A O 1
ATOM 3029 N N . THR A 1 385 ? 4.056 -11.438 39.436 1.00 36.86 418 THR A N 1
ATOM 3030 C CA . THR A 1 385 ? 4.459 -10.305 38.622 1.00 35.51 418 THR A CA 1
ATOM 3031 C C . THR A 1 385 ? 3.213 -9.638 38.021 1.00 35.30 418 THR A C 1
ATOM 3032 O O . THR A 1 385 ? 2.127 -10.214 38.009 1.00 35.34 418 THR A O 1
ATOM 3036 N N . GLU A 1 386 ? 3.365 -8.407 37.557 1.00 34.63 419 GLU A N 1
ATOM 3037 C CA . GLU A 1 386 ? 2.293 -7.684 36.917 1.00 34.98 419 GLU A CA 1
ATOM 3038 C C . GLU A 1 386 ? 2.908 -6.807 35.846 1.00 34.43 419 GLU A C 1
ATOM 3039 O O . GLU A 1 386 ? 3.871 -6.104 36.131 1.00 34.07 419 GLU A O 1
ATOM 3045 N N . PRO A 1 387 ? 2.351 -6.795 34.622 1.00 34.59 420 PRO A N 1
ATOM 3046 C CA . PRO A 1 387 ? 2.843 -5.841 33.615 1.00 34.82 420 PRO A CA 1
ATOM 3047 C C . PRO A 1 387 ? 2.509 -4.407 34.042 1.00 35.09 420 PRO A C 1
ATOM 3048 O O . PRO A 1 387 ? 1.441 -4.155 34.596 1.00 36.17 420 PRO A O 1
ATOM 3052 N N . ILE A 1 388 ? 3.445 -3.475 33.868 1.00 34.22 421 ILE A N 1
ATOM 3053 C CA . ILE A 1 388 ? 3.248 -2.079 34.275 1.00 34.27 421 ILE A CA 1
ATOM 3054 C C . ILE A 1 388 ? 3.855 -1.135 33.226 1.00 33.81 421 ILE A C 1
ATOM 3055 O O . ILE A 1 388 ? 4.672 -1.560 32.423 1.00 33.26 421 ILE A O 1
ATOM 3060 N N . ILE A 1 389 ? 3.449 0.137 33.236 1.00 33.95 422 ILE A N 1
ATOM 3061 C CA . ILE A 1 389 ? 4.009 1.183 32.363 1.00 35.36 422 ILE A CA 1
ATOM 3062 C C . ILE A 1 389 ? 4.425 2.296 33.319 1.00 35.07 422 ILE A C 1
ATOM 3063 O O . ILE A 1 389 ? 3.607 2.732 34.138 1.00 35.40 422 ILE A O 1
ATOM 3068 N N . VAL A 1 390 ? 5.690 2.716 33.245 1.00 33.87 423 VAL A N 1
ATOM 3069 C CA . VAL A 1 390 ? 6.263 3.715 34.133 1.00 34.11 423 VAL A CA 1
ATOM 3070 C C . VAL A 1 390 ? 6.570 5.017 33.372 1.00 35.22 423 VAL A C 1
ATOM 3071 O O . VAL A 1 390 ? 7.077 5.019 32.245 1.00 35.03 423 VAL A O 1
ATOM 3075 N N . ASP A 1 391 ? 6.335 6.122 34.043 1.00 35.89 424 ASP A N 1
ATOM 3076 C CA . ASP A 1 391 ? 6.686 7.428 33.532 1.00 37.19 424 ASP A CA 1
ATOM 3077 C C . ASP A 1 391 ? 7.919 7.899 34.331 1.00 37.45 424 ASP A C 1
ATOM 3078 O O . ASP A 1 391 ? 8.050 7.551 35.515 1.00 37.94 424 ASP A O 1
ATOM 3083 N N . PRO A 1 392 ? 8.815 8.713 33.745 1.00 37.81 425 PRO A N 1
ATOM 3084 C CA . PRO A 1 392 ? 9.969 9.230 34.527 1.00 38.35 425 PRO A CA 1
ATOM 3085 C C . PRO A 1 392 ? 9.674 9.992 35.818 1.00 40.21 425 PRO A C 1
ATOM 3086 O O . PRO A 1 392 ? 10.606 10.195 36.613 1.00 41.17 425 PRO A O 1
ATOM 3090 N N . PHE A 1 393 ? 8.454 10.541 35.976 1.00 40.52 426 PHE A N 1
ATOM 3091 C CA . PHE A 1 393 ? 8.154 11.340 37.159 1.00 41.61 426 PHE A CA 1
ATOM 3092 C C . PHE A 1 393 ? 7.377 10.537 38.239 1.00 43.00 426 PHE A C 1
ATOM 3093 O O . PHE A 1 393 ? 6.818 11.137 39.162 1.00 42.75 426 PHE A O 1
ATOM 3101 N N . ASP A 1 394 ? 7.397 9.198 38.171 1.00 43.92 427 ASP A N 1
ATOM 3102 C CA . ASP A 1 394 ? 6.721 8.384 39.192 1.00 46.00 427 ASP A CA 1
ATOM 3103 C C . ASP A 1 394 ? 7.579 8.199 40.455 1.00 48.22 427 ASP A C 1
ATOM 3104 O O . ASP A 1 394 ? 8.760 8.612 40.463 1.00 48.84 427 ASP A O 1
#